Protein AF-0000000070121802 (afdb_homodimer)

Structure (mmCIF, N/CA/C/O backbone):
data_AF-0000000070121802-model_v1
#
loop_
_entity.id
_entity.type
_entity.pdbx_description
1 polymer 'Methyltransferase domain-containing protein'
#
loop_
_atom_site.group_PDB
_atom_site.id
_atom_site.type_symbol
_atom_site.label_atom_id
_atom_site.label_alt_id
_atom_site.label_comp_id
_atom_site.label_asym_id
_atom_site.label_entity_id
_atom_site.label_seq_id
_atom_site.pdbx_PDB_ins_code
_atom_site.Cartn_x
_atom_site.Cartn_y
_atom_site.Cartn_z
_atom_site.occupancy
_atom_site.B_iso_or_equiv
_atom_site.auth_seq_id
_atom_site.auth_comp_id
_atom_site.auth_asym_id
_atom_site.auth_atom_id
_atom_site.pdbx_PDB_model_num
ATOM 1 N N . MET A 1 1 ? 72.562 -5.711 -8.461 1 21.16 1 MET A N 1
ATOM 2 C CA . MET A 1 1 ? 71.688 -6.332 -9.469 1 21.16 1 MET A CA 1
ATOM 3 C C . MET A 1 1 ? 70.875 -7.445 -8.859 1 21.16 1 MET A C 1
ATOM 5 O O . MET A 1 1 ? 71.188 -8.625 -8.961 1 21.16 1 MET A O 1
ATOM 9 N N . ALA A 1 2 ? 70.5 -7.227 -7.695 1 19.95 2 ALA A N 1
ATOM 10 C CA . ALA A 1 2 ? 70.438 -7.879 -6.391 1 19.95 2 ALA A CA 1
ATOM 11 C C . ALA A 1 2 ? 69.125 -8.711 -6.266 1 19.95 2 ALA A C 1
ATOM 13 O O . ALA A 1 2 ? 68.062 -8.164 -6.219 1 19.95 2 ALA A O 1
ATOM 14 N N . ASP A 1 3 ? 69.125 -9.875 -7.027 1 20.44 3 ASP A N 1
ATOM 15 C CA . ASP A 1 3 ? 68 -10.68 -7.551 1 20.44 3 ASP A CA 1
ATOM 16 C C . ASP A 1 3 ? 67.188 -11.305 -6.418 1 20.44 3 ASP A C 1
ATOM 18 O O . ASP A 1 3 ? 67.062 -12.531 -6.348 1 20.44 3 ASP A O 1
ATOM 22 N N . GLU A 1 4 ? 67.375 -10.703 -5.238 1 19.12 4 GLU A N 1
ATOM 23 C CA . GLU A 1 4 ? 67.125 -11.508 -4.047 1 19.12 4 GLU A CA 1
ATOM 24 C C . GLU A 1 4 ? 65.688 -12.008 -4.016 1 19.12 4 GLU A C 1
ATOM 26 O O . GLU A 1 4 ? 64.75 -11.219 -4.082 1 19.12 4 GLU A O 1
ATOM 31 N N . LYS A 1 5 ? 65.5 -13.203 -4.523 1 20.84 5 LYS A N 1
ATOM 32 C CA . LYS A 1 5 ? 64.312 -13.992 -4.875 1 20.84 5 LYS A CA 1
ATOM 33 C C . LYS A 1 5 ? 63.344 -14.148 -3.684 1 20.84 5 LYS A C 1
ATOM 35 O O . LYS A 1 5 ? 63.594 -14.961 -2.789 1 20.84 5 LYS A O 1
ATOM 40 N N . LYS A 1 6 ? 62.938 -13 -3.016 1 22.23 6 LYS A N 1
ATOM 41 C CA . LYS A 1 6 ? 62.312 -13.078 -1.7 1 22.23 6 LYS A CA 1
ATOM 42 C C . LYS A 1 6 ? 61.125 -14.047 -1.713 1 22.23 6 LYS A C 1
ATOM 44 O O . LYS A 1 6 ? 60.188 -13.898 -2.514 1 22.23 6 LYS A O 1
ATOM 49 N N . SER A 1 7 ? 61.312 -15.281 -1.395 1 18.5 7 SER A N 1
ATOM 50 C CA . SER A 1 7 ? 60.5 -16.5 -1.414 1 18.5 7 SER A CA 1
ATOM 51 C C . SER A 1 7 ? 59.219 -16.328 -0.635 1 18.5 7 SER A C 1
ATOM 53 O O . SER A 1 7 ? 59.25 -16.188 0.589 1 18.5 7 SER A O 1
ATOM 55 N N . ARG A 1 8 ? 58.375 -15.297 -0.948 1 21.09 8 ARG A N 1
ATOM 56 C CA . ARG A 1 8 ? 57.281 -14.82 -0.107 1 21.09 8 ARG A CA 1
ATOM 57 C C . ARG A 1 8 ? 56.281 -15.938 0.184 1 21.09 8 ARG A C 1
ATOM 59 O O . ARG A 1 8 ? 55.75 -16.547 -0.739 1 21.09 8 ARG A O 1
ATOM 66 N N . HIS A 1 9 ? 56.469 -16.672 1.28 1 19.78 9 HIS A N 1
ATOM 67 C CA . HIS A 1 9 ? 55.812 -17.891 1.768 1 19.78 9 HIS A CA 1
ATOM 68 C C . HIS A 1 9 ? 54.312 -17.734 1.836 1 19.78 9 HIS A C 1
ATOM 70 O O . HIS A 1 9 ? 53.812 -16.703 2.293 1 19.78 9 HIS A O 1
ATOM 76 N N . SER A 1 10 ? 53.5 -18.391 1.005 1 20.98 10 SER A N 1
ATOM 77 C CA . SER A 1 10 ? 52.094 -18.469 0.56 1 20.98 10 SER A CA 1
ATOM 78 C C . SER A 1 10 ? 51.219 -19 1.664 1 20.98 10 SER A C 1
ATOM 80 O O . SER A 1 10 ? 51.281 -20.188 2.01 1 20.98 10 SER A O 1
ATOM 82 N N . TRP A 1 11 ? 51.094 -18.312 2.922 1 19.88 11 TRP A N 1
ATOM 83 C CA . TRP A 1 11 ? 50.531 -18.875 4.152 1 19.88 11 TRP A CA 1
ATOM 84 C C . TRP A 1 11 ? 49.094 -19.281 3.949 1 19.88 11 TRP A C 1
ATOM 86 O O . TRP A 1 11 ? 48.25 -18.469 3.578 1 19.88 11 TRP A O 1
ATOM 96 N N . ASN A 1 12 ? 48.781 -20.547 3.586 1 20.91 12 ASN A N 1
ATOM 97 C CA . ASN A 1 12 ? 47.562 -21.219 3.146 1 20.91 12 ASN A CA 1
ATOM 98 C C . ASN A 1 12 ? 46.594 -21.391 4.293 1 20.91 12 ASN A C 1
ATOM 100 O O . ASN A 1 12 ? 45.594 -22.141 4.172 1 20.91 12 ASN A O 1
ATOM 104 N N . PRO A 1 13 ? 46.438 -20.609 5.387 1 20.17 13 PRO A N 1
ATOM 105 C CA . PRO A 1 13 ? 46.062 -21.172 6.688 1 20.17 13 PRO A CA 1
ATOM 106 C C . PRO A 1 13 ? 44.625 -21.609 6.758 1 20.17 13 PRO A C 1
ATOM 108 O O . PRO A 1 13 ? 43.719 -20.797 7.051 1 20.17 13 PRO A O 1
ATOM 111 N N . PHE A 1 14 ? 43.969 -22.25 5.895 1 20.91 14 PHE A N 1
ATOM 112 C CA . PHE A 1 14 ? 42.531 -22.406 5.785 1 20.91 14 PHE A CA 1
ATOM 113 C C . PHE A 1 14 ? 42 -23.359 6.852 1 20.91 14 PHE A C 1
ATOM 115 O O . PHE A 1 14 ? 40.906 -23.891 6.719 1 20.91 14 PHE A O 1
ATOM 122 N N . SER A 1 15 ? 42.562 -23.641 7.984 1 18.97 15 SER A N 1
ATOM 123 C CA . SER A 1 15 ? 42.188 -24.859 8.695 1 18.97 15 SER A CA 1
ATOM 124 C C . SER A 1 15 ? 40.75 -24.75 9.242 1 18.97 15 SER A C 1
ATOM 126 O O . SER A 1 15 ? 40.344 -23.688 9.719 1 18.97 15 SER A O 1
ATOM 128 N N . SER A 1 16 ? 39.844 -25.766 9.102 1 19.73 16 SER A N 1
ATOM 129 C CA . SER A 1 16 ? 38.469 -26.188 9.094 1 19.73 16 SER A CA 1
ATOM 130 C C . SER A 1 16 ? 37.906 -26.344 10.508 1 19.73 16 SER A C 1
ATOM 132 O O . SER A 1 16 ? 36.781 -26.812 10.711 1 19.73 16 SER A O 1
ATOM 134 N N . HIS A 1 17 ? 38.375 -25.688 11.586 1 19.72 17 HIS A N 1
ATOM 135 C CA . HIS A 1 17 ? 38.062 -26.312 12.867 1 19.72 17 HIS A CA 1
ATOM 136 C C . HIS A 1 17 ? 36.562 -26.328 13.133 1 19.72 17 HIS A C 1
ATOM 138 O O . HIS A 1 17 ? 35.844 -25.391 12.727 1 19.72 17 HIS A O 1
ATOM 144 N N . GLY A 1 18 ? 35.875 -27.516 13.641 1 20.8 18 GLY A N 1
ATOM 145 C CA . GLY A 1 18 ? 34.625 -28.203 13.938 1 20.8 18 GLY A CA 1
ATOM 146 C C . GLY A 1 18 ? 33.812 -27.562 15.047 1 20.8 18 GLY A C 1
ATOM 147 O O . GLY A 1 18 ? 34.281 -27.484 16.188 1 20.8 18 GLY A O 1
ATOM 148 N N . ARG A 1 19 ? 33.062 -26.5 14.867 1 18.5 19 ARG A N 1
ATOM 149 C CA . ARG A 1 19 ? 32.438 -25.672 15.914 1 18.5 19 ARG A CA 1
ATOM 150 C C . ARG A 1 19 ? 31.328 -26.422 16.609 1 18.5 19 ARG A C 1
ATOM 152 O O . ARG A 1 19 ? 30.297 -26.734 16 1 18.5 19 ARG A O 1
ATOM 159 N N . THR A 1 20 ? 31.609 -27.281 17.609 1 21.62 20 THR A N 1
ATOM 160 C CA . THR A 1 20 ? 30.672 -28.094 18.375 1 21.62 20 THR A CA 1
ATOM 161 C C . THR A 1 20 ? 29.688 -27.203 19.125 1 21.62 20 THR A C 1
ATOM 163 O O . THR A 1 20 ? 30.078 -26.25 19.797 1 21.62 20 THR A O 1
ATOM 166 N N . SER A 1 21 ? 28.531 -27 18.688 1 19.84 21 SER A N 1
ATOM 167 C CA . SER A 1 21 ? 27.547 -26.047 19.188 1 19.84 21 SER A CA 1
ATOM 168 C C . SER A 1 21 ? 27.125 -26.391 20.625 1 19.84 21 SER A C 1
ATOM 170 O O . SER A 1 21 ? 26.844 -27.547 20.922 1 19.84 21 SER A O 1
ATOM 172 N N . PRO A 1 22 ? 27.266 -25.438 21.578 1 18.28 22 PRO A N 1
ATOM 173 C CA . PRO A 1 22 ? 27.156 -25.656 23.031 1 18.28 22 PRO A CA 1
ATOM 174 C C . PRO A 1 22 ? 25.734 -25.984 23.469 1 18.28 22 PRO A C 1
ATOM 176 O O . PRO A 1 22 ? 24.781 -25.531 22.844 1 18.28 22 PRO A O 1
ATOM 179 N N . GLN A 1 23 ? 25.344 -27.172 24.203 1 21.47 23 GLN A N 1
ATOM 180 C CA . GLN A 1 23 ? 24.219 -27.953 24.719 1 21.47 23 GLN A CA 1
ATOM 181 C C . GLN A 1 23 ? 23.547 -27.219 25.875 1 21.47 23 GLN A C 1
ATOM 183 O O . GLN A 1 23 ? 24.188 -26.922 26.891 1 21.47 23 GLN A O 1
ATOM 188 N N . PRO A 1 24 ? 22.781 -26.109 25.781 1 19.03 24 PRO A N 1
ATOM 189 C CA . PRO A 1 24 ? 22.672 -25.422 27.062 1 19.03 24 PRO A CA 1
ATOM 190 C C . PRO A 1 24 ? 22.172 -26.328 28.188 1 19.03 24 PRO A C 1
ATOM 192 O O . PRO A 1 24 ? 21.578 -27.375 27.922 1 19.03 24 PRO A O 1
ATOM 195 N N . PRO A 1 25 ? 22.094 -25.703 29.5 1 18.31 25 PRO A N 1
ATOM 196 C CA . PRO A 1 25 ? 22.25 -26.344 30.812 1 18.31 25 PRO A CA 1
ATOM 197 C C . PRO A 1 25 ? 20.984 -27.078 31.266 1 18.31 25 PRO A C 1
ATOM 199 O O . PRO A 1 25 ? 19.891 -26.703 30.859 1 18.31 25 PRO A O 1
ATOM 202 N N . ARG A 1 26 ? 21.031 -28.234 31.766 1 20.69 26 ARG A N 1
AT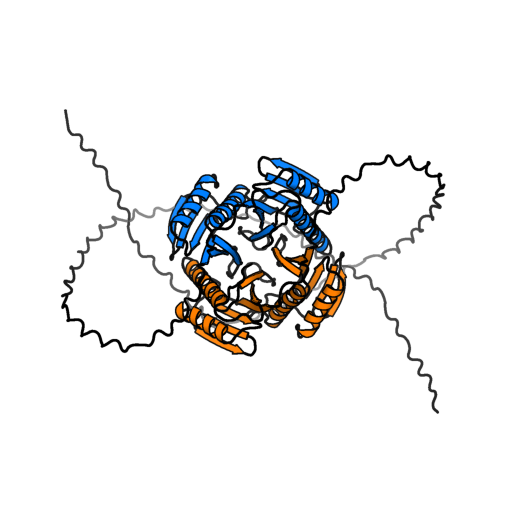OM 203 C CA . ARG A 1 26 ? 20.141 -29.266 32.281 1 20.69 26 ARG A CA 1
ATOM 204 C C . ARG A 1 26 ? 19.484 -28.812 33.594 1 20.69 26 ARG A C 1
ATOM 206 O O . ARG A 1 26 ? 18.703 -29.547 34.188 1 20.69 26 ARG A O 1
ATOM 213 N N . PRO A 1 27 ? 18.797 -27.562 33.656 1 16.75 27 PRO A N 1
ATOM 214 C CA . PRO A 1 27 ? 18.828 -27.203 35.062 1 16.75 27 PRO A CA 1
ATOM 215 C C . PRO A 1 27 ? 18.328 -28.328 35.969 1 16.75 27 PRO A C 1
ATOM 217 O O . PRO A 1 27 ? 17.672 -29.266 35.5 1 16.75 27 PRO A O 1
ATOM 220 N N . LEU A 1 28 ? 18.203 -27.906 37.375 1 17.78 28 LEU A N 1
ATOM 221 C CA . LEU A 1 28 ? 18.469 -28.469 38.688 1 17.78 28 LEU A CA 1
ATOM 222 C C . LEU A 1 28 ? 17.25 -29.219 39.219 1 17.78 28 LEU A C 1
ATOM 224 O O . LEU A 1 28 ? 16.109 -28.812 38.969 1 17.78 28 LEU A O 1
ATOM 228 N N . SER A 1 29 ? 17.391 -30.344 39.75 1 18.08 29 SER A N 1
ATOM 229 C CA . SER A 1 29 ? 16.625 -31.469 40.25 1 18.08 29 SER A CA 1
ATOM 230 C C . SER A 1 29 ? 15.867 -31.109 41.531 1 18.08 29 SER A C 1
ATOM 232 O O . SER A 1 29 ? 14.953 -31.828 41.938 1 18.08 29 SER A O 1
ATOM 234 N N . GLN A 1 30 ? 16.266 -30.016 42.344 1 16.42 30 GLN A N 1
ATOM 235 C CA . GLN A 1 30 ? 16.375 -30.562 43.688 1 16.42 30 GLN A CA 1
ATOM 236 C C . GLN A 1 30 ? 15.008 -30.875 44.25 1 16.42 30 GLN A C 1
ATOM 238 O O . GLN A 1 30 ? 13.984 -30.453 43.719 1 16.42 30 GLN A O 1
ATOM 243 N N . GLY A 1 31 ? 14.844 -30.578 45.688 1 17 31 GLY A N 1
ATOM 244 C CA . GLY A 1 31 ? 14.672 -31.312 46.906 1 17 31 GLY A CA 1
ATOM 245 C C . GLY A 1 31 ? 13.242 -31.312 47.406 1 17 31 GLY A C 1
ATOM 246 O O . GLY A 1 31 ? 12.406 -30.562 46.906 1 17 31 GLY A O 1
ATOM 247 N N . GLU A 1 32 ? 13.039 -31.5 48.719 1 18.33 32 GLU A N 1
ATOM 248 C CA . GLU A 1 32 ? 12.266 -32.375 49.594 1 18.33 32 GLU A CA 1
ATOM 249 C C . GLU A 1 32 ? 11.031 -31.688 50.156 1 18.33 32 GLU A C 1
ATOM 251 O O . GLU A 1 32 ? 9.922 -32.219 50.094 1 18.33 32 GLU A O 1
ATOM 256 N N . PRO A 1 33 ? 11.133 -30.531 51.031 1 17.19 33 PRO A N 1
ATOM 257 C CA . PRO A 1 33 ? 10.688 -30.953 52.375 1 17.19 33 PRO A CA 1
ATOM 258 C C . PRO A 1 33 ? 9.18 -30.812 52.562 1 17.19 33 PRO A C 1
ATOM 260 O O . PRO A 1 33 ? 8.5 -30.234 51.719 1 17.19 33 PRO A O 1
ATOM 263 N N . SER A 1 34 ? 8.773 -30.031 53.75 1 17 34 SER A N 1
ATOM 264 C CA . SER A 1 34 ? 8.18 -30.438 55.031 1 17 34 SER A CA 1
ATOM 265 C C . SER A 1 34 ? 6.734 -29.953 55.125 1 17 34 SER A C 1
ATOM 267 O O . SER A 1 34 ? 5.828 -30.75 55.375 1 17 34 SER A O 1
ATOM 269 N N . SER A 1 35 ? 6.402 -28.844 56.062 1 16.98 35 SER A N 1
ATOM 270 C CA . SER A 1 35 ? 5.625 -28.984 57.281 1 16.98 35 SER A CA 1
ATOM 271 C C . SER A 1 35 ? 4.188 -28.5 57.094 1 16.98 35 SER A C 1
ATOM 273 O O . SER A 1 35 ? 3.879 -27.859 56.094 1 16.98 35 SER A O 1
ATOM 275 N N . GLN A 1 36 ? 3.473 -27.938 58.219 1 17.39 36 GLN A N 1
ATOM 276 C CA . GLN A 1 36 ? 2.352 -28.297 59.062 1 17.39 36 GLN A CA 1
ATOM 277 C C . GLN A 1 36 ? 1.178 -27.344 58.875 1 17.39 36 GLN A C 1
ATOM 279 O O . GLN A 1 36 ? 0.024 -27.766 58.812 1 17.39 36 GLN A O 1
ATOM 284 N N . GLY A 1 37 ? 1.386 -25.875 58.875 1 17.45 37 GLY A N 1
ATOM 285 C CA . GLY A 1 37 ? 0.616 -25.281 59.938 1 17.45 37 GLY A CA 1
ATOM 286 C C . GLY A 1 37 ? -0.835 -25.031 59.562 1 17.45 37 GLY A C 1
ATOM 287 O O . GLY A 1 37 ? -1.194 -25.062 58.375 1 17.45 37 GLY A O 1
ATOM 288 N N . SER A 1 38 ? -1.71 -24.562 60.562 1 18.91 38 SER A N 1
ATOM 289 C CA . SER A 1 38 ? -3.051 -24.656 61.125 1 18.91 38 SER A CA 1
ATOM 290 C C . SER A 1 38 ? -3.961 -23.562 60.594 1 18.91 38 SER A C 1
ATOM 292 O O . SER A 1 38 ? -3.627 -22.375 60.688 1 18.91 38 SER A O 1
ATOM 294 N N . ALA A 1 39 ? -4.656 -23.75 59.562 1 18.69 39 ALA A N 1
ATOM 295 C CA . ALA A 1 39 ? -5.488 -22.781 58.875 1 18.69 39 ALA A CA 1
ATOM 296 C C . ALA A 1 39 ? -6.602 -22.25 59.75 1 18.69 39 ALA A C 1
ATOM 298 O O . ALA A 1 39 ? -7.52 -22.984 60.125 1 18.69 39 ALA A O 1
ATOM 299 N N . ALA A 1 40 ? -6.109 -21.141 60.531 1 17.95 40 ALA A N 1
ATOM 300 C CA . ALA A 1 40 ? -7.027 -20.625 61.562 1 17.95 40 ALA A CA 1
ATOM 301 C C . ALA A 1 40 ? -8.32 -20.109 60.906 1 17.95 40 ALA A C 1
ATOM 303 O O . ALA A 1 40 ? -8.352 -19.797 59.719 1 17.95 40 ALA A O 1
ATOM 304 N N . PRO A 1 41 ? -9.242 -19.578 61.75 1 18.89 41 PRO A N 1
ATOM 305 C CA . PRO A 1 41 ? -10.68 -19.562 62 1 18.89 41 PRO A CA 1
ATOM 306 C C . PRO A 1 41 ? -11.352 -18.281 61.531 1 18.89 41 PRO A C 1
ATOM 308 O O . PRO A 1 41 ? -12.578 -18.156 61.594 1 18.89 41 PRO A O 1
ATOM 311 N N . ALA A 1 42 ? -10.641 -17.328 60.656 1 18.88 42 ALA A N 1
ATOM 312 C CA . ALA A 1 42 ? -10.992 -15.953 61 1 18.88 42 ALA A CA 1
ATOM 313 C C . ALA A 1 42 ? -12.477 -15.695 60.781 1 18.88 42 ALA A C 1
ATOM 315 O O . ALA A 1 42 ? -13.062 -16.188 59.812 1 18.88 42 ALA A O 1
ATOM 316 N N . SER A 1 43 ? -13.094 -15.031 61.781 1 19.23 43 SER A N 1
ATOM 317 C CA . SER A 1 43 ? -14.414 -14.656 62.281 1 19.23 43 SER A CA 1
ATOM 318 C C . SER A 1 43 ? -14.961 -13.445 61.5 1 19.23 43 SER A C 1
ATOM 320 O O . SER A 1 43 ? -14.336 -12.383 61.5 1 19.23 43 SER A O 1
ATOM 322 N N . SER A 1 44 ? -15.617 -13.562 60.344 1 20.38 44 SER A N 1
ATOM 323 C CA . SER A 1 44 ? -16.109 -12.578 59.375 1 20.38 44 SER A CA 1
ATOM 324 C C . SER A 1 44 ? -17.062 -11.586 60.062 1 20.38 44 SER A C 1
ATOM 326 O O . SER A 1 44 ? -18.156 -11.961 60.469 1 20.38 44 SER A O 1
ATOM 328 N N . SER A 1 45 ? -16.375 -10.594 60.781 1 17.5 45 SER A N 1
ATOM 329 C CA . SER A 1 45 ? -17.109 -9.641 61.625 1 17.5 45 SER A CA 1
ATOM 330 C C . SER A 1 45 ? -18.125 -8.867 60.781 1 17.5 45 SER A C 1
ATOM 332 O O . SER A 1 45 ? -18.031 -8.812 59.562 1 17.5 45 SER A O 1
ATOM 334 N N . SER A 1 46 ? -18.922 -7.926 61.469 1 18.81 46 SER A N 1
ATOM 335 C CA . SER A 1 46 ? -20.25 -7.379 61.688 1 18.81 46 SER A CA 1
ATOM 336 C C . SER A 1 46 ? -20.453 -6.066 60.938 1 18.81 46 SER A C 1
ATOM 338 O O . SER A 1 46 ? -21.516 -5.457 61 1 18.81 46 SER A O 1
ATOM 340 N N . ASP A 1 47 ? -19.453 -5.484 60.062 1 20.67 47 ASP A N 1
ATOM 341 C CA . ASP A 1 47 ? -19.484 -4.035 60.25 1 20.67 47 ASP A CA 1
ATOM 342 C C . ASP A 1 47 ? -20.812 -3.455 59.75 1 20.67 47 ASP A C 1
ATOM 344 O O . ASP A 1 47 ? -21.359 -3.895 58.75 1 20.67 47 ASP A O 1
ATOM 348 N N . PRO A 1 48 ? -21.375 -2.426 60.5 1 20.41 48 PRO A N 1
ATOM 349 C CA . PRO A 1 48 ? -22.703 -1.818 60.656 1 20.41 48 PRO A CA 1
ATOM 350 C C . PRO A 1 48 ? -23.094 -0.975 59.438 1 20.41 48 PRO A C 1
ATOM 352 O O . PRO A 1 48 ? -22.234 -0.561 58.656 1 20.41 48 PRO A O 1
ATOM 355 N N . THR A 1 49 ? -24.422 -0.85 59.188 1 21.83 49 THR A N 1
ATOM 356 C CA . THR A 1 49 ? -25.438 -0.48 58.219 1 21.83 49 THR A CA 1
ATOM 357 C C . THR A 1 49 ? -25.406 1.022 57.938 1 21.83 49 THR A C 1
ATOM 359 O O . THR A 1 49 ? -25.703 1.821 58.844 1 21.83 49 THR A O 1
ATOM 362 N N . LYS A 1 50 ? -24.328 1.527 57.156 1 23.41 50 LYS A N 1
ATOM 363 C CA . LYS A 1 50 ? -24.062 2.92 56.812 1 23.41 50 LYS A CA 1
ATOM 364 C C . LYS A 1 50 ? -25.344 3.633 56.375 1 23.41 50 LYS A C 1
ATOM 366 O O . LYS A 1 50 ? -26.141 3.07 55.625 1 23.41 50 LYS A O 1
ATOM 371 N N . GLY A 1 51 ? -25.625 4.781 57.062 1 19.91 51 GLY A N 1
ATOM 372 C CA . GLY A 1 51 ? -26.766 5.664 57.219 1 19.91 51 GLY A CA 1
ATOM 373 C C . GLY A 1 51 ? -27.203 6.309 55.906 1 19.91 51 GLY A C 1
ATOM 374 O O . GLY A 1 51 ? -26.484 6.23 54.906 1 19.91 51 GLY A O 1
ATOM 375 N N . PRO A 1 52 ? -28.359 7.133 55.938 1 19.83 52 PRO A N 1
ATOM 376 C CA . PRO A 1 52 ? -29.344 7.57 54.969 1 19.83 52 PRO A CA 1
ATOM 377 C C . PRO A 1 52 ? -28.828 8.695 54.062 1 19.83 52 PRO A C 1
ATOM 379 O O . PRO A 1 52 ? -28.188 9.633 54.531 1 19.83 52 PRO A O 1
ATOM 382 N N . TRP A 1 53 ? -28.328 8.461 52.844 1 22.2 53 TRP A N 1
ATOM 383 C CA . TRP A 1 53 ? -27.734 9.383 51.875 1 22.2 53 TRP A CA 1
ATOM 384 C C . TRP A 1 53 ? -28.641 10.578 51.656 1 22.2 53 TRP A C 1
ATOM 386 O O . TRP A 1 53 ? -29.797 10.414 51.25 1 22.2 53 TRP A O 1
ATOM 396 N N . GLN A 1 54 ? -28.484 11.641 52.469 1 20.11 54 GLN A N 1
ATOM 397 C CA . GLN A 1 54 ? -29.375 12.805 52.438 1 20.11 54 GLN A CA 1
ATOM 398 C C . GLN A 1 54 ? -29.422 13.43 51.062 1 20.11 54 GLN A C 1
ATOM 400 O O . GLN A 1 54 ? -28.422 13.43 50.344 1 20.11 54 GLN A O 1
ATOM 405 N N . PRO A 1 55 ? -30.641 13.938 50.656 1 21 55 PRO A N 1
ATOM 406 C CA . PRO A 1 55 ? -31.172 14.359 49.344 1 21 55 PRO A CA 1
ATOM 407 C C . PRO A 1 55 ? -30.531 15.648 48.844 1 21 55 PRO A C 1
ATOM 409 O O . PRO A 1 55 ? -30.547 16.672 49.531 1 21 55 PRO A O 1
ATOM 412 N N . GLU A 1 56 ? -29.312 15.578 48.281 1 21.64 56 GLU A N 1
ATOM 413 C CA . GLU A 1 56 ? -28.594 16.812 47.969 1 21.64 56 GLU A CA 1
ATOM 414 C C . GLU A 1 56 ? -29.531 17.844 47.312 1 21.64 56 GLU A C 1
ATOM 416 O O . GLU A 1 56 ? -30.391 17.484 46.531 1 21.64 56 GLU A O 1
ATOM 421 N N . GLN A 1 57 ? -29.656 18.969 47.969 1 19.61 57 GLN A N 1
ATOM 422 C CA . GLN A 1 57 ? -30.406 20.203 47.75 1 19.61 57 GLN A CA 1
ATOM 423 C C . GLN A 1 57 ? -30.234 20.703 46.344 1 19.61 57 GLN A C 1
ATOM 425 O O . GLN A 1 57 ? -29.172 20.547 45.719 1 19.61 57 GLN A O 1
ATOM 430 N N . HIS A 1 58 ? -31.359 21.047 45.719 1 21.12 58 HIS A N 1
ATOM 431 C CA . HIS A 1 58 ? -31.828 21.531 44.406 1 21.12 58 HIS A CA 1
ATOM 432 C C . HIS A 1 58 ? -31.141 22.844 44.031 1 21.12 58 HIS A C 1
ATOM 434 O O . HIS A 1 58 ? -31.453 23.891 44.562 1 21.12 58 HIS A O 1
ATOM 440 N N . LEU A 1 59 ? -29.75 22.828 44.062 1 22.8 59 LEU A N 1
ATOM 441 C CA . LEU A 1 59 ? -29.156 24.141 43.844 1 22.8 59 LEU A CA 1
ATOM 442 C C . LEU A 1 59 ? -29.828 24.859 42.688 1 22.8 59 LEU A C 1
ATOM 444 O O . LEU A 1 59 ? -30.094 24.25 41.656 1 22.8 59 LEU A O 1
ATOM 448 N N . GLN A 1 60 ? -30.438 25.953 43 1 21.03 60 GLN A N 1
ATOM 449 C CA . GLN A 1 60 ? -31.203 26.906 42.219 1 21.03 60 GLN A CA 1
ATOM 450 C C . GLN A 1 60 ? -30.438 27.328 40.969 1 21.03 60 GLN A C 1
ATOM 452 O O . GLN A 1 60 ? -29.219 27.469 41 1 21.03 60 GLN A O 1
ATOM 457 N N . PRO A 1 61 ? -31.062 27.172 39.812 1 23.59 61 PRO A N 1
ATOM 458 C CA . PRO A 1 61 ? -30.562 27.406 38.438 1 23.59 61 PRO A CA 1
ATOM 459 C C . PRO A 1 61 ? -30.016 28.828 38.25 1 23.59 61 PRO A C 1
ATOM 461 O O . PRO A 1 61 ? -30.578 29.781 38.781 1 23.59 61 PRO A O 1
ATOM 464 N N . PRO A 1 62 ? -28.688 29.016 38.344 1 22.98 62 PRO A N 1
ATOM 465 C CA . PRO A 1 62 ? -28.203 30.406 38.344 1 22.98 62 PRO A CA 1
ATOM 466 C C . PRO A 1 62 ? -28.906 31.281 37.312 1 22.98 62 PRO A C 1
ATOM 468 O O . PRO A 1 62 ? -29.453 30.781 36.344 1 22.98 62 PRO A O 1
ATOM 471 N N . PRO A 1 63 ? -29.203 32.469 37.719 1 20.3 63 PRO A N 1
ATOM 472 C CA . PRO A 1 63 ? -30.016 33.469 37 1 20.3 63 PRO A CA 1
ATOM 473 C C . PRO A 1 63 ? -29.5 33.75 35.594 1 20.3 63 PRO A C 1
ATOM 475 O O . PRO A 1 63 ? -28.328 33.5 35.312 1 20.3 63 PRO A O 1
ATOM 478 N N . SER A 1 64 ? -30.406 33.906 34.625 1 21.17 64 SER A N 1
ATOM 479 C CA . SER A 1 64 ? -30.453 34.156 33.188 1 21.17 64 SER A CA 1
ATOM 480 C C . SER A 1 64 ? -29.75 35.438 32.812 1 21.17 64 SER A C 1
ATOM 482 O O . SER A 1 64 ? -30.141 36.531 33.281 1 21.17 64 SER A O 1
ATOM 484 N N . PHE A 1 65 ? -28.359 35.5 32.875 1 20.33 65 PHE A N 1
ATOM 485 C CA . PHE A 1 65 ? -27.656 36.75 32.625 1 20.33 65 PHE A CA 1
ATOM 486 C C . PHE A 1 65 ? -28.219 37.438 31.391 1 20.33 65 PHE A C 1
ATOM 488 O O . PHE A 1 65 ? -28.406 36.812 30.359 1 20.33 65 PHE A O 1
ATOM 495 N N . GLN A 1 66 ? -28.969 38.438 31.531 1 20.58 66 GLN A N 1
ATOM 496 C CA . GLN A 1 66 ? -29.594 39.375 30.609 1 20.58 66 GLN A CA 1
ATOM 497 C C . GLN A 1 66 ? -28.562 40.062 29.719 1 20.58 66 GLN A C 1
ATOM 499 O O . GLN A 1 66 ? -27.875 41 30.172 1 20.58 66 GLN A O 1
ATOM 504 N N . GLU A 1 67 ? -27.609 39.344 29.125 1 20.38 67 GLU A N 1
ATOM 505 C CA . GLU A 1 67 ? -26.578 40.156 28.469 1 20.38 67 GLU A CA 1
ATOM 506 C C . GLU A 1 67 ? -27.203 41.125 27.469 1 20.38 67 GLU A C 1
ATOM 508 O O . GLU A 1 67 ? -28.031 40.75 26.641 1 20.38 67 GLU A O 1
ATOM 513 N N . SER A 1 68 ? -27.25 42.406 27.781 1 21.11 68 SER A N 1
ATOM 514 C CA . SER A 1 68 ? -27.656 43.594 27.031 1 21.11 68 SER A CA 1
ATOM 515 C C . SER A 1 68 ? -26.969 43.656 25.688 1 21.11 68 SER A C 1
ATOM 517 O O . SER A 1 68 ? -25.734 43.531 25.594 1 21.11 68 SER A O 1
ATOM 519 N N . GLN A 1 69 ? -27.672 43.531 24.609 1 20.72 69 GLN A N 1
ATOM 520 C CA . GLN A 1 69 ? -27.438 43.469 23.172 1 20.72 69 GLN A CA 1
ATOM 521 C C . GLN A 1 69 ? -26.938 44.812 22.625 1 20.72 69 GLN A C 1
ATOM 523 O O . GLN A 1 69 ? -27.719 45.562 22.062 1 20.72 69 GLN A O 1
ATOM 528 N N . ALA A 1 70 ? -26.203 45.625 23.344 1 22.66 70 ALA A N 1
ATOM 529 C CA . ALA A 1 70 ? -26.047 46.875 22.641 1 22.66 70 ALA A CA 1
ATOM 530 C C . ALA A 1 70 ? -25.5 46.656 21.234 1 22.66 70 ALA A C 1
ATOM 532 O O . ALA A 1 70 ? -24.5 45.969 21.047 1 22.66 70 ALA A O 1
ATOM 533 N N . TYR A 1 71 ? -26.234 46.906 20.172 1 21.17 71 TYR A N 1
ATOM 534 C CA . TYR A 1 71 ? -26.156 46.844 18.719 1 21.17 71 TYR A CA 1
ATOM 535 C C . TYR A 1 71 ? -25.109 47.812 18.188 1 21.17 71 TYR A C 1
ATOM 537 O O . TYR A 1 71 ? -25.375 49 18.031 1 21.17 71 TYR A O 1
ATOM 545 N N . ALA A 1 72 ? -23.953 47.969 18.766 1 24.86 72 ALA A N 1
ATOM 546 C CA . ALA A 1 72 ? -23.156 49 18.141 1 24.86 72 ALA A CA 1
ATOM 547 C C . ALA A 1 72 ? -23.078 48.812 16.625 1 24.86 72 ALA A C 1
ATOM 549 O O . ALA A 1 72 ? -23 47.656 16.156 1 24.86 72 ALA A O 1
ATOM 550 N N . ALA A 1 73 ? -23.359 49.812 15.828 1 25.11 73 ALA A N 1
ATOM 551 C CA . ALA A 1 73 ? -23.5 50.031 14.391 1 25.11 73 ALA A CA 1
ATOM 552 C C . ALA A 1 73 ? -22.203 49.656 13.664 1 25.11 73 ALA A C 1
ATOM 554 O O . ALA A 1 73 ? -21.109 50.031 14.117 1 25.11 73 ALA A O 1
ATOM 555 N N . PRO A 1 74 ? -22.188 48.531 12.898 1 26.94 74 PRO A N 1
ATOM 556 C CA . PRO A 1 74 ? -20.953 48.125 12.242 1 26.94 74 PRO A CA 1
ATOM 557 C C . PRO A 1 74 ? -20.297 49.219 11.422 1 26.94 74 PRO A C 1
ATOM 559 O O . PRO A 1 74 ? -20.984 50.094 10.867 1 26.94 74 PRO A O 1
ATOM 562 N N . PRO A 1 75 ? -19.219 49.75 11.953 1 31.59 75 PRO A N 1
ATOM 563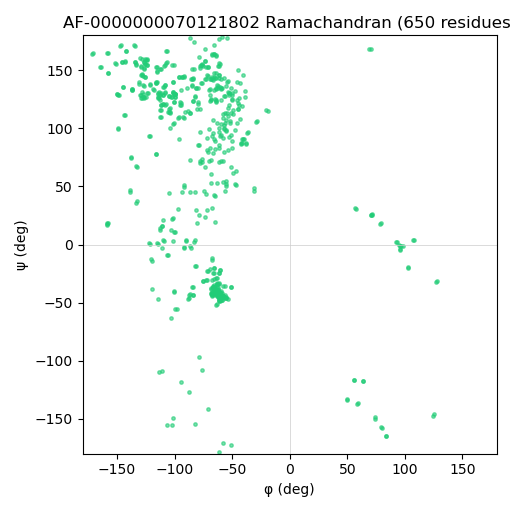 C CA . PRO A 1 75 ? -18.609 50.812 11.164 1 31.59 75 PRO A CA 1
ATOM 564 C C . PRO A 1 75 ? -18.594 50.531 9.672 1 31.59 75 PRO A C 1
ATOM 566 O O . PRO A 1 75 ? -18.719 49.375 9.258 1 31.59 75 PRO A O 1
ATOM 569 N N . PRO A 1 76 ? -18.734 51.562 8.852 1 29.2 76 PRO A N 1
ATOM 570 C CA . PRO A 1 76 ? -18.906 51.531 7.395 1 29.2 76 PRO A CA 1
ATOM 571 C C . PRO A 1 76 ? -17.828 50.719 6.688 1 29.2 76 PRO A C 1
ATOM 573 O O . PRO A 1 76 ? -16.719 50.562 7.207 1 29.2 76 PRO A O 1
ATOM 576 N N . PRO A 1 77 ? -18.281 49.812 5.805 1 26.16 77 PRO A N 1
ATOM 577 C CA . PRO A 1 77 ? -17.375 48.875 5.148 1 26.16 77 PRO A CA 1
ATOM 578 C C . PRO A 1 77 ? -16.188 49.562 4.484 1 26.16 77 PRO A C 1
ATOM 580 O O . PRO A 1 77 ? -16.312 50.688 4.02 1 26.16 77 PRO A O 1
ATOM 583 N N . PRO A 1 78 ? -15.047 49.469 5.098 1 27.2 78 PRO A N 1
ATOM 584 C CA . PRO A 1 78 ? -13.945 50.094 4.371 1 27.2 78 PRO A CA 1
ATOM 585 C C . PRO A 1 78 ? -14.031 49.875 2.861 1 27.2 78 PRO A C 1
ATOM 587 O O . PRO A 1 78 ? -14.648 48.906 2.408 1 27.2 78 PRO A O 1
ATOM 590 N N . THR A 1 79 ? -13.984 50.938 2.043 1 25.12 79 THR A N 1
ATOM 591 C CA . THR A 1 79 ? -13.938 51 0.586 1 25.12 79 THR A CA 1
ATOM 592 C C . THR A 1 79 ? -12.961 49.969 0.042 1 25.12 79 THR A C 1
ATOM 594 O O . THR A 1 79 ? -11.812 49.875 0.49 1 25.12 79 THR A O 1
ATOM 597 N N . ALA A 1 80 ? -13.492 48.875 -0.598 1 25.61 80 ALA A N 1
ATOM 598 C CA . ALA A 1 80 ? -12.758 47.781 -1.234 1 25.61 80 ALA A CA 1
ATOM 599 C C . ALA A 1 80 ? -11.695 48.312 -2.189 1 25.61 80 ALA A C 1
ATOM 601 O O . ALA A 1 80 ? -12.016 49 -3.176 1 25.61 80 ALA A O 1
ATOM 602 N N . ALA A 1 81 ? -10.586 48.656 -1.725 1 28.52 81 ALA A N 1
ATOM 603 C CA . ALA A 1 81 ? -9.555 48.781 -2.752 1 28.52 81 ALA A CA 1
ATOM 604 C C . ALA A 1 81 ? -9.594 47.594 -3.717 1 28.52 81 ALA A C 1
ATOM 606 O O . ALA A 1 81 ? -9.844 46.469 -3.307 1 28.52 81 ALA A O 1
ATOM 607 N N . ALA A 1 82 ? -9.773 47.781 -5.047 1 27.08 82 ALA A N 1
ATOM 608 C CA . ALA A 1 82 ? -9.773 46.938 -6.238 1 27.08 82 ALA A CA 1
ATOM 609 C C . ALA A 1 82 ? -8.57 46 -6.25 1 27.08 82 ALA A C 1
ATOM 611 O O . ALA A 1 82 ? -7.445 46.438 -6.539 1 27.08 82 ALA A O 1
ATOM 612 N N . ALA A 1 83 ? -8.484 45.156 -5.344 1 30.62 83 ALA A N 1
ATOM 613 C CA . ALA A 1 83 ? -7.387 44.219 -5.551 1 30.62 83 ALA A CA 1
ATOM 614 C C . ALA A 1 83 ? -7.512 43.5 -6.902 1 30.62 83 ALA A C 1
ATOM 616 O O . ALA A 1 83 ? -8.578 43 -7.242 1 30.62 83 ALA A O 1
ATOM 617 N N . GLY A 1 84 ? -6.844 43.844 -7.91 1 29.98 84 GLY A N 1
ATOM 618 C CA . GLY A 1 84 ? -6.676 43.219 -9.203 1 29.98 84 GLY A CA 1
ATOM 619 C C . GLY A 1 84 ? -6.633 41.688 -9.102 1 29.98 84 GLY A C 1
ATOM 620 O O . GLY A 1 84 ? -5.824 41.125 -8.359 1 29.98 84 GLY A O 1
ATOM 621 N N . SER A 1 85 ? -7.797 41 -9.344 1 31.52 85 SER A N 1
ATOM 622 C CA . SER A 1 85 ? -8.055 39.562 -9.445 1 31.52 85 SER A CA 1
ATOM 623 C C . SER A 1 85 ? -7.035 38.875 -10.352 1 31.52 85 SER A C 1
ATOM 625 O O . SER A 1 85 ? -7.105 39 -11.578 1 31.52 85 SER A O 1
ATOM 627 N N . SER A 1 86 ? -5.766 39 -10.203 1 34.53 86 SER A N 1
ATOM 628 C CA . SER A 1 86 ? -5.035 38.031 -11.023 1 34.53 86 SER A CA 1
ATOM 629 C C . SER A 1 86 ? -5.746 36.688 -11.055 1 34.53 86 SER A C 1
ATOM 631 O O . SER A 1 86 ? -6.055 36.125 -10.008 1 34.53 86 SER A O 1
ATOM 633 N N . SER A 1 87 ? -6.684 36.469 -11.953 1 35.97 87 SER A N 1
ATOM 634 C CA . SER A 1 87 ? -7.406 35.25 -12.305 1 35.97 87 SER A CA 1
ATOM 635 C C . SER A 1 87 ? -6.539 34.031 -12.094 1 35.97 87 SER A C 1
ATOM 637 O O . SER A 1 87 ? -5.73 33.656 -12.961 1 35.97 87 SER A O 1
ATOM 639 N N . ALA A 1 88 ? -5.902 33.906 -11.094 1 39 88 ALA A N 1
ATOM 640 C CA . ALA A 1 88 ? -5.227 32.625 -10.914 1 39 88 ALA A CA 1
ATOM 641 C C . ALA A 1 88 ? -6.129 31.453 -11.328 1 39 88 ALA A C 1
ATOM 643 O O . ALA A 1 88 ? -7.293 31.391 -10.914 1 39 88 ALA A O 1
ATOM 644 N N . ALA A 1 89 ? -6.195 30.984 -12.602 1 41.94 89 ALA A N 1
ATOM 645 C CA . ALA A 1 89 ? -6.871 29.781 -13.109 1 41.94 89 ALA A CA 1
ATOM 646 C C . ALA A 1 89 ? -7.156 28.797 -11.984 1 41.94 89 ALA A C 1
ATOM 648 O O . ALA A 1 89 ? -6.332 28.609 -11.086 1 41.94 89 ALA A O 1
ATOM 649 N N . PRO A 1 90 ? -8.477 28.594 -11.727 1 44.56 90 PRO A N 1
ATOM 650 C CA . PRO A 1 90 ? -8.836 27.656 -10.664 1 44.56 90 PRO A CA 1
ATOM 651 C C . PRO A 1 90 ? -7.984 26.375 -10.68 1 44.56 90 PRO A C 1
ATOM 653 O O . PRO A 1 90 ? -7.855 25.734 -11.719 1 44.56 90 PRO A O 1
ATOM 656 N N . VAL A 1 91 ? -6.875 26.391 -10.055 1 51.28 91 VAL A N 1
ATOM 657 C CA . VAL A 1 91 ? -6.035 25.219 -9.922 1 51.28 91 VAL A CA 1
ATOM 658 C C . VAL A 1 91 ? -6.906 23.984 -9.641 1 51.28 91 VAL A C 1
ATOM 660 O O . VAL A 1 91 ? -7.738 24 -8.727 1 51.28 91 VAL A O 1
ATOM 663 N N . PHE A 1 92 ? -7.336 23.281 -10.664 1 56.19 92 PHE A N 1
ATOM 664 C CA . PHE A 1 92 ? -8.016 22 -10.523 1 56.19 92 PHE A CA 1
ATOM 665 C C . PHE A 1 92 ? -7.555 21.281 -9.258 1 56.19 92 PHE A C 1
ATOM 667 O O . PHE A 1 92 ? -6.352 21.109 -9.039 1 56.19 92 PHE A O 1
ATOM 674 N N . ARG A 1 93 ? -8.516 21.281 -8.18 1 73.81 93 ARG A N 1
ATOM 675 C CA . ARG A 1 93 ? -8.18 20.578 -6.945 1 73.81 93 ARG A CA 1
ATOM 676 C C . ARG A 1 93 ? -9.07 19.359 -6.746 1 73.81 93 ARG A C 1
ATOM 678 O O . ARG A 1 93 ? -10.297 19.484 -6.758 1 73.81 93 ARG A O 1
ATOM 685 N N . SER A 1 94 ? -8.453 18.172 -6.766 1 86.38 94 SER A N 1
ATOM 686 C CA . SER A 1 94 ? -9.211 16.969 -6.477 1 86.38 94 SER A CA 1
ATOM 687 C C . SER A 1 94 ? -9.633 16.906 -5.012 1 86.38 94 SER A C 1
ATOM 689 O O . SER A 1 94 ? -8.953 17.453 -4.145 1 86.38 94 SER A O 1
ATOM 691 N N . GLN A 1 95 ? -10.805 16.422 -4.82 1 94.56 95 GLN A N 1
ATOM 692 C CA . GLN A 1 95 ? -11.258 16.141 -3.465 1 94.56 95 GLN A CA 1
ATOM 693 C C . GLN A 1 95 ? -10.711 14.797 -2.98 1 94.56 95 GLN A C 1
ATOM 695 O O . GLN A 1 95 ? -10.703 13.82 -3.729 1 94.56 95 GLN A O 1
ATOM 700 N N . PHE A 1 96 ? -10.227 14.828 -1.77 1 97.94 96 PHE A N 1
ATOM 701 C CA . PHE A 1 96 ? -9.742 13.602 -1.153 1 97.94 96 PHE A CA 1
ATOM 702 C C . PHE A 1 96 ? -10.586 13.234 0.063 1 97.94 96 PHE A C 1
ATOM 704 O O . PHE A 1 96 ? -11.203 14.102 0.684 1 97.94 96 PHE A O 1
ATOM 711 N N . ALA A 1 97 ? -10.633 12.008 0.347 1 98.81 97 ALA A N 1
ATOM 712 C CA . ALA A 1 97 ? -11.305 11.453 1.522 1 98.81 97 ALA A CA 1
ATOM 713 C C . ALA A 1 97 ? -10.578 10.211 2.033 1 98.81 97 ALA A C 1
ATOM 715 O O . ALA A 1 97 ? -9.625 9.742 1.407 1 98.81 97 ALA A O 1
ATOM 716 N N . CYS A 1 98 ? -11.039 9.773 3.219 1 98.81 98 CYS A N 1
ATOM 717 C CA . CYS A 1 98 ? -10.281 8.703 3.852 1 98.81 98 CYS A CA 1
ATOM 718 C C . CYS A 1 98 ? -11.195 7.746 4.605 1 98.81 98 CYS A C 1
ATOM 720 O O . CYS A 1 98 ? -12.133 8.188 5.277 1 98.81 98 CYS A O 1
ATOM 722 N N . VAL A 1 99 ? -10.953 6.457 4.449 1 98.94 99 VAL A N 1
ATOM 723 C CA . VAL A 1 99 ? -11.562 5.422 5.273 1 98.94 99 VAL A CA 1
ATOM 724 C C . VAL A 1 99 ? -10.516 4.824 6.215 1 98.94 99 VAL A C 1
ATOM 726 O O . VAL A 1 99 ? -9.414 4.48 5.785 1 98.94 99 VAL A O 1
ATOM 729 N N . THR A 1 100 ? -10.875 4.754 7.465 1 98.31 100 THR A N 1
ATOM 730 C CA . THR A 1 100 ? -9.977 4.082 8.398 1 98.31 100 THR A CA 1
ATOM 731 C C . THR A 1 100 ? -10.719 2.98 9.156 1 98.31 100 THR A C 1
ATOM 733 O O . THR A 1 100 ? -11.93 3.076 9.383 1 98.31 100 THR A O 1
ATOM 736 N N . LEU A 1 101 ? -9.992 1.937 9.406 1 97.56 101 LEU A N 1
ATOM 737 C CA . LEU A 1 101 ? -10.438 0.854 10.281 1 97.56 101 LEU A CA 1
ATOM 738 C C . LEU A 1 101 ? -9.812 0.976 11.664 1 97.56 101 LEU A C 1
ATOM 740 O O . LEU A 1 101 ? -8.586 1.018 11.789 1 97.56 101 LEU A O 1
ATOM 744 N N . ASN A 1 102 ? -10.633 1.061 12.656 1 95.56 102 ASN A N 1
ATOM 745 C CA . ASN A 1 102 ? -10.125 1.411 13.977 1 95.56 102 ASN A CA 1
ATOM 746 C C . ASN A 1 102 ? -10.555 0.389 15.031 1 95.56 102 ASN A C 1
ATOM 748 O O . ASN A 1 102 ? -11.617 -0.217 14.914 1 95.56 102 ASN A O 1
ATOM 752 N N . MET A 1 103 ? -9.719 0.3 16.016 1 93.44 103 MET A N 1
ATOM 753 C CA . MET A 1 103 ? -9.977 -0.717 17.031 1 93.44 103 MET A CA 1
ATOM 754 C C . MET A 1 103 ? -10.242 -2.074 16.391 1 93.44 103 MET A C 1
ATOM 756 O O . MET A 1 103 ? -9.492 -2.506 15.516 1 93.44 103 MET A O 1
ATOM 760 N N . PHE A 1 104 ? -11.258 -2.742 16.828 1 94.44 104 PHE A N 1
ATOM 761 C CA . PHE A 1 104 ? -11.523 -4.066 16.281 1 94.44 104 PHE A CA 1
ATOM 762 C C . PHE A 1 104 ? -12.844 -4.078 15.523 1 94.44 104 PHE A C 1
ATOM 764 O O . PHE A 1 104 ? -13.219 -5.098 14.938 1 94.44 104 PHE A O 1
ATOM 771 N N . ASP A 1 105 ? -13.5 -2.855 15.477 1 96.75 105 ASP A N 1
ATOM 772 C CA . ASP A 1 105 ? -14.883 -2.979 15.008 1 96.75 105 ASP A CA 1
ATOM 773 C C . ASP A 1 105 ? -15.398 -1.645 14.477 1 96.75 105 ASP A C 1
ATOM 775 O O . ASP A 1 105 ? -16.609 -1.457 14.328 1 96.75 105 ASP A O 1
ATOM 779 N N . ARG A 1 106 ? -14.477 -0.669 14.172 1 97.81 106 ARG A N 1
ATOM 780 C CA . ARG A 1 106 ? -14.953 0.656 13.789 1 97.81 106 ARG A CA 1
ATOM 781 C C . ARG A 1 106 ? -14.453 1.031 12.398 1 97.81 106 ARG A C 1
ATOM 783 O O . ARG A 1 106 ? -13.281 0.805 12.062 1 97.81 106 ARG A O 1
ATOM 790 N N . ILE A 1 107 ? -15.344 1.59 11.633 1 98.75 107 ILE A N 1
ATOM 791 C CA . ILE A 1 107 ? -15.023 2.207 10.352 1 98.75 107 ILE A CA 1
ATOM 792 C C . ILE A 1 107 ? -15.281 3.711 10.422 1 98.75 107 ILE A C 1
ATOM 794 O O . ILE A 1 107 ? -16.359 4.145 10.828 1 98.75 107 ILE A O 1
ATOM 798 N N . ARG A 1 108 ? -14.32 4.453 10.078 1 98.75 108 ARG A N 1
ATOM 799 C CA . ARG A 1 108 ? -14.516 5.898 10.047 1 98.75 108 ARG A CA 1
ATOM 800 C C . ARG A 1 108 ? -14.406 6.438 8.625 1 98.75 108 ARG A C 1
ATOM 802 O O . ARG A 1 108 ? -13.461 6.117 7.902 1 98.75 108 ARG A O 1
ATOM 809 N N . LEU A 1 109 ? -15.391 7.203 8.273 1 98.94 109 LEU A N 1
ATOM 810 C CA . LEU A 1 109 ? -15.414 7.91 7 1 98.94 109 LEU A CA 1
ATOM 811 C C . LEU A 1 109 ? -15.094 9.391 7.191 1 98.94 109 LEU A C 1
ATOM 813 O O . LEU A 1 109 ? -15.875 10.125 7.809 1 98.94 109 LEU A O 1
ATOM 817 N N . ILE A 1 110 ? -13.969 9.742 6.637 1 98.81 110 ILE A N 1
ATOM 818 C CA . ILE A 1 110 ? -13.445 11.086 6.848 1 98.81 110 ILE A CA 1
ATOM 819 C C . ILE A 1 110 ? -13.547 11.891 5.551 1 98.81 110 ILE A C 1
ATOM 821 O O . ILE A 1 110 ? -12.953 11.523 4.535 1 98.81 110 ILE A O 1
ATOM 825 N N . ASN A 1 111 ? -14.266 13.031 5.566 1 98.56 111 ASN A N 1
ATOM 826 C CA . ASN A 1 111 ? -14.344 14.008 4.484 1 98.56 111 ASN A CA 1
ATOM 827 C C . ASN A 1 111 ? -15.133 13.461 3.297 1 98.56 111 ASN A C 1
ATOM 829 O O . ASN A 1 111 ? -14.844 13.805 2.148 1 98.56 111 ASN A O 1
ATOM 833 N N . PHE A 1 112 ? -16.031 12.516 3.533 1 98.69 112 PHE A N 1
ATOM 834 C CA . PHE A 1 112 ? -16.953 12.031 2.512 1 98.69 112 PHE A CA 1
ATOM 835 C C . PHE A 1 112 ? -18.281 12.789 2.566 1 98.69 112 PHE A C 1
ATOM 837 O O . PHE A 1 112 ? -18.781 13.094 3.648 1 98.69 112 PHE A O 1
ATOM 844 N N . PRO A 1 113 ? -18.859 13.008 1.41 1 97.69 113 PRO A N 1
ATOM 845 C CA . PRO A 1 113 ? -20.234 13.5 1.422 1 97.69 113 PRO A CA 1
ATOM 846 C C . PRO A 1 113 ? -21.219 12.5 2.021 1 97.69 113 PRO A C 1
ATOM 848 O O . PRO A 1 113 ? -20.922 11.305 2.09 1 97.69 113 PRO A O 1
ATOM 851 N N . PRO A 1 114 ? -22.344 12.938 2.4 1 98 114 PRO A N 1
ATOM 852 C CA . PRO A 1 114 ? -23.312 12.078 3.086 1 98 114 PRO A CA 1
ATOM 853 C C . PRO A 1 114 ? -23.766 10.898 2.232 1 98 114 PRO A C 1
ATOM 855 O O . PRO A 1 114 ? -24.031 9.812 2.762 1 98 114 PRO A O 1
ATOM 858 N N . ASP A 1 115 ? -23.859 11.078 0.946 1 98.44 115 ASP A N 1
ATOM 859 C CA . ASP A 1 115 ? -24.297 9.984 0.083 1 98.44 115 ASP A CA 1
ATOM 860 C C . ASP A 1 115 ? -23.328 8.805 0.144 1 98.44 115 ASP A C 1
ATOM 862 O O . ASP A 1 115 ? -23.75 7.648 0.132 1 98.44 115 ASP A O 1
ATOM 866 N N . GLU A 1 116 ? -22.062 9.125 0.122 1 98.69 116 GLU A N 1
ATOM 867 C CA . GLU A 1 116 ? -21.047 8.078 0.23 1 98.69 116 GLU A CA 1
ATOM 868 C C . GLU A 1 116 ? -21.125 7.383 1.585 1 98.69 116 GLU A C 1
ATOM 870 O O . GLU A 1 116 ? -20.969 6.16 1.667 1 98.69 116 GLU A O 1
ATOM 875 N N . VAL A 1 117 ? -21.344 8.156 2.623 1 98.75 117 VAL A N 1
ATOM 876 C CA . VAL A 1 117 ? -21.453 7.598 3.965 1 98.75 117 VAL A CA 1
ATOM 877 C C . VAL A 1 117 ? -22.625 6.617 4.016 1 98.75 117 VAL A C 1
ATOM 879 O O . VAL A 1 117 ? -22.5 5.512 4.547 1 98.75 117 VAL A O 1
ATOM 882 N N . ASN A 1 118 ? -23.688 7.008 3.471 1 98.75 118 ASN A N 1
ATOM 883 C CA . ASN A 1 118 ? -24.859 6.148 3.438 1 98.75 118 ASN A CA 1
ATOM 884 C C . ASN A 1 118 ? -24.609 4.875 2.635 1 98.75 118 ASN A C 1
ATOM 886 O O . ASN A 1 118 ? -25.047 3.793 3.02 1 98.75 118 ASN A O 1
ATOM 890 N N . ALA A 1 119 ? -23.953 5.02 1.545 1 98.88 119 ALA A N 1
ATOM 891 C CA . ALA A 1 119 ? -23.641 3.867 0.702 1 98.88 119 ALA A CA 1
ATOM 892 C C . ALA A 1 119 ? -22.781 2.855 1.453 1 98.88 119 ALA A C 1
ATOM 894 O O . ALA A 1 119 ? -23.016 1.647 1.369 1 98.88 119 ALA A O 1
ATOM 895 N N . VAL A 1 120 ? -21.812 3.357 2.189 1 98.88 120 VAL A N 1
ATOM 896 C CA . VAL A 1 120 ? -20.938 2.473 2.953 1 98.88 120 VAL A CA 1
ATOM 897 C C . VAL A 1 120 ? -21.719 1.811 4.078 1 98.88 120 VAL A C 1
ATOM 899 O O . VAL A 1 120 ? -21.578 0.612 4.332 1 98.88 120 VAL A O 1
ATOM 902 N N . ARG A 1 121 ? -22.531 2.58 4.734 1 98.81 121 ARG A N 1
ATOM 903 C CA . ARG A 1 121 ? -23.391 2.031 5.777 1 98.81 121 ARG A CA 1
ATOM 904 C C . ARG A 1 121 ? -24.234 0.889 5.242 1 98.81 121 ARG A C 1
ATOM 906 O O . ARG A 1 121 ? -24.375 -0.149 5.891 1 98.81 121 ARG A O 1
ATOM 913 N N . ASP A 1 122 ? -24.797 1.079 4.098 1 98.75 122 ASP A N 1
ATOM 914 C CA . ASP A 1 122 ? -25.609 0.057 3.461 1 98.75 122 ASP A CA 1
ATOM 915 C C . ASP A 1 122 ? -24.797 -1.205 3.18 1 98.75 122 ASP A C 1
ATOM 917 O O . ASP A 1 122 ? -25.297 -2.32 3.352 1 98.75 122 ASP A O 1
ATOM 921 N N . VAL A 1 123 ? -23.594 -1.034 2.713 1 98.81 123 VAL A N 1
ATOM 922 C CA . VAL A 1 123 ? -22.719 -2.172 2.453 1 98.81 123 VAL A CA 1
ATOM 923 C C . VAL A 1 123 ? -22.5 -2.959 3.742 1 98.81 123 VAL A C 1
ATOM 925 O O . VAL A 1 123 ? -22.625 -4.184 3.758 1 98.81 123 VAL A O 1
ATOM 928 N N . VAL A 1 124 ? -22.188 -2.24 4.824 1 98.81 124 VAL A N 1
ATOM 929 C CA . VAL A 1 124 ? -21.922 -2.902 6.098 1 98.81 124 VAL A CA 1
ATOM 930 C C . VAL A 1 124 ? -23.156 -3.676 6.547 1 98.81 124 VAL A C 1
ATOM 932 O O . VAL A 1 124 ? -23.062 -4.836 6.953 1 98.81 124 VAL A O 1
ATOM 935 N N . THR A 1 125 ? -24.266 -3.092 6.426 1 98.31 125 THR A N 1
ATOM 936 C CA . THR A 1 125 ? -25.531 -3.711 6.828 1 98.31 125 THR A CA 1
ATOM 937 C C . THR A 1 125 ? -25.797 -4.973 6.008 1 98.31 125 THR A C 1
ATOM 939 O O . THR A 1 125 ? -26.234 -5.984 6.547 1 98.31 125 THR A O 1
ATOM 942 N N . ARG A 1 126 ? -25.469 -4.953 4.812 1 98 126 ARG A N 1
ATOM 943 C CA . ARG A 1 126 ? -25.812 -6.031 3.893 1 98 126 ARG A CA 1
ATOM 944 C C . ARG A 1 126 ? -24.781 -7.152 3.961 1 98 126 ARG A C 1
ATOM 946 O O . ARG A 1 126 ? -25.125 -8.328 3.83 1 98 126 ARG A O 1
ATOM 953 N N . VAL A 1 127 ? -23.562 -6.863 4.121 1 98.06 127 VAL A N 1
ATOM 954 C CA . VAL A 1 127 ? -22.484 -7.816 3.895 1 98.06 127 VAL A CA 1
ATOM 955 C C . VAL A 1 127 ? -22 -8.383 5.23 1 98.06 127 VAL A C 1
ATOM 957 O O . VAL A 1 127 ? -21.672 -9.562 5.32 1 98.06 127 VAL A O 1
ATOM 960 N N . TRP A 1 128 ? -21.922 -7.488 6.266 1 98.06 128 TRP A N 1
ATOM 961 C CA . TRP A 1 128 ? -21.469 -7.953 7.578 1 98.06 128 TRP A CA 1
ATOM 962 C C . TRP A 1 128 ? -22.609 -8.641 8.32 1 98.06 128 TRP A C 1
ATOM 964 O O . TRP A 1 128 ? -23.609 -8 8.68 1 98.06 128 TRP A O 1
ATOM 974 N N . PRO A 1 129 ? -22.469 -9.938 8.617 1 97.31 129 PRO A N 1
ATOM 975 C CA . PRO A 1 129 ? -23.609 -10.719 9.102 1 97.31 129 PRO A CA 1
ATOM 976 C C . PRO A 1 129 ? -24.141 -10.211 10.445 1 97.31 129 PRO A C 1
ATOM 978 O O . PRO A 1 129 ? -25.344 -10.273 10.695 1 97.31 129 PRO A O 1
ATOM 981 N N . GLU A 1 130 ? -23.328 -9.727 11.328 1 97.12 130 GLU A N 1
ATOM 982 C CA . GLU A 1 130 ? -23.766 -9.297 12.656 1 97.12 130 GLU A CA 1
ATOM 983 C C . GLU A 1 130 ? -24.359 -7.895 12.625 1 97.12 130 GLU A C 1
ATOM 985 O O . GLU A 1 130 ? -25 -7.461 13.578 1 97.12 130 GLU A O 1
ATOM 990 N N . GLY A 1 131 ? -24.047 -7.176 11.555 1 97.62 131 GLY A N 1
ATOM 991 C CA . GLY A 1 131 ? -24.672 -5.875 11.328 1 97.62 131 GLY A CA 1
ATOM 992 C C . GLY A 1 131 ? -23.969 -4.754 12.078 1 97.62 131 GLY A C 1
ATOM 993 O O . GLY A 1 131 ? -22.828 -4.891 12.492 1 97.62 131 GLY A O 1
ATOM 994 N N . ILE A 1 132 ? -24.703 -3.615 12.148 1 98.62 132 ILE A N 1
ATOM 995 C CA . ILE A 1 132 ? -24.188 -2.379 12.719 1 98.62 132 ILE A CA 1
ATOM 996 C C . ILE A 1 132 ? -24.734 -2.201 14.141 1 98.62 132 ILE A C 1
ATOM 998 O O . ILE A 1 132 ? -25.922 -2.414 14.383 1 98.62 132 ILE A O 1
ATOM 1002 N N . LYS A 1 133 ? -23.844 -1.899 15.062 1 98.5 133 LYS A N 1
ATOM 1003 C CA . LYS A 1 133 ? -24.25 -1.579 16.422 1 98.5 133 LYS A CA 1
ATOM 1004 C C . LYS A 1 133 ? -24.656 -0.113 16.562 1 98.5 133 LYS A C 1
ATOM 1006 O O . LYS A 1 133 ? -25.656 0.207 17.203 1 98.5 133 LYS A O 1
ATOM 1011 N N . ASP A 1 134 ? -23.844 0.76 15.938 1 98.19 134 ASP A N 1
ATOM 1012 C CA . ASP A 1 134 ? -24.062 2.195 16.078 1 98.19 134 ASP A CA 1
ATOM 1013 C C . ASP A 1 134 ? -23.438 2.969 14.922 1 98.19 134 ASP A C 1
ATOM 1015 O O . ASP A 1 134 ? -22.5 2.496 14.289 1 98.19 134 ASP A O 1
ATOM 1019 N N . VAL A 1 135 ? -24.062 4.066 14.562 1 98.5 135 VAL A N 1
ATOM 1020 C CA . VAL A 1 135 ? -23.5 5.059 13.648 1 98.5 135 VAL A CA 1
ATOM 1021 C C . VAL A 1 135 ? -23.547 6.441 14.289 1 98.5 135 VAL A C 1
ATOM 1023 O O . VAL A 1 135 ? -24.609 6.902 14.711 1 98.5 135 VAL A O 1
ATOM 1026 N N . ARG A 1 136 ? -22.344 7.152 14.32 1 98.12 136 ARG A N 1
ATOM 1027 C CA . ARG A 1 136 ? -22.312 8.43 15.031 1 98.12 136 ARG A CA 1
ATOM 1028 C C . ARG A 1 136 ? -21.266 9.367 14.438 1 98.12 136 ARG A C 1
ATOM 1030 O O . ARG A 1 136 ? -20.297 8.914 13.805 1 98.12 136 ARG A O 1
ATOM 1037 N N . PRO A 1 137 ? -21.484 10.672 14.648 1 98 137 PRO A N 1
ATOM 1038 C CA . PRO A 1 137 ? -20.391 11.586 14.367 1 98 137 PRO A CA 1
ATOM 1039 C C . PRO A 1 137 ? -19.188 11.359 15.289 1 98 137 PRO A C 1
ATOM 1041 O O . PRO A 1 137 ? -19.359 11.039 16.469 1 98 137 PRO A O 1
ATOM 1044 N N . TYR A 1 138 ? -17.969 11.516 14.75 1 98.06 138 TYR A N 1
ATOM 1045 C CA . TYR A 1 138 ? -16.75 11.273 15.516 1 98.06 138 TYR A CA 1
ATOM 1046 C C . TYR A 1 138 ? -15.617 12.18 15.031 1 98.06 138 TYR A C 1
ATOM 1048 O O . TYR A 1 138 ? -14.938 11.859 14.055 1 98.06 138 TYR A O 1
ATOM 1056 N N . GLY A 1 139 ? -15.305 13.297 15.703 1 96.5 139 GLY A N 1
ATOM 1057 C CA . GLY A 1 139 ? -14.203 14.188 15.383 1 96.5 139 GLY A CA 1
ATOM 1058 C C . GLY A 1 139 ? -14.258 14.727 13.969 1 96.5 139 GLY A C 1
ATOM 1059 O O . GLY A 1 139 ? -13.227 14.859 13.305 1 96.5 139 GLY A O 1
ATOM 1060 N N . GLY A 1 140 ? -15.359 14.922 13.391 1 96.19 140 GLY A N 1
ATOM 1061 C CA . GLY A 1 140 ? -15.516 15.398 12.031 1 96.19 140 GLY A CA 1
ATOM 1062 C C . GLY A 1 140 ? -15.711 14.273 11.023 1 96.19 140 GLY A C 1
ATOM 1063 O O . GLY A 1 140 ? -15.953 14.523 9.844 1 96.19 140 GLY A O 1
ATOM 1064 N N . ALA A 1 141 ? -15.633 13.102 11.5 1 98.44 141 ALA A N 1
ATOM 1065 C CA . ALA A 1 141 ? -15.891 11.922 10.68 1 98.44 141 ALA A CA 1
ATOM 1066 C C . ALA A 1 141 ? -17.219 11.281 11.062 1 98.44 141 ALA A C 1
ATOM 1068 O O . ALA A 1 141 ? -17.875 11.695 12.023 1 98.44 141 ALA A O 1
ATOM 1069 N N . THR A 1 142 ? -17.656 10.422 10.242 1 98.81 142 THR A N 1
ATOM 1070 C CA . THR A 1 142 ? -18.719 9.492 10.625 1 98.81 142 THR A CA 1
ATOM 1071 C C . THR A 1 142 ? -18.125 8.133 11 1 98.81 142 THR A C 1
ATOM 1073 O O . THR A 1 142 ? -17.344 7.562 10.242 1 98.81 142 THR A O 1
ATOM 1076 N N . GLU A 1 143 ? -18.531 7.656 12.164 1 98.75 143 GLU A N 1
ATOM 1077 C CA . GLU A 1 143 ? -18.047 6.359 12.617 1 98.75 143 GLU A CA 1
ATOM 1078 C C . GLU A 1 143 ? -19.156 5.312 12.594 1 98.75 143 GLU A C 1
ATOM 1080 O O . GLU A 1 143 ? -20.25 5.551 13.102 1 98.75 143 GLU A O 1
ATOM 1085 N N . ILE A 1 144 ? -18.906 4.227 11.992 1 98.88 144 ILE A N 1
ATOM 1086 C CA . ILE A 1 144 ? -19.75 3.043 12.008 1 98.88 144 ILE A CA 1
ATOM 1087 C C . ILE A 1 144 ? -19.156 1.978 12.914 1 98.88 144 ILE A C 1
ATOM 1089 O O . ILE A 1 144 ? -18.062 1.471 12.648 1 98.88 144 ILE A O 1
ATOM 1093 N N . LYS A 1 145 ? -19.859 1.708 13.953 1 98.69 145 LYS A N 1
ATOM 1094 C CA . LYS A 1 145 ? -19.438 0.631 14.844 1 98.69 145 LYS A CA 1
ATOM 1095 C C . LYS A 1 145 ? -20.156 -0.675 14.5 1 98.69 145 LYS A C 1
ATOM 1097 O O . LYS A 1 145 ? -21.375 -0.757 14.578 1 98.69 145 LYS A O 1
ATOM 1102 N N . CYS A 1 146 ? -19.375 -1.688 14.164 1 98.44 146 CYS A N 1
ATOM 1103 C CA . CYS A 1 146 ? -19.922 -2.998 13.828 1 98.44 146 CYS A CA 1
ATOM 1104 C C . CYS A 1 146 ? -20.188 -3.818 15.086 1 98.44 146 CYS A C 1
ATOM 1106 O O . CYS A 1 146 ? -19.516 -3.629 16.109 1 98.44 146 CYS A O 1
ATOM 1108 N N . ARG A 1 147 ? -21.203 -4.711 14.953 1 98.12 147 ARG A N 1
ATOM 1109 C CA . ARG A 1 147 ? -21.281 -5.77 15.953 1 98.12 147 ARG A CA 1
ATOM 1110 C C . ARG A 1 147 ? -20.188 -6.812 15.734 1 98.12 147 ARG A C 1
ATOM 1112 O O . ARG A 1 147 ? -19.844 -7.125 14.594 1 98.12 147 ARG A O 1
ATOM 1119 N N . GLY A 1 148 ? -19.688 -7.273 16.875 1 96.19 148 GLY A N 1
ATOM 1120 C CA . GLY A 1 148 ? -18.578 -8.203 16.75 1 96.19 148 GLY A CA 1
ATOM 1121 C C . GLY A 1 148 ? -17.25 -7.508 16.5 1 96.19 148 GLY A C 1
ATOM 1122 O O . GLY A 1 148 ? -17.047 -6.367 16.922 1 96.19 148 GLY A O 1
ATOM 1123 N N . TRP A 1 149 ? -16.281 -8.336 15.891 1 94.81 149 TRP A N 1
ATOM 1124 C CA . TRP A 1 149 ? -14.93 -7.816 15.742 1 94.81 149 TRP A CA 1
ATOM 1125 C C . TRP A 1 149 ? -14.359 -8.164 14.375 1 94.81 149 TRP A C 1
ATOM 1127 O O . TRP A 1 149 ? -13.406 -8.93 14.266 1 94.81 149 TRP A O 1
ATOM 1137 N N . PRO A 1 150 ? -14.859 -7.441 13.383 1 95.94 150 PRO A N 1
ATOM 1138 C CA . PRO A 1 150 ? -14.469 -7.797 12.016 1 95.94 150 PRO A CA 1
ATOM 1139 C C . PRO A 1 150 ? -12.977 -7.574 11.758 1 95.94 150 PRO A C 1
ATOM 1141 O O . PRO A 1 150 ? -12.406 -8.203 10.859 1 95.94 150 PRO A O 1
ATOM 1144 N N . PHE A 1 151 ? -12.281 -6.762 12.531 1 95.12 151 PHE A N 1
ATOM 1145 C CA . PHE A 1 151 ? -10.914 -6.383 12.195 1 95.12 151 PHE A CA 1
ATOM 1146 C C . PHE A 1 151 ? -9.922 -7.004 13.172 1 95.12 151 PHE A C 1
ATOM 1148 O O . PHE A 1 151 ? -8.773 -6.57 13.25 1 95.12 151 PHE A O 1
ATOM 1155 N N . SER A 1 152 ? -10.383 -7.988 13.906 1 89.88 152 SER A N 1
ATOM 1156 C CA . SER A 1 152 ? -9.492 -8.727 14.805 1 89.88 152 SER A CA 1
ATOM 1157 C C . SER A 1 152 ? -8.766 -9.844 14.055 1 89.88 152 SER A C 1
ATOM 1159 O O . SER A 1 152 ? -9.352 -10.523 13.211 1 89.88 152 SER A O 1
ATOM 1161 N N . SER A 1 153 ? -7.465 -9.992 14.336 1 72.94 153 SER A N 1
ATOM 1162 C CA . SER A 1 153 ? -6.656 -11.039 13.727 1 72.94 153 SER A CA 1
ATOM 1163 C C . SER A 1 153 ? -6.82 -12.359 14.469 1 72.94 153 SER A C 1
ATOM 1165 O O . SER A 1 153 ? -6.129 -13.336 14.172 1 72.94 153 SER A O 1
ATOM 1167 N N . GLY A 1 154 ? -7.574 -12.406 15.375 1 64.38 154 GLY A N 1
ATOM 1168 C CA . GLY A 1 154 ? -7.668 -13.555 16.25 1 64.38 154 GLY A CA 1
ATOM 1169 C C . GLY A 1 154 ? -8.227 -14.789 15.562 1 64.38 154 GLY A C 1
ATOM 1170 O O . GLY A 1 154 ? -8.086 -15.906 16.062 1 64.38 154 GLY A O 1
ATOM 1171 N N . GLN A 1 155 ? -8.703 -14.555 14.547 1 62.62 155 GLN A N 1
ATOM 1172 C CA . GLN A 1 155 ? -9.219 -15.742 13.875 1 62.62 155 GLN A CA 1
ATOM 1173 C C . GLN A 1 155 ? -8.148 -16.406 13.016 1 62.62 155 GLN A C 1
ATOM 1175 O O . GLN A 1 155 ? -7.637 -15.789 12.07 1 62.62 155 GLN A O 1
ATOM 1180 N N . PHE A 1 156 ? -7.812 -17.516 13.367 1 65.94 156 PHE A N 1
ATOM 1181 C CA . PHE A 1 156 ? -6.73 -18.281 12.758 1 65.94 156 PHE A CA 1
ATOM 1182 C C . PHE A 1 156 ? -6.895 -18.344 11.25 1 65.94 156 PHE A C 1
ATOM 1184 O O . PHE A 1 156 ? -5.914 -18.203 10.508 1 65.94 156 PHE A O 1
ATOM 1191 N N . ASN A 1 157 ? -8.109 -18.438 10.875 1 77.56 157 ASN A N 1
ATOM 1192 C CA . ASN A 1 157 ? -8.367 -18.594 9.453 1 77.56 157 ASN A CA 1
ATOM 1193 C C . ASN A 1 157 ? -8.789 -17.281 8.797 1 77.56 157 ASN A C 1
ATOM 1195 O O . ASN A 1 157 ? -9.141 -17.25 7.617 1 77.56 157 ASN A O 1
ATOM 1199 N N . GLY A 1 158 ? -8.656 -16.25 9.461 1 84.81 158 GLY A N 1
ATOM 1200 C CA . GLY A 1 158 ? -9.156 -15 8.93 1 84.81 158 GLY A CA 1
ATOM 1201 C C . GLY A 1 158 ? -10.672 -14.938 8.867 1 84.81 158 GLY A C 1
ATOM 1202 O O . GLY A 1 158 ? -11.344 -15.945 9.086 1 84.81 158 GLY A O 1
ATOM 1203 N N . ASP A 1 159 ? -11.18 -13.797 8.641 1 92.56 159 ASP A N 1
ATOM 1204 C CA . ASP A 1 159 ? -12.625 -13.602 8.555 1 92.56 159 ASP A CA 1
ATOM 1205 C C . ASP A 1 159 ? -13.047 -13.242 7.133 1 92.56 159 ASP A C 1
ATOM 1207 O O . ASP A 1 159 ? -12.836 -12.117 6.684 1 92.56 159 ASP A O 1
ATOM 1211 N N . ASP A 1 160 ? -13.727 -14.188 6.496 1 94.75 160 ASP A N 1
ATOM 1212 C CA . ASP A 1 160 ? -14.125 -14.023 5.105 1 94.75 160 ASP A CA 1
ATOM 1213 C C . ASP A 1 160 ? -15.156 -12.906 4.957 1 94.75 160 ASP A C 1
ATOM 1215 O O . ASP A 1 160 ? -15.164 -12.188 3.957 1 94.75 160 ASP A O 1
ATOM 1219 N N . ASN A 1 161 ? -16 -12.836 5.902 1 95.88 161 ASN A N 1
ATOM 1220 C CA . ASN A 1 161 ? -17.031 -11.805 5.828 1 95.88 161 ASN A CA 1
ATOM 1221 C C . ASN A 1 161 ? -16.438 -10.406 5.988 1 95.88 161 ASN A C 1
ATOM 1223 O O . ASN A 1 161 ? -16.891 -9.453 5.352 1 95.88 161 ASN A O 1
ATOM 1227 N N . SER A 1 162 ? -15.461 -10.312 6.844 1 96.75 162 SER A N 1
ATOM 1228 C CA . SER A 1 162 ? -14.742 -9.047 6.98 1 96.75 162 SER A CA 1
ATOM 1229 C C . SER A 1 162 ? -14.094 -8.633 5.664 1 96.75 162 SER A C 1
ATOM 1231 O O . SER A 1 162 ? -14.203 -7.473 5.25 1 96.75 162 SER A O 1
ATOM 1233 N N . ARG A 1 163 ? -13.477 -9.555 5.023 1 97.25 163 ARG A N 1
ATOM 1234 C CA . ARG A 1 163 ? -12.82 -9.305 3.746 1 97.25 163 ARG A CA 1
ATOM 1235 C C . ARG A 1 163 ? -13.836 -8.93 2.672 1 97.25 163 ARG A C 1
ATOM 1237 O O . ARG A 1 163 ? -13.609 -7.996 1.896 1 97.25 163 ARG A O 1
ATOM 1244 N N . ARG A 1 164 ? -14.953 -9.586 2.66 1 97.69 164 ARG A N 1
ATOM 1245 C CA . ARG A 1 164 ? -16.031 -9.242 1.732 1 97.69 164 ARG A CA 1
ATOM 1246 C C . ARG A 1 164 ? -16.516 -7.82 1.969 1 97.69 164 ARG A C 1
ATOM 1248 O O . ARG A 1 164 ? -16.781 -7.078 1.016 1 97.69 164 ARG A O 1
ATOM 1255 N N . MET A 1 165 ? -16.656 -7.535 3.168 1 98.31 165 MET A N 1
ATOM 1256 C CA . MET A 1 165 ? -17.156 -6.215 3.533 1 98.31 165 MET A CA 1
ATOM 1257 C C . MET A 1 165 ? -16.219 -5.121 3.021 1 98.31 165 MET A C 1
ATOM 1259 O O . MET A 1 165 ? -16.672 -4.164 2.387 1 98.31 165 MET A O 1
ATOM 1263 N N . ILE A 1 166 ? -14.93 -5.277 3.26 1 98.62 166 ILE A N 1
ATOM 1264 C CA . ILE A 1 166 ? -13.961 -4.273 2.826 1 98.62 166 ILE A CA 1
ATOM 1265 C C . ILE A 1 166 ? -13.93 -4.215 1.301 1 98.62 166 ILE A C 1
ATOM 1267 O O . ILE A 1 166 ? -13.875 -3.131 0.715 1 98.62 166 ILE A O 1
ATOM 1271 N N . LEU A 1 167 ? -13.984 -5.348 0.703 1 98.81 167 LEU A N 1
ATOM 1272 C CA . LEU A 1 167 ? -14.016 -5.426 -0.754 1 98.81 167 LEU A CA 1
ATOM 1273 C C . LEU A 1 167 ? -15.195 -4.633 -1.314 1 98.81 167 LEU A C 1
ATOM 1275 O O . LEU A 1 167 ? -15.039 -3.859 -2.26 1 98.81 167 LEU A O 1
ATOM 1279 N N . ARG A 1 168 ? -16.328 -4.781 -0.749 1 98.81 168 ARG A N 1
ATOM 1280 C CA . ARG A 1 168 ? -17.531 -4.129 -1.254 1 98.81 168 ARG A CA 1
ATOM 1281 C C . ARG A 1 168 ? -17.531 -2.643 -0.918 1 98.81 168 ARG A C 1
ATOM 1283 O O . ARG A 1 168 ? -18.062 -1.829 -1.676 1 98.81 168 ARG A O 1
ATOM 1290 N N . ILE A 1 169 ? -16.953 -2.27 0.177 1 98.94 169 ILE A N 1
ATOM 1291 C CA . ILE A 1 169 ? -16.781 -0.852 0.486 1 98.94 169 ILE A CA 1
ATOM 1292 C C . ILE A 1 169 ? -15.922 -0.186 -0.58 1 98.94 169 ILE A C 1
ATOM 1294 O O . ILE A 1 169 ? -16.266 0.876 -1.1 1 98.94 169 ILE A O 1
ATOM 1298 N N . VAL A 1 170 ? -14.812 -0.828 -0.9 1 98.88 170 VAL A N 1
ATOM 1299 C CA . VAL A 1 170 ? -13.938 -0.313 -1.946 1 98.88 170 VAL A CA 1
ATOM 1300 C C . VAL A 1 170 ? -14.703 -0.239 -3.27 1 98.88 170 VAL A C 1
ATOM 1302 O O . VAL A 1 170 ? -14.625 0.767 -3.979 1 98.88 170 VAL A O 1
ATOM 1305 N N . ASN A 1 171 ? -15.469 -1.207 -3.496 1 98.81 171 ASN A N 1
ATOM 1306 C CA . ASN A 1 171 ? -16.25 -1.297 -4.73 1 98.81 171 ASN A CA 1
ATOM 1307 C C . ASN A 1 171 ? -17.266 -0.167 -4.836 1 98.81 171 ASN A C 1
ATOM 1309 O O . ASN A 1 171 ? -17.344 0.516 -5.859 1 98.81 171 ASN A O 1
ATOM 1313 N N . VAL A 1 172 ? -18.031 0.016 -3.857 1 98.88 172 VAL A N 1
ATOM 1314 C CA . VAL A 1 172 ? -19.109 0.997 -3.926 1 98.88 172 VAL A CA 1
ATOM 1315 C C . VAL A 1 172 ? -18.516 2.4 -4.059 1 98.88 172 VAL A C 1
ATOM 1317 O O . VAL A 1 172 ? -19.047 3.234 -4.793 1 98.88 172 VAL A O 1
ATOM 1320 N N . LEU A 1 173 ? -17.469 2.666 -3.309 1 98.88 173 LEU A N 1
ATOM 1321 C CA . LEU A 1 173 ? -16.828 3.973 -3.418 1 98.88 173 LEU A CA 1
ATOM 1322 C C . LEU A 1 173 ? -16.25 4.18 -4.816 1 98.88 173 LEU A C 1
ATOM 1324 O O . LEU A 1 173 ? -16.359 5.27 -5.383 1 98.88 173 LEU A O 1
ATOM 1328 N N . PHE A 1 174 ? -15.68 3.156 -5.355 1 98.62 174 PHE A N 1
ATOM 1329 C CA . PHE A 1 174 ? -15.164 3.203 -6.719 1 98.62 174 PHE A CA 1
ATOM 1330 C C . PHE A 1 174 ? -16.266 3.549 -7.703 1 98.62 174 PHE A C 1
ATOM 1332 O O . PHE A 1 174 ? -16.109 4.43 -8.547 1 98.62 174 PHE A O 1
ATOM 1339 N N . ASP A 1 175 ? -17.375 2.936 -7.543 1 98.38 175 ASP A N 1
ATOM 1340 C CA . ASP A 1 175 ? -18.516 3.148 -8.43 1 98.38 175 ASP A CA 1
ATOM 1341 C C . ASP A 1 175 ? -19.062 4.57 -8.305 1 98.38 175 ASP A C 1
ATOM 1343 O O . ASP A 1 175 ? -19.672 5.094 -9.234 1 98.38 175 ASP A O 1
ATOM 1347 N N . MET A 1 176 ? -18.797 5.121 -7.195 1 98.5 176 MET A N 1
ATOM 1348 C CA . MET A 1 176 ? -19.281 6.477 -6.949 1 98.5 176 MET A CA 1
ATOM 1349 C C . MET A 1 176 ? -18.25 7.516 -7.352 1 98.5 176 MET A C 1
ATOM 1351 O O . MET A 1 176 ? -18.438 8.711 -7.125 1 98.5 176 MET A O 1
ATOM 1355 N N . GLY A 1 177 ? -17.109 7.074 -7.797 1 97.81 177 GLY A N 1
ATOM 1356 C CA . GLY A 1 177 ? -16.109 7.984 -8.352 1 97.81 177 GLY A CA 1
ATOM 1357 C C . GLY A 1 177 ? -14.922 8.195 -7.434 1 97.81 177 GLY A C 1
ATOM 1358 O O . GLY A 1 177 ? -14.039 9.008 -7.727 1 97.81 177 GLY A O 1
ATOM 1359 N N . TRP A 1 178 ? -14.891 7.523 -6.348 1 98.44 178 TRP A N 1
ATOM 1360 C CA . TRP A 1 178 ? -13.758 7.629 -5.434 1 98.44 178 TRP A CA 1
ATOM 1361 C C . TRP A 1 178 ? -12.711 6.555 -5.734 1 98.44 178 TRP A C 1
ATOM 1363 O O . TRP A 1 178 ? -12.922 5.379 -5.422 1 98.44 178 TRP A O 1
ATOM 1373 N N . VAL A 1 179 ? -11.578 6.969 -6.262 1 97.44 179 VAL A N 1
ATOM 1374 C CA . VAL A 1 179 ? -10.508 6.055 -6.641 1 97.44 179 VAL A CA 1
ATOM 1375 C C . VAL A 1 179 ? -9.414 6.066 -5.57 1 97.44 179 VAL A C 1
ATOM 1377 O O . VAL A 1 179 ? -8.961 7.129 -5.148 1 97.44 179 VAL A O 1
ATOM 1380 N N . LEU A 1 180 ? -9.031 4.891 -5.141 1 97.75 180 LEU A N 1
ATOM 1381 C CA . LEU A 1 180 ? -8.008 4.777 -4.102 1 97.75 180 LEU A CA 1
ATOM 1382 C C . LEU A 1 180 ? -6.676 5.328 -4.586 1 97.75 180 LEU A C 1
ATOM 1384 O O . LEU A 1 180 ? -6.16 4.902 -5.621 1 97.75 180 LEU A O 1
ATOM 1388 N N . GLN A 1 181 ? -6.207 6.258 -3.859 1 96.19 181 GLN A N 1
ATOM 1389 C CA . GLN A 1 181 ? -4.898 6.824 -4.168 1 96.19 181 GLN A CA 1
ATOM 1390 C C . GLN A 1 181 ? -3.781 6.027 -3.5 1 96.19 181 GLN A C 1
ATOM 1392 O O . GLN A 1 181 ? -2.762 5.73 -4.125 1 96.19 181 GLN A O 1
ATOM 1397 N N . THR A 1 182 ? -3.986 5.73 -2.246 1 96.94 182 THR A N 1
ATOM 1398 C CA . THR A 1 182 ? -2.971 4.965 -1.532 1 96.94 182 THR A CA 1
ATOM 1399 C C . THR A 1 182 ? -3.537 4.398 -0.231 1 96.94 182 THR A C 1
ATOM 1401 O O . THR A 1 182 ? -4.543 4.895 0.28 1 96.94 182 THR A O 1
ATOM 1404 N N . THR A 1 183 ? -2.973 3.305 0.206 1 98.06 183 THR A N 1
ATOM 1405 C CA . THR A 1 183 ? -3.062 2.883 1.6 1 98.06 183 THR A CA 1
ATOM 1406 C C . THR A 1 183 ? -1.826 3.322 2.379 1 98.06 183 THR A C 1
ATOM 1408 O O . THR A 1 183 ? -0.723 3.363 1.83 1 98.06 183 THR A O 1
ATOM 1411 N N . LEU A 1 184 ? -2.033 3.693 3.635 1 97.56 184 LEU A N 1
ATOM 1412 C CA . LEU A 1 184 ? -0.915 4.281 4.363 1 97.56 184 LEU A CA 1
ATOM 1413 C C . LEU A 1 184 ? -1.001 3.947 5.852 1 97.56 184 LEU A C 1
ATOM 1415 O O . LEU A 1 184 ? -2.051 4.129 6.469 1 97.56 184 LEU A O 1
ATOM 1419 N N . ASP A 1 185 ? 0.083 3.441 6.363 1 94.62 185 ASP A N 1
ATOM 1420 C CA . ASP A 1 185 ? 0.233 3.346 7.809 1 94.62 185 ASP A CA 1
ATOM 1421 C C . ASP A 1 185 ? 1.123 4.465 8.344 1 94.62 185 ASP A C 1
ATOM 1423 O O . ASP A 1 185 ? 2.348 4.406 8.219 1 94.62 185 ASP A O 1
ATOM 1427 N N . MET A 1 186 ? 0.528 5.445 8.93 1 92.31 186 MET A N 1
ATOM 1428 C CA . MET A 1 186 ? 1.293 6.562 9.477 1 92.31 186 MET A CA 1
ATOM 1429 C C . MET A 1 186 ? 1.271 6.539 11 1 92.31 186 MET A C 1
ATOM 1431 O O . MET A 1 186 ? 1.804 7.441 11.648 1 92.31 186 MET A O 1
ATOM 1435 N N . SER A 1 187 ? 0.659 5.539 11.531 1 89.06 187 SER A N 1
ATOM 1436 C CA . SER A 1 187 ? 0.472 5.477 12.977 1 89.06 187 SER A CA 1
ATOM 1437 C C . SER A 1 187 ? 1.589 4.676 13.641 1 89.06 187 SER A C 1
ATOM 1439 O O . SER A 1 187 ? 1.77 3.492 13.352 1 89.06 187 SER A O 1
ATOM 1441 N N . ASN A 1 188 ? 2.191 5.348 14.492 1 87.38 188 ASN A N 1
ATOM 1442 C CA . ASN A 1 188 ? 3.234 4.703 15.281 1 87.38 188 ASN A CA 1
ATOM 1443 C C . ASN A 1 188 ? 2.678 4.129 16.578 1 87.38 188 ASN A C 1
ATOM 1445 O O . ASN A 1 188 ? 3.143 4.477 17.672 1 87.38 188 ASN A O 1
ATOM 1449 N N . LYS A 1 189 ? 1.663 3.385 16.453 1 85.31 189 LYS A N 1
ATOM 1450 C CA . LYS A 1 189 ? 1.002 2.713 17.562 1 85.31 189 LYS A CA 1
ATOM 1451 C C . LYS A 1 189 ? 0.789 1.231 17.266 1 85.31 189 LYS A C 1
ATOM 1453 O O . LYS A 1 189 ? 0.782 0.823 16.109 1 85.31 189 LYS A O 1
ATOM 1458 N N . GLU A 1 190 ? 0.582 0.558 18.406 1 81.12 190 GLU A N 1
ATOM 1459 C CA . GLU A 1 190 ? 0.177 -0.836 18.266 1 81.12 190 GLU A CA 1
ATOM 1460 C C . GLU A 1 190 ? -1.254 -0.942 17.734 1 81.12 190 GLU A C 1
ATOM 1462 O O . GLU A 1 190 ? -2.023 0.016 17.828 1 81.12 190 GLU A O 1
ATOM 1467 N N . TYR A 1 191 ? -1.572 -2.002 17.062 1 81.25 191 TYR A N 1
ATOM 1468 C CA . TYR A 1 191 ? -2.898 -2.338 16.562 1 81.25 191 TYR A CA 1
ATOM 1469 C C . TYR A 1 191 ? -3.285 -1.429 15.406 1 81.25 191 TYR A C 1
ATOM 1471 O O . TYR A 1 191 ? -4.465 -1.141 15.195 1 81.25 191 TYR A O 1
ATOM 1479 N N . ASP A 1 192 ? -2.268 -0.959 14.773 1 87.06 192 ASP A N 1
ATOM 1480 C CA . ASP A 1 192 ? -2.494 -0.066 13.641 1 87.06 192 ASP A CA 1
ATOM 1481 C C . ASP A 1 192 ? -2.939 -0.845 12.406 1 87.06 192 ASP A C 1
ATOM 1483 O O . ASP A 1 192 ? -2.758 -2.062 12.328 1 87.06 192 ASP A O 1
ATOM 1487 N N . LYS A 1 193 ? -3.658 -0.154 11.531 1 93.25 193 LYS A N 1
ATOM 1488 C CA . LYS A 1 193 ? -4.062 -0.604 10.203 1 93.25 193 LYS A CA 1
ATOM 1489 C C . LYS A 1 193 ? -3.836 0.488 9.156 1 93.25 193 LYS A C 1
ATOM 1491 O O . LYS A 1 193 ? -3.475 1.616 9.5 1 93.25 193 LYS A O 1
ATOM 1496 N N . ASP A 1 194 ? -4.008 0.046 7.957 1 96.38 194 ASP A N 1
ATOM 1497 C CA . ASP A 1 194 ? -3.828 1.039 6.902 1 96.38 194 ASP A CA 1
ATOM 1498 C C . ASP A 1 194 ? -5.039 1.967 6.812 1 96.38 194 ASP A C 1
ATOM 1500 O O . ASP A 1 194 ? -6.18 1.523 6.953 1 96.38 194 ASP A O 1
ATOM 1504 N N . ALA A 1 195 ? -4.734 3.217 6.617 1 98.19 195 ALA A N 1
ATOM 1505 C CA . ALA A 1 195 ? -5.758 4.156 6.156 1 98.19 195 ALA A CA 1
ATOM 1506 C C . ALA A 1 195 ? -5.883 4.121 4.633 1 98.19 195 ALA A C 1
ATOM 1508 O O . ALA A 1 195 ? -4.883 3.99 3.924 1 98.19 195 ALA A O 1
ATOM 1509 N N . LEU A 1 196 ? -7.098 4.25 4.16 1 98.75 196 LEU A N 1
ATOM 1510 C CA . LEU A 1 196 ? -7.355 4.281 2.723 1 98.75 196 LEU A CA 1
ATOM 1511 C C . LEU A 1 196 ? -7.672 5.699 2.258 1 98.75 196 LEU A C 1
ATOM 1513 O O . LEU A 1 196 ? -8.695 6.27 2.645 1 98.75 196 LEU A O 1
ATOM 1517 N N . PHE A 1 197 ? -6.844 6.25 1.409 1 98.62 197 PHE A N 1
ATOM 1518 C CA . PHE A 1 197 ? -7.059 7.594 0.893 1 98.62 197 PHE A CA 1
ATOM 1519 C C . PHE A 1 197 ? -7.57 7.551 -0.542 1 98.62 197 PHE A C 1
ATOM 1521 O O . PHE A 1 197 ? -6.941 6.941 -1.411 1 98.62 197 PHE A O 1
ATOM 1528 N N . PHE A 1 198 ? -8.664 8.25 -0.73 1 98.44 198 PHE A N 1
ATOM 1529 C CA . PHE A 1 198 ? -9.344 8.25 -2.021 1 98.44 198 PHE A CA 1
ATOM 1530 C C . PHE A 1 198 ? -9.312 9.633 -2.652 1 98.44 198 PHE A C 1
ATOM 1532 O O . PHE A 1 198 ? -9.32 10.648 -1.945 1 98.44 198 PHE A O 1
ATOM 1539 N N . ARG A 1 199 ? -9.281 9.562 -3.902 1 97.06 199 ARG A N 1
ATOM 1540 C CA . ARG A 1 199 ? -9.43 10.766 -4.715 1 97.06 199 ARG A CA 1
ATOM 1541 C C . ARG A 1 199 ? -10.703 10.703 -5.555 1 97.06 199 ARG A C 1
ATOM 1543 O O . ARG A 1 199 ? -11 9.68 -6.168 1 97.06 199 ARG A O 1
ATOM 1550 N N . ARG A 1 200 ? -11.352 11.812 -5.621 1 96.25 200 ARG A N 1
ATOM 1551 C CA . ARG A 1 200 ? -12.586 11.867 -6.402 1 96.25 200 ARG A CA 1
ATOM 1552 C C . ARG A 1 200 ? -12.289 12.07 -7.883 1 96.25 200 ARG A C 1
ATOM 1554 O O . ARG A 1 200 ? -11.523 12.961 -8.25 1 96.25 200 ARG A O 1
ATOM 1561 N N . GLN A 1 201 ? -12.883 11.18 -8.641 1 93.56 201 GLN A N 1
ATOM 1562 C CA . GLN A 1 201 ? -12.812 11.281 -10.094 1 93.56 201 GLN A CA 1
ATOM 1563 C C . GLN A 1 201 ? -14.203 11.445 -10.703 1 93.56 201 GLN A C 1
ATOM 1565 O O . GLN A 1 201 ? -15.133 10.719 -10.336 1 93.56 201 GLN A O 1
ATOM 1570 N N . SER A 1 202 ? -14.305 12.422 -11.648 1 91.19 202 SER A N 1
ATOM 1571 C CA . SER A 1 202 ? -15.539 12.648 -12.391 1 91.19 202 SER A CA 1
ATOM 1572 C C . SER A 1 202 ? -15.273 12.719 -13.891 1 91.19 202 SER A C 1
ATOM 1574 O O . SER A 1 202 ? -14.445 13.508 -14.344 1 91.19 202 SER A O 1
ATOM 1576 N N . PRO A 1 203 ? -16 11.969 -14.664 1 94.5 203 PRO A N 1
ATOM 1577 C CA . PRO A 1 203 ? -16.969 10.938 -14.281 1 94.5 203 PRO A CA 1
ATOM 1578 C C . PRO A 1 203 ? -16.312 9.742 -13.586 1 94.5 203 PRO A C 1
ATOM 1580 O O . PRO A 1 203 ? -15.094 9.578 -13.641 1 94.5 203 PRO A O 1
ATOM 1583 N N . PRO A 1 204 ? -17.172 8.93 -12.922 1 95.81 204 PRO A N 1
ATOM 1584 C CA . PRO A 1 204 ? -16.609 7.727 -12.289 1 95.81 204 PRO A CA 1
ATOM 1585 C C . PRO A 1 204 ? -15.992 6.766 -13.305 1 95.81 204 PRO A C 1
ATOM 1587 O O . PRO A 1 204 ? -16.359 6.781 -14.484 1 95.81 204 PRO A O 1
ATOM 1590 N N . PRO A 1 205 ? -15.039 6 -12.805 1 95.12 205 PRO A N 1
ATOM 1591 C CA . PRO A 1 205 ? -14.477 4.988 -13.703 1 95.12 205 PRO A CA 1
ATOM 1592 C C . PRO A 1 205 ? -15.477 3.885 -14.047 1 95.12 205 PRO A C 1
ATOM 1594 O O . PRO A 1 205 ? -16.516 3.758 -13.391 1 95.12 205 PRO A O 1
ATOM 1597 N N . PRO A 1 206 ? -15.125 3.143 -15.125 1 95.56 206 PRO A N 1
ATOM 1598 C CA . PRO A 1 206 ? -16 2.023 -15.461 1 95.56 206 PRO A CA 1
ATOM 1599 C C . PRO A 1 206 ? -16.094 0.978 -14.352 1 95.56 206 PRO A C 1
ATOM 1601 O O . PRO A 1 206 ? -15.102 0.74 -13.648 1 95.56 206 PRO A O 1
ATOM 1604 N N . PRO A 1 207 ? -17.25 0.378 -14.227 1 97.19 207 PRO A N 1
ATOM 1605 C CA . PRO A 1 207 ? -17.422 -0.632 -13.18 1 97.19 207 PRO A CA 1
ATOM 1606 C C . PRO A 1 207 ? -16.469 -1.813 -13.352 1 97.19 207 PRO A C 1
ATOM 1608 O O . PRO A 1 207 ? -16.047 -2.123 -14.469 1 97.19 207 PRO A O 1
ATOM 1611 N N . CYS A 1 208 ? -16.188 -2.49 -12.234 1 98.12 208 CYS A N 1
ATOM 1612 C CA . CYS A 1 208 ? -15.219 -3.584 -12.242 1 98.12 208 CYS A CA 1
ATOM 1613 C C . CYS A 1 208 ? -15.758 -4.789 -11.484 1 98.12 208 CYS A C 1
ATOM 1615 O O . CYS A 1 208 ? -16.688 -4.66 -10.68 1 98.12 208 CYS A O 1
ATOM 1617 N N . ASP A 1 209 ? -15.188 -5.988 -11.844 1 97.94 209 ASP A N 1
ATOM 1618 C CA . ASP A 1 209 ? -15.234 -7.156 -10.961 1 97.94 209 ASP A CA 1
ATOM 1619 C C . ASP A 1 209 ? -14.109 -7.109 -9.93 1 97.94 209 ASP A C 1
ATOM 1621 O O . ASP A 1 209 ? -12.992 -6.684 -10.242 1 97.94 209 ASP A O 1
ATOM 1625 N N . TRP A 1 210 ? -14.453 -7.57 -8.727 1 98.62 210 TRP A N 1
ATOM 1626 C CA . TRP A 1 210 ? -13.508 -7.387 -7.633 1 98.62 210 TRP A CA 1
ATOM 1627 C C . TRP A 1 210 ? -13.227 -8.711 -6.93 1 98.62 210 TRP A C 1
ATOM 1629 O O . TRP A 1 210 ? -14.133 -9.508 -6.695 1 98.62 210 TRP A O 1
ATOM 1639 N N . ILE A 1 211 ? -11.961 -8.93 -6.633 1 98.75 211 ILE A N 1
ATOM 1640 C CA . ILE A 1 211 ? -11.594 -10.062 -5.797 1 98.75 211 ILE A CA 1
ATOM 1641 C C . ILE A 1 211 ? -10.609 -9.617 -4.723 1 98.75 211 ILE A C 1
ATOM 1643 O O . ILE A 1 211 ? -9.945 -8.586 -4.871 1 98.75 211 ILE A O 1
ATOM 1647 N N . ILE A 1 212 ? -10.555 -10.336 -3.609 1 98.69 212 ILE A N 1
ATOM 1648 C CA . ILE A 1 212 ? -9.609 -10.086 -2.523 1 98.69 212 ILE A CA 1
ATOM 1649 C C . ILE A 1 212 ? -8.891 -11.383 -2.166 1 98.69 212 ILE A C 1
ATOM 1651 O O . ILE A 1 212 ? -9.523 -12.43 -1.997 1 98.69 212 ILE A O 1
ATOM 1655 N N . MET A 1 213 ? -7.57 -11.344 -2.178 1 98.06 213 MET A N 1
ATOM 1656 C CA . MET A 1 213 ? -6.727 -12.5 -1.871 1 98.06 213 MET A CA 1
ATOM 1657 C C . MET A 1 213 ? -6.012 -12.312 -0.537 1 98.06 213 MET A C 1
ATOM 1659 O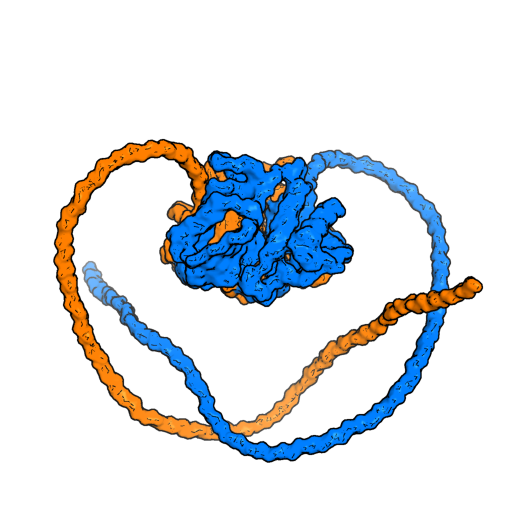 O . MET A 1 213 ? -5.504 -11.227 -0.248 1 98.06 213 MET A O 1
ATOM 1663 N N . SER A 1 214 ? -6.012 -13.359 0.246 1 96.44 214 SER A N 1
ATOM 1664 C CA . SER A 1 214 ? -5.371 -13.281 1.557 1 96.44 214 SER A CA 1
ATOM 1665 C C . SER A 1 214 ? -4.305 -14.359 1.719 1 96.44 214 SER A C 1
ATOM 1667 O O . SER A 1 214 ? -4.285 -15.336 0.967 1 96.44 214 SER A O 1
ATOM 1669 N N . PHE A 1 215 ? -3.424 -14.125 2.621 1 94.25 215 PHE A N 1
ATOM 1670 C CA . PHE A 1 215 ? -2.324 -15 3.002 1 94.25 215 PHE A CA 1
ATOM 1671 C C . PHE A 1 215 ? -2.402 -15.352 4.48 1 94.25 215 PHE A C 1
ATOM 1673 O O . PHE A 1 215 ? -1.83 -14.656 5.324 1 94.25 215 PHE A O 1
ATOM 1680 N N . ASP A 1 216 ? -3.025 -16.438 4.723 1 90.56 216 ASP A N 1
ATOM 1681 C CA . ASP A 1 216 ? -3.463 -16.734 6.086 1 90.56 216 ASP A CA 1
ATOM 1682 C C . ASP A 1 216 ? -2.537 -17.734 6.762 1 90.56 216 ASP A C 1
ATOM 1684 O O . ASP A 1 216 ? -2.113 -18.719 6.137 1 90.56 216 ASP A O 1
ATOM 1688 N N . THR A 1 217 ? -2.297 -17.438 8.039 1 86.75 217 THR A N 1
ATOM 1689 C CA . THR A 1 217 ? -1.511 -18.328 8.883 1 86.75 217 THR A CA 1
ATOM 1690 C C . THR A 1 217 ? -0.141 -18.594 8.266 1 86.75 217 THR A C 1
ATOM 1692 O O . THR A 1 217 ? 0.661 -17.672 8.109 1 86.75 217 THR A O 1
ATOM 1695 N N . TYR A 1 218 ? 0.055 -19.938 7.926 1 88.62 218 TYR A N 1
ATOM 1696 C CA . TYR A 1 218 ? 1.389 -20.266 7.426 1 88.62 218 TYR A CA 1
ATOM 1697 C C . TYR A 1 218 ? 1.321 -20.828 6.012 1 88.62 218 TYR A C 1
ATOM 1699 O O . TYR A 1 218 ? 2.322 -20.844 5.293 1 88.62 218 TYR A O 1
ATOM 1707 N N . SER A 1 219 ? 0.058 -21.188 5.645 1 92.88 219 SER A N 1
ATOM 1708 C CA . SER A 1 219 ? 0.062 -21.922 4.383 1 92.88 219 SER A CA 1
ATOM 1709 C C . SER A 1 219 ? -1.303 -21.859 3.705 1 92.88 219 SER A C 1
ATOM 1711 O O . SER A 1 219 ? -1.606 -22.688 2.838 1 92.88 219 SER A O 1
ATOM 1713 N N . LYS A 1 220 ? -2.123 -20.938 4.078 1 94.12 220 LYS A N 1
ATOM 1714 C CA . LYS A 1 220 ? -3.461 -20.875 3.496 1 94.12 220 LYS A CA 1
ATOM 1715 C C . LYS A 1 220 ? -3.648 -19.578 2.711 1 94.12 220 LYS A C 1
ATOM 1717 O O . LYS A 1 220 ? -3.184 -18.516 3.133 1 94.12 220 LYS A O 1
ATOM 1722 N N . THR A 1 221 ? -4.293 -19.75 1.608 1 95.62 221 THR A N 1
ATOM 1723 C CA . THR A 1 221 ? -4.668 -18.594 0.786 1 95.62 221 THR A CA 1
ATOM 1724 C C . THR A 1 221 ? -6.141 -18.672 0.394 1 95.62 221 THR A C 1
ATOM 1726 O O . THR A 1 221 ? -6.645 -19.75 0.06 1 95.62 221 THR A O 1
ATOM 1729 N N . LYS A 1 222 ? -6.742 -17.578 0.439 1 96.81 222 LYS A N 1
ATOM 1730 C CA . LYS A 1 222 ? -8.133 -17.516 0.007 1 96.81 222 LYS A CA 1
ATOM 1731 C C . LYS A 1 222 ? -8.336 -16.406 -1.021 1 96.81 222 LYS A C 1
ATOM 1733 O O . LYS A 1 222 ? -7.676 -15.367 -0.956 1 96.81 222 LYS A O 1
ATOM 1738 N N . VAL A 1 223 ? -9.211 -16.641 -1.913 1 98.38 223 VAL A N 1
ATOM 1739 C CA . VAL A 1 223 ? -9.672 -15.641 -2.867 1 98.38 223 VAL A CA 1
ATOM 1740 C C . VAL A 1 223 ? -11.195 -15.547 -2.816 1 98.38 223 VAL A C 1
ATOM 1742 O O . VAL A 1 223 ? -11.898 -16.547 -2.973 1 98.38 223 VAL A O 1
ATOM 1745 N N . ILE A 1 224 ? -11.625 -14.336 -2.623 1 98 224 ILE A N 1
ATOM 1746 C CA . ILE A 1 224 ? -13.055 -14.109 -2.432 1 98 224 ILE A CA 1
ATOM 1747 C C . ILE A 1 224 ? -13.539 -13.023 -3.387 1 98 224 ILE A C 1
ATOM 1749 O O . ILE A 1 224 ? -12.828 -12.047 -3.639 1 98 224 ILE A O 1
ATOM 1753 N N . GLY A 1 225 ? -14.766 -13.125 -3.877 1 98.12 225 GLY A N 1
ATOM 1754 C CA . GLY A 1 225 ? -15.391 -12.078 -4.664 1 98.12 225 GLY A CA 1
ATOM 1755 C C . GLY A 1 225 ? -15.875 -12.555 -6.02 1 98.12 225 GLY A C 1
ATOM 1756 O O . GLY A 1 225 ? -16.375 -13.68 -6.145 1 98.12 225 GLY A O 1
ATOM 1757 N N . ASP A 1 226 ? -15.805 -11.625 -6.992 1 97.69 226 ASP A N 1
ATOM 1758 C CA . ASP A 1 226 ? -16.203 -11.938 -8.359 1 97.69 226 ASP A CA 1
ATOM 1759 C C . ASP A 1 226 ? -15.133 -12.766 -9.07 1 97.69 226 ASP A C 1
ATOM 1761 O O . ASP A 1 226 ? -14.516 -12.297 -10.031 1 97.69 226 ASP A O 1
ATOM 1765 N N . LEU A 1 227 ? -15.047 -14 -8.617 1 97 227 LEU A N 1
ATOM 1766 C CA . LEU A 1 227 ? -13.977 -14.883 -9.078 1 97 227 LEU A CA 1
ATOM 1767 C C . LEU A 1 227 ? -14.469 -15.781 -10.211 1 97 227 LEU A C 1
ATOM 1769 O O . LEU A 1 227 ? -15.227 -16.734 -9.977 1 97 227 LEU A O 1
ATOM 1773 N N . PRO A 1 228 ? -13.969 -15.477 -11.414 1 95.06 228 PRO A N 1
ATOM 1774 C CA . PRO A 1 228 ? -14.344 -16.391 -12.492 1 95.06 228 PRO A CA 1
ATOM 1775 C C . PRO A 1 228 ? -13.734 -17.781 -12.32 1 95.06 228 PRO A C 1
ATOM 1777 O O . PRO A 1 228 ? -12.586 -17.922 -11.898 1 95.06 228 PRO A O 1
ATOM 1780 N N . PRO A 1 229 ? -14.5 -18.781 -12.672 1 94.06 229 PRO A N 1
ATOM 1781 C CA . PRO A 1 229 ? -13.984 -20.156 -12.523 1 94.06 229 PRO A CA 1
ATOM 1782 C C . PRO A 1 229 ? -12.672 -20.375 -13.273 1 94.06 229 PRO A C 1
ATOM 1784 O O . PRO A 1 229 ? -11.82 -21.141 -12.82 1 94.06 229 PRO A O 1
ATOM 1787 N N . GLU A 1 230 ? -12.562 -19.734 -14.406 1 94.06 230 GLU A N 1
ATOM 1788 C CA . GLU A 1 230 ? -11.344 -19.891 -15.188 1 94.06 230 GLU A CA 1
ATOM 1789 C C . GLU A 1 230 ? -10.133 -19.344 -14.438 1 94.06 230 GLU A C 1
ATOM 1791 O O . GLU A 1 230 ? -9.039 -19.906 -14.508 1 94.06 230 GLU A O 1
ATOM 1796 N N . LEU A 1 231 ? -10.336 -18.219 -13.766 1 95.56 231 LEU A N 1
ATOM 1797 C CA . LEU A 1 231 ? -9.242 -17.688 -12.961 1 95.56 231 LEU A CA 1
ATOM 1798 C C . LEU A 1 231 ? -8.93 -18.594 -11.781 1 95.56 231 LEU A C 1
ATOM 1800 O O . LEU A 1 231 ? -7.766 -18.828 -11.453 1 95.56 231 LEU A O 1
ATOM 1804 N N . ALA A 1 232 ? -9.922 -19.109 -11.141 1 96.62 232 ALA A N 1
ATOM 1805 C CA . ALA A 1 232 ? -9.719 -20.047 -10.047 1 96.62 232 ALA A CA 1
ATOM 1806 C C . ALA A 1 232 ? -8.867 -21.234 -10.492 1 96.62 232 ALA A C 1
ATOM 1808 O O . ALA A 1 232 ? -7.914 -21.609 -9.805 1 96.62 232 ALA A O 1
ATOM 1809 N N . SER A 1 233 ? -9.211 -21.75 -11.625 1 95.19 233 SER A N 1
ATOM 1810 C CA . SER A 1 233 ? -8.461 -22.875 -12.18 1 95.19 233 SER A CA 1
ATOM 1811 C C . SER A 1 233 ? -7.023 -22.469 -12.492 1 95.19 233 SER A C 1
ATOM 1813 O O . SER A 1 233 ? -6.094 -23.25 -12.25 1 95.19 233 SER A O 1
ATOM 1815 N N . GLY A 1 234 ? -6.914 -21.266 -13.047 1 96.06 234 GLY A N 1
ATOM 1816 C CA . GLY A 1 234 ? -5.582 -20.75 -13.328 1 96.06 234 GLY A CA 1
ATOM 1817 C C . GLY A 1 234 ? -4.715 -20.641 -12.094 1 96.06 234 GLY A C 1
ATOM 1818 O O . GLY A 1 234 ? -3.539 -21.016 -12.117 1 96.06 234 GLY A O 1
ATOM 1819 N N . LEU A 1 235 ? -5.277 -20.141 -11.055 1 96.88 235 LEU A N 1
ATOM 1820 C CA . LEU A 1 235 ? -4.547 -19.984 -9.797 1 96.88 235 LEU A CA 1
ATOM 1821 C C . LEU A 1 235 ? -4.148 -21.359 -9.234 1 96.88 235 LEU A C 1
ATOM 1823 O O . LEU A 1 235 ? -3.029 -21.531 -8.75 1 96.88 235 LEU A O 1
ATOM 1827 N N . MET A 1 236 ? -5.02 -22.297 -9.344 1 95.62 236 MET A N 1
ATOM 1828 C CA . MET A 1 236 ? -4.707 -23.641 -8.898 1 95.62 236 MET A CA 1
ATOM 1829 C C . MET A 1 236 ? -3.525 -24.219 -9.68 1 95.62 236 MET A C 1
ATOM 1831 O O . MET A 1 236 ? -2.652 -24.859 -9.102 1 95.62 236 MET A O 1
ATOM 1835 N N . GLN A 1 237 ? -3.523 -23.953 -10.898 1 96.19 237 GLN A N 1
ATOM 1836 C CA . GLN A 1 237 ? -2.432 -24.438 -11.742 1 96.19 237 GLN A CA 1
ATOM 1837 C C . GLN A 1 237 ? -1.107 -23.797 -11.344 1 96.19 237 GLN A C 1
ATOM 1839 O O . GLN A 1 237 ? -0.063 -24.453 -11.352 1 96.19 237 GLN A O 1
ATOM 1844 N N . VAL A 1 238 ? -1.173 -22.531 -10.992 1 96.56 238 VAL A N 1
ATOM 1845 C CA . VAL A 1 238 ? 0.024 -21.828 -10.547 1 96.56 238 VAL A CA 1
ATOM 1846 C C . VAL A 1 238 ? 0.596 -22.5 -9.305 1 96.56 238 VAL A C 1
ATOM 1848 O O . VAL A 1 238 ? 1.789 -22.812 -9.258 1 96.56 238 VAL A O 1
ATOM 1851 N N . PHE A 1 239 ? -0.234 -22.781 -8.359 1 96.38 239 PHE A N 1
ATOM 1852 C CA . PHE A 1 239 ? 0.223 -23.359 -7.102 1 96.38 239 PHE A CA 1
ATOM 1853 C C . PHE A 1 239 ? 0.633 -24.812 -7.297 1 96.38 239 PHE A C 1
ATOM 1855 O O . PHE A 1 239 ? 1.529 -25.312 -6.609 1 96.38 239 PHE A O 1
ATOM 1862 N N . GLN A 1 240 ? 0.02 -25.453 -8.203 1 94.75 240 GLN A N 1
ATOM 1863 C CA . GLN A 1 240 ? 0.42 -26.812 -8.539 1 94.75 240 GLN A CA 1
ATOM 1864 C C . GLN A 1 240 ? 1.8 -26.844 -9.195 1 94.75 240 GLN A C 1
ATOM 1866 O O . GLN A 1 240 ? 2.645 -27.672 -8.844 1 94.75 240 GLN A O 1
ATOM 1871 N N . ALA A 1 241 ? 1.984 -25.938 -10.086 1 93.19 241 ALA A N 1
ATOM 1872 C CA . ALA A 1 241 ? 3.232 -25.875 -10.844 1 93.19 241 ALA A CA 1
ATOM 1873 C C . ALA A 1 241 ? 4.41 -25.531 -9.938 1 93.19 241 ALA A C 1
ATOM 1875 O O . ALA A 1 241 ? 5.539 -25.969 -10.188 1 93.19 241 ALA A O 1
ATOM 1876 N N . THR A 1 242 ? 4.121 -24.781 -8.891 1 88.56 242 THR A N 1
ATOM 1877 C CA . THR A 1 242 ? 5.184 -24.406 -7.973 1 88.56 242 THR A CA 1
ATOM 1878 C C . THR A 1 242 ? 5.391 -25.484 -6.91 1 88.56 242 THR A C 1
ATOM 1880 O O . THR A 1 242 ? 6.262 -25.344 -6.047 1 88.56 242 THR A O 1
ATOM 1883 N N . GLY A 1 243 ? 4.586 -26.547 -6.953 1 83.75 243 GLY A N 1
ATOM 1884 C CA . GLY A 1 243 ? 4.723 -27.672 -6.043 1 83.75 243 GLY A CA 1
ATOM 1885 C C . GLY A 1 243 ? 4.148 -27.391 -4.664 1 83.75 243 GLY A C 1
ATOM 1886 O O . GLY A 1 243 ? 4.426 -28.125 -3.715 1 83.75 243 GLY A O 1
ATOM 1887 N N . ASN A 1 244 ? 3.328 -26.406 -4.574 1 86.75 244 ASN A N 1
ATOM 1888 C CA . ASN A 1 244 ? 2.904 -25.953 -3.25 1 86.75 244 ASN A CA 1
ATOM 1889 C C . ASN A 1 244 ? 1.469 -26.375 -2.949 1 86.75 244 ASN A C 1
ATOM 1891 O O . ASN A 1 244 ? 1.031 -26.328 -1.799 1 86.75 244 ASN A O 1
ATOM 1895 N N . LEU A 1 245 ? 0.777 -26.906 -3.979 1 94.62 245 LEU A N 1
ATOM 1896 C CA . LEU A 1 245 ? -0.647 -27.141 -3.762 1 94.62 245 LEU A CA 1
ATOM 1897 C C . LEU A 1 245 ? -0.88 -28.422 -2.98 1 94.62 245 LEU A C 1
ATOM 1899 O O . LEU A 1 245 ? -0.455 -29.5 -3.406 1 94.62 245 LEU A O 1
ATOM 1903 N N . LYS A 1 246 ? -1.485 -28.328 -1.905 1 94.56 246 LYS A N 1
ATOM 1904 C CA . LYS A 1 246 ? -1.855 -29.484 -1.101 1 94.56 246 LYS A CA 1
ATOM 1905 C C . LYS A 1 246 ? -3.307 -29.891 -1.349 1 94.56 246 LYS A C 1
ATOM 1907 O O . LYS A 1 246 ? -3.588 -31.031 -1.726 1 94.56 246 LYS A O 1
ATOM 1912 N N . ARG A 1 247 ? -4.199 -28.969 -1.163 1 94.44 247 ARG A N 1
ATOM 1913 C CA . ARG A 1 247 ? -5.621 -29.172 -1.414 1 94.44 247 ARG A CA 1
ATOM 1914 C C . ARG A 1 247 ? -6.336 -27.828 -1.614 1 94.44 247 ARG A C 1
ATOM 1916 O O . ARG A 1 247 ? -5.773 -26.781 -1.329 1 94.44 247 ARG A O 1
ATOM 1923 N N . HIS A 1 248 ? -7.523 -27.938 -2.15 1 93.5 248 HIS A N 1
ATOM 1924 C CA . HIS A 1 248 ? -8.305 -26.719 -2.373 1 93.5 248 HIS A CA 1
ATOM 1925 C C . HIS A 1 248 ? -9.797 -26.984 -2.166 1 93.5 248 HIS A C 1
ATOM 1927 O O . HIS A 1 248 ? -10.234 -28.125 -2.186 1 93.5 248 HIS A O 1
ATOM 1933 N N . GLU A 1 249 ? -10.469 -25.953 -1.898 1 92.62 249 GLU A N 1
ATOM 1934 C CA . GLU A 1 249 ? -11.914 -25.953 -1.718 1 92.62 249 GLU A CA 1
ATOM 1935 C C . GLU A 1 249 ? -12.555 -24.75 -2.416 1 92.62 249 GLU A C 1
ATOM 1937 O O . GLU A 1 249 ? -12.055 -23.625 -2.32 1 92.62 249 GLU A O 1
ATOM 1942 N N . PHE A 1 250 ? -13.594 -25.109 -3.119 1 90.25 250 PHE A N 1
ATOM 1943 C CA . PHE A 1 250 ? -14.406 -24.047 -3.717 1 90.25 250 PHE A CA 1
ATOM 1944 C C . PHE A 1 250 ? -15.797 -24.016 -3.084 1 90.25 250 PHE A C 1
ATOM 1946 O O . PHE A 1 250 ? -16.484 -25.031 -3.014 1 90.25 250 PHE A O 1
ATOM 1953 N N . ALA A 1 251 ? -16.141 -22.859 -2.617 1 86 251 ALA A N 1
ATOM 1954 C CA . ALA A 1 251 ? -17.469 -22.672 -2.047 1 86 251 ALA A CA 1
ATOM 1955 C C . ALA A 1 251 ? -18.016 -21.281 -2.371 1 86 251 ALA A C 1
ATOM 1957 O O . ALA A 1 251 ? -17.531 -20.281 -1.844 1 86 251 ALA A O 1
ATOM 1958 N N . GLY A 1 252 ? -19.078 -21.25 -3.246 1 83.31 252 GLY A N 1
ATOM 1959 C CA . GLY A 1 252 ? -19.641 -19.953 -3.604 1 83.31 252 GLY A CA 1
ATOM 1960 C C . GLY A 1 252 ? -18.656 -19.062 -4.344 1 83.31 252 GLY A C 1
ATOM 1961 O O . GLY A 1 252 ? -18.141 -19.438 -5.398 1 83.31 252 GLY A O 1
ATOM 1962 N N . ASP A 1 253 ? -18.391 -17.938 -3.652 1 86.38 253 ASP A N 1
ATOM 1963 C CA . ASP A 1 253 ? -17.5 -16.953 -4.254 1 86.38 253 ASP A CA 1
ATOM 1964 C C . ASP A 1 253 ? -16.094 -17.031 -3.645 1 86.38 253 ASP A C 1
ATOM 1966 O O . ASP A 1 253 ? -15.32 -16.078 -3.736 1 86.38 253 ASP A O 1
ATOM 1970 N N . ARG A 1 254 ? -15.797 -18.234 -3.064 1 94.44 254 ARG A N 1
ATOM 1971 C CA . ARG A 1 254 ? -14.547 -18.344 -2.316 1 94.44 254 ARG A CA 1
ATOM 1972 C C . ARG A 1 254 ? -13.727 -19.531 -2.795 1 94.44 254 ARG A C 1
ATOM 1974 O O . ARG A 1 254 ? -14.234 -20.656 -2.877 1 94.44 254 ARG A O 1
ATOM 1981 N N . LEU A 1 255 ? -12.523 -19.281 -3.068 1 97.31 255 LEU A N 1
ATOM 1982 C CA . LEU A 1 255 ? -11.492 -20.297 -3.273 1 97.31 255 LEU A CA 1
ATOM 1983 C C . LEU A 1 255 ? -10.531 -20.344 -2.092 1 97.31 255 LEU A C 1
ATOM 1985 O O . LEU A 1 255 ? -9.914 -19.328 -1.753 1 97.31 255 LEU A O 1
ATOM 1989 N N . LYS A 1 256 ? -10.477 -21.484 -1.495 1 96.19 256 LYS A N 1
ATOM 1990 C CA . LYS A 1 256 ? -9.523 -21.703 -0.412 1 96.19 256 LYS A CA 1
ATOM 1991 C C . LYS A 1 256 ? -8.453 -22.719 -0.819 1 96.19 256 LYS A C 1
ATOM 1993 O O . LYS A 1 256 ? -8.766 -23.812 -1.282 1 96.19 256 LYS A O 1
ATOM 1998 N N . ILE A 1 257 ? -7.254 -22.328 -0.623 1 96.38 257 ILE A N 1
ATOM 1999 C CA . ILE A 1 257 ? -6.129 -23.156 -1.04 1 96.38 257 ILE A CA 1
ATOM 2000 C C . ILE A 1 257 ? -5.23 -23.453 0.16 1 96.38 257 ILE A C 1
ATOM 2002 O O . ILE A 1 257 ? -4.828 -22.547 0.88 1 96.38 257 ILE A O 1
ATOM 2006 N N . HIS A 1 258 ? -4.922 -24.703 0.327 1 95.62 258 HIS A N 1
ATOM 2007 C CA . HIS A 1 258 ? -3.928 -25.156 1.297 1 95.62 258 HIS A CA 1
ATOM 2008 C C . HIS A 1 258 ? -2.609 -25.5 0.615 1 95.62 258 HIS A C 1
ATOM 2010 O O . HIS A 1 258 ? -2.584 -26.297 -0.326 1 95.62 258 HIS A O 1
ATOM 2016 N N . LEU A 1 259 ? -1.626 -24.906 1.136 1 96.19 259 LEU A N 1
ATOM 2017 C CA . LEU A 1 259 ? -0.317 -25.078 0.515 1 96.19 259 LEU A CA 1
ATOM 2018 C C . LEU A 1 259 ? 0.586 -25.938 1.387 1 96.19 259 LEU A C 1
ATOM 2020 O O . LEU A 1 259 ? 0.404 -26 2.605 1 96.19 259 LEU A O 1
ATOM 2024 N N . HIS A 1 260 ? 1.522 -26.594 0.714 1 95.56 260 HIS A N 1
ATOM 2025 C CA . HIS A 1 260 ? 2.551 -27.328 1.438 1 95.56 260 HIS A CA 1
ATOM 2026 C C . HIS A 1 260 ? 3.531 -26.391 2.121 1 95.56 260 H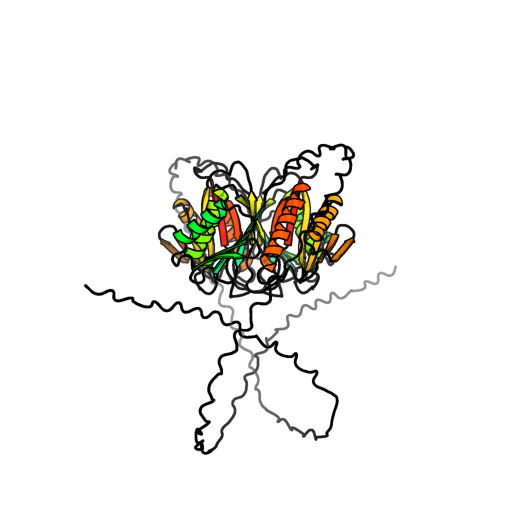IS A C 1
ATOM 2028 O O . HIS A 1 260 ? 3.801 -25.297 1.616 1 95.56 260 HIS A O 1
ATOM 2034 N N . GLY A 1 261 ? 3.963 -26.875 3.277 1 93.62 261 GLY A N 1
ATOM 2035 C CA . GLY A 1 261 ? 4.973 -26.094 3.971 1 93.62 261 GLY A CA 1
ATOM 2036 C C . GLY A 1 261 ? 4.41 -24.844 4.617 1 93.62 261 GLY A C 1
ATOM 2037 O O . GLY A 1 261 ? 3.301 -24.859 5.156 1 93.62 261 GLY A O 1
ATOM 2038 N N . TYR A 1 262 ? 5.402 -23.75 4.652 1 93.69 262 TYR A N 1
ATOM 2039 C CA . TYR A 1 262 ? 5.047 -22.484 5.297 1 93.69 262 TYR A CA 1
ATOM 2040 C C . TYR A 1 262 ? 5.438 -21.297 4.43 1 93.69 262 TYR A C 1
ATOM 2042 O O . TYR A 1 262 ? 6.227 -20.453 4.848 1 93.69 262 TYR A O 1
ATOM 2050 N N . PRO A 1 263 ? 4.73 -21.234 3.326 1 95 263 PRO A N 1
ATOM 2051 C CA . PRO A 1 263 ? 5.141 -20.172 2.402 1 95 263 PRO A CA 1
ATOM 2052 C C . PRO A 1 263 ? 4.953 -18.781 2.988 1 95 263 PRO A C 1
ATOM 2054 O O . PRO A 1 263 ? 5.691 -17.859 2.639 1 95 263 PRO A O 1
ATOM 2057 N N . TRP A 1 264 ? 3.973 -18.594 3.893 1 94.5 264 TRP A N 1
ATOM 2058 C CA . TRP A 1 264 ? 3.699 -17.266 4.434 1 94.5 264 TRP A CA 1
ATOM 2059 C C . TRP A 1 264 ? 4.523 -17.016 5.691 1 94.5 264 TRP A C 1
ATOM 2061 O O . TRP A 1 264 ? 4.371 -15.977 6.344 1 94.5 264 TRP A O 1
ATOM 2071 N N . ALA A 1 265 ? 5.371 -17.969 6.039 1 93.31 265 ALA A N 1
ATOM 2072 C CA . ALA A 1 265 ? 6.359 -17.812 7.105 1 93.31 265 ALA A CA 1
ATOM 2073 C C . ALA A 1 265 ? 7.695 -18.438 6.695 1 93.31 265 ALA A C 1
ATOM 2075 O O . ALA A 1 265 ? 8.312 -19.156 7.473 1 93.31 265 ALA A O 1
ATOM 2076 N N . ALA A 1 266 ? 8.062 -18.109 5.512 1 92.88 266 ALA A N 1
ATOM 2077 C CA . ALA A 1 266 ? 9.258 -18.719 4.934 1 92.88 266 ALA A CA 1
ATOM 2078 C C . ALA A 1 266 ? 10.531 -18.078 5.492 1 92.88 266 ALA A C 1
ATOM 2080 O O . ALA A 1 266 ? 10.516 -16.906 5.891 1 92.88 266 ALA A O 1
ATOM 2081 N N . ASP A 1 267 ? 11.602 -18.891 5.504 1 92.69 267 ASP A N 1
ATOM 2082 C CA . ASP A 1 267 ? 12.922 -18.406 5.887 1 92.69 267 ASP A CA 1
ATOM 2083 C C . ASP A 1 267 ? 13.953 -18.688 4.801 1 92.69 267 ASP A C 1
ATOM 2085 O O . ASP A 1 267 ? 13.703 -19.516 3.908 1 92.69 267 ASP A O 1
ATOM 2089 N N . GLY A 1 268 ? 14.977 -17.938 4.871 1 93 268 GLY A N 1
ATOM 2090 C CA . GLY A 1 268 ? 16.078 -18.219 3.969 1 93 268 GLY A CA 1
ATOM 2091 C C . GLY A 1 268 ? 15.695 -18.141 2.504 1 93 268 GLY A C 1
ATOM 2092 O O . GLY A 1 268 ? 14.969 -17.219 2.1 1 93 268 GLY A O 1
ATOM 2093 N N . GLN A 1 269 ? 16.125 -19.031 1.782 1 95.31 269 GLN A N 1
ATOM 2094 C CA . GLN A 1 269 ? 15.938 -19.016 0.336 1 95.31 269 GLN A CA 1
ATOM 2095 C C . GLN A 1 269 ? 14.484 -19.312 -0.03 1 95.31 269 GLN A C 1
ATOM 2097 O O . GLN A 1 269 ? 14.039 -18.969 -1.126 1 95.31 269 GLN A O 1
ATOM 2102 N N . ALA A 1 270 ? 13.836 -19.938 0.872 1 94.94 270 ALA A N 1
ATOM 2103 C CA . ALA A 1 270 ? 12.414 -20.203 0.633 1 94.94 270 ALA A CA 1
ATOM 2104 C C . ALA A 1 270 ? 11.633 -18.906 0.477 1 94.94 270 ALA A C 1
ATOM 2106 O O . ALA A 1 270 ? 10.562 -18.891 -0.132 1 94.94 270 ALA A O 1
ATOM 2107 N N . THR A 1 271 ? 12.148 -17.812 1.039 1 95.56 271 THR A N 1
ATOM 2108 C CA . THR A 1 271 ? 11.5 -16.516 0.876 1 95.56 271 THR A CA 1
ATOM 2109 C C . THR A 1 271 ? 11.492 -16.094 -0.591 1 95.56 271 THR A C 1
ATOM 2111 O O . THR A 1 271 ? 10.539 -15.469 -1.059 1 95.56 271 THR A O 1
ATOM 2114 N N . VAL A 1 272 ? 12.523 -16.453 -1.331 1 97.62 272 VAL A N 1
ATOM 2115 C CA . VAL A 1 272 ? 12.609 -16.125 -2.752 1 97.62 272 VAL A CA 1
ATOM 2116 C C . VAL A 1 272 ? 11.547 -16.906 -3.523 1 97.62 272 VAL A C 1
ATOM 2118 O O . VAL A 1 272 ? 10.859 -16.344 -4.379 1 97.62 272 VAL A O 1
ATOM 2121 N N . ALA A 1 273 ? 11.406 -18.141 -3.156 1 96.12 273 ALA A N 1
ATOM 2122 C CA . ALA A 1 273 ? 10.422 -19 -3.818 1 96.12 273 ALA A CA 1
ATOM 2123 C C . ALA A 1 273 ? 9.008 -18.469 -3.596 1 96.12 273 ALA A C 1
ATOM 2125 O O . ALA A 1 273 ? 8.164 -18.531 -4.496 1 96.12 273 ALA A O 1
ATOM 2126 N N . THR A 1 274 ? 8.766 -18.016 -2.49 1 95.75 274 THR A N 1
ATOM 2127 C CA . THR A 1 274 ? 7.449 -17.469 -2.18 1 95.75 274 THR A CA 1
ATOM 2128 C C . THR A 1 274 ? 7.156 -16.234 -3.041 1 95.75 274 THR A C 1
ATOM 2130 O O . THR A 1 274 ? 6.055 -16.094 -3.574 1 95.75 274 THR A O 1
ATOM 2133 N N . ARG A 1 275 ? 8.141 -15.406 -3.16 1 97.62 275 ARG A N 1
ATOM 2134 C CA . ARG A 1 275 ? 7.953 -14.219 -3.992 1 97.62 275 ARG A CA 1
ATOM 2135 C C . ARG A 1 275 ? 7.789 -14.602 -5.461 1 97.62 275 ARG A C 1
ATOM 2137 O O . ARG A 1 275 ? 7.012 -13.977 -6.188 1 97.62 275 ARG A O 1
ATOM 2144 N N . MET A 1 276 ? 8.484 -15.609 -5.852 1 97.31 276 MET A N 1
ATOM 2145 C CA . MET A 1 276 ? 8.312 -16.109 -7.215 1 97.31 276 MET A CA 1
ATOM 2146 C C . MET A 1 276 ? 6.891 -16.625 -7.422 1 97.31 276 MET A C 1
ATOM 2148 O O . MET A 1 276 ? 6.305 -16.422 -8.492 1 97.31 276 MET A O 1
ATOM 2152 N N . THR A 1 277 ? 6.398 -17.25 -6.445 1 96.81 277 THR A N 1
ATOM 2153 C CA . THR A 1 277 ? 5.016 -17.703 -6.516 1 96.81 277 THR A CA 1
ATOM 2154 C C . THR A 1 277 ? 4.062 -16.531 -6.695 1 96.81 277 THR A C 1
ATOM 2156 O O . THR A 1 277 ? 3.139 -16.594 -7.512 1 96.81 277 THR A O 1
ATOM 2159 N N . ILE A 1 278 ? 4.27 -15.453 -5.992 1 97.81 278 ILE A N 1
ATOM 2160 C CA . ILE A 1 278 ? 3.41 -14.281 -6.102 1 97.81 278 ILE A CA 1
ATOM 2161 C C . ILE A 1 278 ? 3.551 -13.664 -7.492 1 97.81 278 ILE A C 1
ATOM 2163 O O . ILE A 1 278 ? 2.568 -13.203 -8.078 1 97.81 278 ILE A O 1
ATOM 2167 N N . ILE A 1 279 ? 4.734 -13.688 -8.016 1 97.94 279 ILE A N 1
ATOM 2168 C CA . ILE A 1 279 ? 4.949 -13.219 -9.375 1 97.94 279 ILE A CA 1
ATOM 2169 C C . ILE A 1 279 ? 4.078 -14.023 -10.344 1 97.94 279 ILE A C 1
ATOM 2171 O O . ILE A 1 279 ? 3.398 -13.453 -11.195 1 97.94 279 ILE A O 1
ATOM 2175 N N . ARG A 1 280 ? 4.059 -15.305 -10.156 1 97.44 280 ARG A N 1
ATOM 2176 C CA . ARG A 1 280 ? 3.254 -16.172 -11.016 1 97.44 280 ARG A CA 1
ATOM 2177 C C . ARG A 1 280 ? 1.765 -15.906 -10.805 1 97.44 280 ARG A C 1
ATOM 2179 O O . ARG A 1 280 ? 0.982 -15.961 -11.758 1 97.44 280 ARG A O 1
ATOM 2186 N N . VAL A 1 281 ? 1.411 -15.641 -9.617 1 97.56 281 VAL A N 1
ATOM 2187 C CA . VAL A 1 281 ? 0.027 -15.297 -9.312 1 97.56 281 VAL A CA 1
ATOM 2188 C C . VAL A 1 281 ? -0.36 -14.016 -10.047 1 97.56 281 VAL A C 1
ATOM 2190 O O . VAL A 1 281 ? -1.431 -13.938 -10.648 1 97.56 281 VAL A O 1
ATOM 2193 N N . LEU A 1 282 ? 0.496 -13.039 -10.023 1 97.5 282 LEU A N 1
ATOM 2194 C CA . LEU A 1 282 ? 0.228 -11.766 -10.68 1 97.5 282 LEU A CA 1
ATOM 2195 C C . LEU A 1 282 ? 0.109 -11.953 -12.195 1 97.5 282 LEU A C 1
ATOM 2197 O O . LEU A 1 282 ? -0.767 -11.359 -12.828 1 97.5 282 LEU A O 1
ATOM 2201 N N . GLU A 1 283 ? 0.958 -12.742 -12.688 1 96.31 283 GLU A N 1
ATOM 2202 C CA . GLU A 1 283 ? 0.883 -13.055 -14.117 1 96.31 283 GLU A CA 1
ATOM 2203 C C . GLU A 1 283 ? -0.433 -13.742 -14.461 1 96.31 283 GLU A C 1
ATOM 2205 O O . GLU A 1 283 ? -1.057 -13.43 -15.477 1 96.31 283 GLU A O 1
ATOM 2210 N N . CYS A 1 284 ? -0.775 -14.633 -13.641 1 96.31 284 CYS A N 1
ATOM 2211 C CA . CYS A 1 284 ? -2.037 -15.344 -13.836 1 96.31 284 CYS A CA 1
ATOM 2212 C C . CYS A 1 284 ? -3.217 -14.383 -13.766 1 96.31 284 CYS A C 1
ATOM 2214 O O . CYS A 1 284 ? -4.109 -14.422 -14.617 1 96.31 284 CYS A O 1
ATOM 2216 N N . MET A 1 285 ? -3.219 -13.508 -12.789 1 96.81 285 MET A N 1
ATOM 2217 C CA . MET A 1 285 ? -4.273 -12.508 -12.648 1 96.81 285 MET A CA 1
ATOM 2218 C C . MET A 1 285 ? -4.391 -11.664 -13.914 1 96.81 285 MET A C 1
ATOM 2220 O O . MET A 1 285 ? -5.492 -11.461 -14.43 1 96.81 285 MET A O 1
ATOM 2224 N N . GLU A 1 286 ? -3.297 -11.25 -14.383 1 95.94 286 GLU A N 1
ATOM 2225 C CA . GLU A 1 286 ? -3.279 -10.414 -15.586 1 95.94 286 GLU A CA 1
ATOM 2226 C C . GLU A 1 286 ? -3.822 -11.18 -16.781 1 95.94 286 GLU A C 1
ATOM 2228 O O . GLU A 1 286 ? -4.551 -10.617 -17.609 1 95.94 286 GLU A O 1
ATOM 2233 N N . ALA A 1 287 ? -3.482 -12.414 -16.891 1 94.88 287 ALA A N 1
ATOM 2234 C CA . ALA A 1 287 ? -3.926 -13.242 -18.016 1 94.88 287 ALA A CA 1
ATOM 2235 C C . ALA A 1 287 ? -5.449 -13.336 -18.062 1 94.88 287 ALA A C 1
ATOM 2237 O O . ALA A 1 287 ? -6.031 -13.586 -19.125 1 94.88 287 ALA A O 1
ATOM 2238 N N . PHE A 1 288 ? -6.016 -13.094 -16.938 1 95.75 288 PHE A N 1
ATOM 2239 C CA . PHE A 1 288 ? -7.469 -13.195 -16.891 1 95.75 288 PHE A CA 1
ATOM 2240 C C . PHE A 1 288 ? -8.102 -11.82 -16.656 1 95.75 288 PHE A C 1
ATOM 2242 O O . PHE A 1 288 ? -9.242 -11.727 -16.203 1 95.75 288 PHE A O 1
ATOM 2249 N N . GLY A 1 289 ? -7.328 -10.789 -16.828 1 95.94 289 GLY A N 1
ATOM 2250 C CA . GLY A 1 289 ? -7.871 -9.438 -16.922 1 95.94 289 GLY A CA 1
ATOM 2251 C C . GLY A 1 289 ? -7.82 -8.688 -15.602 1 95.94 289 GLY A C 1
ATOM 2252 O O . GLY A 1 289 ? -8.219 -7.527 -15.523 1 95.94 289 GLY A O 1
ATOM 2253 N N . PHE A 1 290 ? -7.324 -9.359 -14.594 1 97.19 290 PHE A N 1
ATOM 2254 C CA . PHE A 1 290 ? -7.273 -8.711 -13.281 1 97.19 290 PHE A CA 1
ATOM 2255 C C . PHE A 1 290 ? -5.941 -8 -13.086 1 97.19 290 PHE A C 1
ATOM 2257 O O . PHE A 1 290 ? -4.91 -8.445 -13.594 1 97.19 290 PHE A O 1
ATOM 2264 N N . SER A 1 291 ? -6.008 -6.902 -12.43 1 96.12 291 SER A N 1
ATOM 2265 C CA . SER A 1 291 ? -4.828 -6.18 -11.961 1 96.12 291 SER A CA 1
ATOM 2266 C C . SER A 1 291 ? -4.941 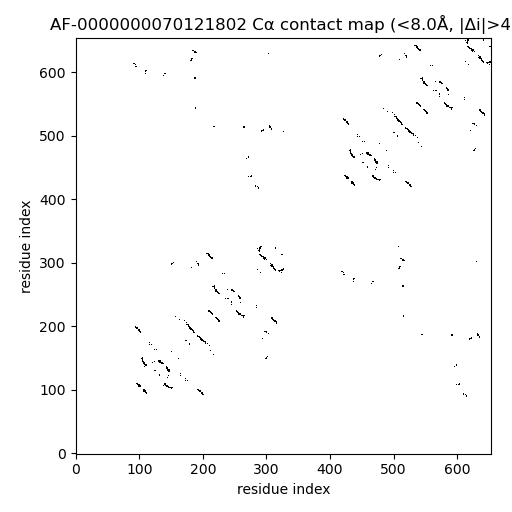-5.836 -10.484 1 96.12 291 SER A C 1
ATOM 2268 O O . SER A 1 291 ? -6.047 -5.738 -9.945 1 96.12 291 SER A O 1
ATOM 2270 N N . VAL A 1 292 ? -3.828 -5.711 -9.883 1 97.56 292 VAL A N 1
ATOM 2271 C CA . VAL A 1 292 ? -3.846 -5.328 -8.477 1 97.56 292 VAL A CA 1
ATOM 2272 C C . VAL A 1 292 ? -4.332 -3.887 -8.336 1 97.56 292 VAL A C 1
ATOM 2274 O O . VAL A 1 292 ? -3.852 -2.994 -9.039 1 97.56 292 VAL A O 1
ATOM 2277 N N . TYR A 1 293 ? -5.328 -3.77 -7.543 1 97.81 293 TYR A N 1
ATOM 2278 C CA . TYR A 1 293 ? -5.84 -2.443 -7.211 1 97.81 293 TYR A CA 1
ATOM 2279 C C . TYR A 1 293 ? -5.105 -1.856 -6.012 1 97.81 293 TYR A C 1
ATOM 2281 O O . TYR A 1 293 ? -4.73 -0.682 -6.02 1 97.81 293 TYR A O 1
ATOM 2289 N N . THR A 1 294 ? -4.887 -2.736 -4.965 1 97.31 294 THR A N 1
ATOM 2290 C CA . THR A 1 2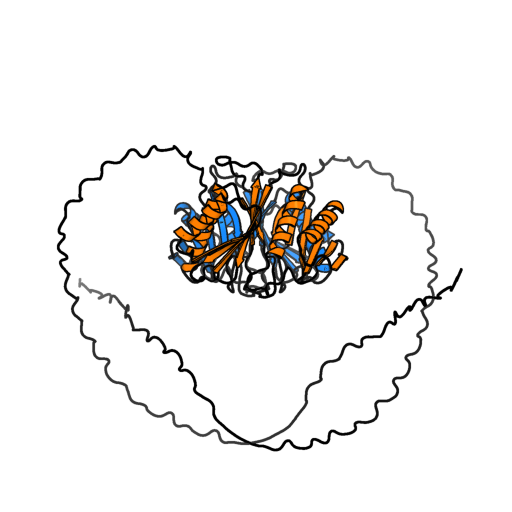94 ? -4.141 -2.301 -3.787 1 97.31 294 THR A CA 1
ATOM 2291 C C . THR A 1 294 ? -3.83 -3.482 -2.875 1 97.31 294 THR A C 1
ATOM 2293 O O . THR A 1 294 ? -4.355 -4.582 -3.072 1 97.31 294 THR A O 1
ATOM 2296 N N . SER A 1 295 ? -2.926 -3.285 -1.981 1 97.62 295 SER A N 1
ATOM 2297 C CA . SER A 1 295 ? -2.746 -4.129 -0.804 1 97.62 295 SER A CA 1
ATOM 2298 C C . SER A 1 295 ? -3.086 -3.371 0.476 1 97.62 295 SER A C 1
ATOM 2300 O O . SER A 1 295 ? -2.939 -2.148 0.538 1 97.62 295 SER A O 1
ATOM 2302 N N . LEU A 1 296 ? -3.533 -4.176 1.466 1 96.5 296 LEU A N 1
ATOM 2303 C CA . LEU A 1 296 ? -4.109 -3.498 2.623 1 96.5 296 LEU A CA 1
ATOM 2304 C C . LEU A 1 296 ? -3.9 -4.316 3.891 1 96.5 296 LEU A C 1
ATOM 2306 O O . LEU A 1 296 ? -4.145 -5.527 3.902 1 96.5 296 LEU A O 1
ATOM 2310 N N . ASP A 1 297 ? -3.396 -3.658 4.895 1 94.88 297 ASP A N 1
ATOM 2311 C CA . ASP A 1 297 ? -3.443 -4.215 6.242 1 94.88 297 ASP A CA 1
ATOM 2312 C C . ASP A 1 297 ? -4.758 -3.861 6.938 1 94.88 297 ASP A C 1
ATOM 2314 O O . ASP A 1 297 ? -4.988 -2.701 7.289 1 94.88 297 ASP A O 1
ATOM 2318 N N . MET A 1 298 ? -5.586 -4.859 7.207 1 94.94 298 MET A N 1
ATOM 2319 C CA . MET A 1 298 ? -6.922 -4.523 7.68 1 94.94 298 MET A CA 1
ATOM 2320 C C . MET A 1 298 ? -7.195 -5.16 9.039 1 94.94 298 MET A C 1
ATOM 2322 O O . MET A 1 298 ? -8.297 -5.039 9.578 1 94.94 298 MET A O 1
ATOM 2326 N N . THR A 1 299 ? -6.227 -5.859 9.555 1 91 299 THR A N 1
ATOM 2327 C CA . THR A 1 299 ? -6.457 -6.551 10.82 1 91 299 THR A CA 1
ATOM 2328 C C . THR A 1 299 ? -5.383 -6.184 11.836 1 91 299 THR A C 1
ATOM 2330 O O . THR A 1 299 ? -4.32 -5.676 11.477 1 91 299 THR A O 1
ATOM 2333 N N . CYS A 1 300 ? -5.773 -6.359 13.117 1 82.06 300 CYS A N 1
ATOM 2334 C CA . CYS A 1 300 ? -4.797 -6.129 14.18 1 82.06 300 CYS A CA 1
ATOM 2335 C C . CYS A 1 300 ? -4.969 -7.141 15.305 1 82.06 300 CYS A C 1
ATOM 2337 O O . CYS A 1 300 ? -5.965 -7.863 15.352 1 82.06 300 CYS A O 1
ATOM 2339 N N . GLY A 1 301 ? -3.963 -7.258 16.266 1 69.69 301 GLY A N 1
ATOM 2340 C CA . GLY A 1 301 ? -4.027 -8.102 17.453 1 69.69 301 GLY A CA 1
ATOM 2341 C C . GLY A 1 301 ? -2.832 -9.023 17.594 1 69.69 301 GLY A C 1
ATOM 2342 O O . GLY A 1 301 ? -2.518 -9.477 18.688 1 69.69 301 GLY A O 1
ATOM 2343 N N . GLN A 1 302 ? -2.334 -9.414 16.594 1 67.5 302 GLN A N 1
ATOM 2344 C CA . GLN A 1 302 ? -1.09 -10.172 16.672 1 67.5 302 GLN A CA 1
ATOM 2345 C C . GLN A 1 302 ? 0.051 -9.422 15.977 1 67.5 302 GLN A C 1
ATOM 2347 O O . GLN A 1 302 ? 0.428 -9.758 14.852 1 67.5 302 GLN A O 1
ATOM 2352 N N . GLU A 1 303 ? 0.501 -8.477 16.734 1 62.19 303 GLU A N 1
ATOM 2353 C CA . GLU A 1 303 ? 1.511 -7.609 16.141 1 62.19 303 GLU A CA 1
ATOM 2354 C C . GLU A 1 303 ? 2.713 -8.414 15.656 1 62.19 303 GLU A C 1
ATOM 2356 O O . GLU A 1 303 ? 3.197 -9.305 16.359 1 62.19 303 GLU A O 1
ATOM 2361 N N . GLY A 1 304 ? 3.029 -8.188 14.477 1 62.22 304 GLY A N 1
ATOM 2362 C CA . GLY A 1 304 ? 4.156 -8.859 13.859 1 62.22 304 GLY A CA 1
ATOM 2363 C C . GLY A 1 304 ? 3.756 -10.094 13.07 1 62.22 304 GLY A C 1
ATOM 2364 O O . GLY A 1 304 ? 4.594 -10.719 12.422 1 62.22 304 GLY A O 1
ATOM 2365 N N . ARG A 1 305 ? 2.467 -10.312 13.141 1 70.88 305 ARG A N 1
ATOM 2366 C CA . ARG A 1 305 ? 2.018 -11.5 12.414 1 70.88 305 ARG A CA 1
ATOM 2367 C C . ARG A 1 305 ? 0.793 -11.188 11.562 1 70.88 305 ARG A C 1
ATOM 2369 O O . ARG A 1 305 ? -0.124 -12.008 11.461 1 70.88 305 ARG A O 1
ATOM 2376 N N . GLU A 1 306 ? 0.811 -10.047 11.023 1 82.25 306 GLU A N 1
ATOM 2377 C CA . GLU A 1 306 ? -0.302 -9.633 10.18 1 82.25 306 GLU A CA 1
ATOM 2378 C C . GLU A 1 306 ? 0.139 -9.469 8.727 1 82.25 306 GLU A C 1
ATOM 2380 O O . GLU A 1 306 ? 1.193 -8.883 8.453 1 82.25 306 GLU A O 1
ATOM 2385 N N . THR A 1 307 ? -0.672 -10.078 7.887 1 91.19 307 THR A N 1
ATOM 2386 C CA . THR A 1 307 ? -0.386 -9.969 6.461 1 91.19 307 THR A CA 1
ATOM 2387 C C . THR A 1 307 ? -1.395 -9.047 5.781 1 91.19 307 THR A C 1
ATOM 2389 O O . THR A 1 307 ? -2.502 -8.852 6.285 1 91.19 307 THR A O 1
ATOM 2392 N N . ASP A 1 308 ? -0.96 -8.531 4.695 1 95.38 308 ASP A N 1
ATOM 2393 C CA . ASP A 1 308 ? -1.867 -7.762 3.848 1 95.38 308 ASP A CA 1
ATOM 2394 C C . ASP A 1 308 ? -2.844 -8.68 3.115 1 95.38 308 ASP A C 1
ATOM 2396 O O . ASP A 1 308 ? -2.598 -9.883 2.984 1 95.38 308 ASP A O 1
ATOM 2400 N N . VAL A 1 309 ? -3.893 -8.055 2.738 1 97.06 309 VAL A N 1
ATOM 2401 C CA . VAL A 1 309 ? -4.699 -8.625 1.665 1 97.06 309 VAL A CA 1
ATOM 2402 C C . VAL A 1 309 ? -4.41 -7.891 0.356 1 97.06 309 VAL A C 1
ATOM 2404 O O . VAL A 1 309 ? -3.963 -6.742 0.366 1 97.06 309 VAL A O 1
ATOM 2407 N N . MET A 1 310 ? -4.641 -8.609 -0.704 1 98.38 310 MET A N 1
ATOM 2408 C CA . MET A 1 310 ? -4.492 -8.016 -2.031 1 98.38 310 MET A CA 1
ATOM 2409 C C . MET A 1 310 ? -5.844 -7.891 -2.725 1 98.38 310 MET A C 1
ATOM 2411 O O . MET A 1 310 ? -6.547 -8.883 -2.914 1 98.38 310 MET A O 1
ATOM 2415 N N . ILE A 1 311 ? -6.223 -6.68 -3.057 1 98.69 311 ILE A N 1
ATOM 2416 C CA . ILE A 1 311 ? -7.457 -6.426 -3.787 1 98.69 311 ILE A CA 1
ATOM 2417 C C . ILE A 1 311 ? -7.148 -6.223 -5.27 1 98.69 311 ILE A C 1
ATOM 2419 O O . ILE A 1 311 ? -6.277 -5.422 -5.621 1 98.69 311 ILE A O 1
ATOM 2423 N N . CYS A 1 312 ? -7.848 -6.984 -6.07 1 98.5 312 CYS A N 1
ATOM 2424 C CA . CYS A 1 312 ? -7.676 -6.898 -7.516 1 98.5 312 CYS A CA 1
ATOM 2425 C C . CYS A 1 312 ? -9 -6.602 -8.203 1 98.5 312 CYS A C 1
ATOM 2427 O O . CYS A 1 312 ? -10.07 -6.883 -7.656 1 98.5 312 CYS A O 1
ATOM 2429 N N . CYS A 1 313 ? -8.844 -6 -9.375 1 98 313 CYS A N 1
ATOM 2430 C CA . CYS A 1 313 ? -10.062 -5.699 -10.109 1 98 313 CYS A CA 1
ATOM 2431 C C . CYS A 1 313 ? -9.859 -5.898 -11.609 1 98 313 CYS A C 1
ATOM 2433 O O . CYS A 1 313 ? -8.727 -5.949 -12.086 1 98 313 CYS A O 1
ATOM 2435 N N . ARG A 1 314 ? -10.93 -6.098 -12.242 1 97.38 314 ARG A N 1
ATOM 2436 C CA . ARG A 1 314 ? -11.047 -6.242 -13.695 1 97.38 314 ARG A CA 1
ATOM 2437 C C . ARG A 1 314 ? -12.258 -5.473 -14.227 1 97.38 314 ARG A C 1
ATOM 2439 O O . ARG A 1 314 ? -13.352 -5.562 -13.664 1 97.38 314 ARG A O 1
ATOM 2446 N N . GLN A 1 315 ? -11.992 -4.734 -15.289 1 96.69 315 GLN A N 1
ATOM 2447 C CA . GLN A 1 315 ? -13.117 -4.012 -15.867 1 96.69 315 GLN A CA 1
ATOM 2448 C C . GLN A 1 315 ? -14.227 -4.973 -16.297 1 96.69 315 GLN A C 1
ATOM 2450 O O . GLN A 1 315 ? -13.945 -6 -16.922 1 96.69 315 GLN A O 1
ATOM 2455 N N . LYS A 1 316 ? -15.398 -4.578 -15.938 1 96.38 316 LYS A N 1
ATOM 2456 C CA . LYS A 1 316 ? -16.516 -5.41 -16.359 1 96.38 316 LYS A CA 1
ATOM 2457 C C . LYS A 1 316 ? -16.594 -5.504 -17.875 1 96.38 316 LYS A C 1
ATOM 2459 O O . LYS A 1 316 ? -16.422 -4.504 -18.578 1 96.38 316 LYS A O 1
ATOM 2464 N N . GLY A 1 317 ? -16.812 -6.707 -18.359 1 94.06 317 GLY A N 1
ATOM 2465 C CA . GLY A 1 317 ? -16.922 -6.922 -19.797 1 94.06 317 GLY A CA 1
ATOM 2466 C C . GLY A 1 317 ? -15.594 -7.293 -20.438 1 94.06 317 GLY A C 1
ATOM 2467 O O . GLY A 1 317 ? -15.531 -7.531 -21.656 1 94.06 317 GLY A O 1
ATOM 2468 N N . TRP A 1 318 ? -14.617 -7.395 -19.625 1 95 318 TRP A N 1
ATOM 2469 C CA . TRP A 1 318 ? -13.328 -7.801 -20.156 1 95 318 TRP A CA 1
ATOM 2470 C C . TRP A 1 318 ? -13.398 -9.203 -20.75 1 95 318 TRP A C 1
ATOM 2472 O O . TRP A 1 318 ? -14.016 -10.102 -20.172 1 95 318 TRP A O 1
ATOM 2482 N N . VAL A 1 319 ? -12.789 -9.328 -21.875 1 92.69 319 VAL A N 1
ATOM 2483 C CA . VAL A 1 319 ? -12.695 -10.648 -22.5 1 92.69 319 VAL A CA 1
ATOM 2484 C C . VAL A 1 319 ? -11.234 -10.969 -22.797 1 92.69 319 VAL A C 1
ATOM 2486 O O . VAL A 1 319 ? -10.414 -10.062 -22.984 1 92.69 319 VAL A O 1
ATOM 2489 N N . GLN A 1 320 ? -11.047 -12.195 -22.844 1 89.19 320 GLN A N 1
ATOM 2490 C CA . GLN A 1 320 ? -9.688 -12.664 -23.078 1 89.19 320 GLN A CA 1
ATOM 2491 C C . GLN A 1 320 ? -9.102 -12.016 -24.328 1 89.19 320 GLN A C 1
ATOM 2493 O O . GLN A 1 320 ? -9.766 -11.93 -25.359 1 89.19 320 GLN A O 1
ATOM 2498 N N . GLY A 1 321 ? -7.855 -11.492 -24.172 1 86 321 GLY A N 1
ATOM 2499 C CA . GLY A 1 321 ? -7.195 -10.852 -25.297 1 86 321 GLY A CA 1
ATOM 2500 C C . GLY A 1 321 ? -7.23 -9.336 -25.219 1 86 321 GLY A C 1
ATOM 2501 O O . GLY A 1 321 ? -6.461 -8.656 -25.906 1 86 321 GLY A O 1
ATOM 2502 N N . GLN A 1 322 ? -8.125 -8.789 -24.453 1 88.25 322 GLN A N 1
ATOM 2503 C CA . GLN A 1 322 ? -8.18 -7.34 -24.281 1 88.25 322 GLN A CA 1
ATOM 2504 C C . GLN A 1 322 ? -7.07 -6.855 -23.359 1 88.25 322 GLN A C 1
ATOM 2506 O O . GLN A 1 322 ? -6.59 -7.609 -22.5 1 88.25 322 GLN A O 1
ATOM 2511 N N . PRO A 1 323 ? -6.727 -5.648 -23.531 1 86.94 323 PRO A N 1
ATOM 2512 C CA . PRO A 1 323 ? -5.707 -5.109 -22.641 1 86.94 323 PRO A CA 1
ATOM 2513 C C . PRO A 1 323 ? -6.184 -5.027 -21.188 1 86.94 323 PRO A C 1
ATOM 2515 O O . PRO A 1 323 ? -7.383 -4.898 -20.938 1 86.94 323 PRO A O 1
ATOM 2518 N N . VAL A 1 324 ? -5.211 -5.207 -20.406 1 90.19 324 VAL A N 1
ATOM 2519 C CA . VAL A 1 324 ? -5.492 -5.074 -18.969 1 90.19 324 VAL A CA 1
ATOM 2520 C C . VAL A 1 324 ? -5.043 -3.701 -18.484 1 90.19 324 VAL A C 1
ATOM 2522 O O . VAL A 1 324 ? -3.92 -3.275 -18.766 1 90.19 324 VAL A O 1
ATOM 2525 N N . TRP A 1 325 ? -5.961 -3.104 -17.828 1 81.25 325 TRP A N 1
ATOM 2526 C CA . TRP A 1 325 ? -5.621 -1.797 -17.281 1 81.25 325 TRP A CA 1
ATOM 2527 C C . TRP A 1 325 ? -4.91 -1.942 -15.938 1 81.25 325 TRP A C 1
ATOM 2529 O O . TRP A 1 325 ? -5.398 -2.633 -15.039 1 81.25 325 TRP A O 1
ATOM 2539 N N . HIS A 1 326 ? -3.746 -1.34 -15.977 1 83.06 326 HIS A N 1
ATOM 2540 C CA . HIS A 1 326 ? -2.967 -1.348 -14.742 1 83.06 326 HIS A CA 1
ATOM 2541 C C . HIS A 1 326 ? -2.938 0.035 -14.102 1 83.06 326 HIS A C 1
ATOM 2543 O O . HIS A 1 326 ? -2.873 1.048 -14.805 1 83.06 326 HIS A O 1
ATOM 2549 N N . ARG A 1 327 ? -3.115 -0 -12.758 1 76.38 327 ARG A N 1
ATOM 2550 C CA . ARG A 1 327 ? -2.969 1.252 -12.023 1 76.38 327 ARG A CA 1
ATOM 2551 C C . ARG A 1 327 ? -1.497 1.596 -11.812 1 76.38 327 ARG A C 1
ATOM 2553 O O . ARG A 1 327 ? -0.649 0.703 -11.742 1 76.38 327 ARG A O 1
ATOM 2560 N N . MET B 1 1 ? -66.812 2.645 33.688 1 22.77 1 MET B N 1
ATOM 2561 C CA . MET B 1 1 ? -65.938 2.309 32.594 1 22.77 1 MET B CA 1
ATOM 2562 C C . MET B 1 1 ? -64.562 2.945 32.75 1 22.77 1 MET B C 1
ATOM 2564 O O . MET B 1 1 ? -64.375 4.078 32.312 1 22.77 1 MET B O 1
ATOM 2568 N N . ALA B 1 2 ? -63.812 2.795 33.812 1 21.84 2 ALA B N 1
ATOM 2569 C CA . ALA B 1 2 ? -63.031 3.539 34.781 1 21.84 2 ALA B CA 1
ATOM 2570 C C . ALA B 1 2 ? -61.562 3.59 34.344 1 21.84 2 ALA B C 1
ATOM 2572 O O . ALA B 1 2 ? -61.031 2.629 33.781 1 21.84 2 ALA B O 1
ATOM 2573 N N . ASP B 1 3 ? -60.688 4.746 34.312 1 21.22 3 ASP B N 1
ATOM 2574 C CA . ASP B 1 3 ? -59.656 5.582 33.75 1 21.22 3 ASP B CA 1
ATOM 2575 C C . ASP B 1 3 ? -58.281 5.137 34.188 1 21.22 3 ASP B C 1
ATOM 2577 O O . ASP B 1 3 ? -57.844 5.484 35.312 1 21.22 3 ASP B O 1
ATOM 2581 N N . GLU B 1 4 ? -57.906 3.818 34.188 1 21.67 4 GLU B N 1
ATOM 2582 C CA . GLU B 1 4 ? -56.844 3.389 35.094 1 21.67 4 GLU B CA 1
ATOM 2583 C C . GLU B 1 4 ? -55.469 3.891 34.656 1 21.67 4 GLU B C 1
ATOM 2585 O O . GLU B 1 4 ? -55 3.512 33.594 1 21.67 4 GLU B O 1
ATOM 2590 N N . LYS B 1 5 ? -54.938 5.027 35.062 1 22.84 5 LYS B N 1
ATOM 2591 C CA . LYS B 1 5 ? -53.938 5.988 34.594 1 22.84 5 LYS B CA 1
ATOM 2592 C C . LYS B 1 5 ? -52.531 5.477 34.844 1 22.84 5 LYS B C 1
ATOM 2594 O O . LYS B 1 5 ? -52.062 5.395 36 1 22.84 5 LYS B O 1
ATOM 2599 N N . LYS B 1 6 ? -52 4.414 34.094 1 22.27 6 LYS B N 1
ATOM 2600 C CA . LYS B 1 6 ? -50.75 3.684 34.344 1 22.27 6 LYS B CA 1
ATOM 2601 C C . LYS B 1 6 ? -49.562 4.621 34.312 1 22.27 6 LYS B C 1
ATOM 2603 O O . LYS B 1 6 ? -49.344 5.309 33.312 1 22.27 6 LYS B O 1
ATOM 2608 N N . SER B 1 7 ? -48.906 5.074 35.469 1 20.91 7 SER B N 1
ATOM 2609 C CA . SER B 1 7 ? -47.969 6.125 35.844 1 20.91 7 SER B CA 1
ATOM 2610 C C . SER B 1 7 ? -46.562 5.824 35.344 1 20.91 7 SER B C 1
ATOM 2612 O O . SER B 1 7 ? -45.938 4.871 35.812 1 20.91 7 SER B O 1
ATOM 2614 N N . ARG B 1 8 ? -46.25 5.809 34.031 1 21.08 8 ARG B N 1
ATOM 2615 C CA . ARG B 1 8 ? -45.062 5.258 33.406 1 21.08 8 ARG B CA 1
ATOM 2616 C C . ARG B 1 8 ? -43.812 6.051 33.781 1 21.08 8 ARG B C 1
ATOM 2618 O O . ARG B 1 8 ? -43.75 7.254 33.531 1 21.08 8 ARG B O 1
ATOM 2625 N N . HIS B 1 9 ? -43.031 5.633 34.875 1 20.56 9 HIS B N 1
ATOM 2626 C CA . HIS B 1 9 ? -41.969 6.258 35.656 1 20.56 9 HIS B CA 1
ATOM 2627 C C . HIS B 1 9 ? -40.719 6.465 34.781 1 20.56 9 HIS B C 1
ATOM 2629 O O . HIS B 1 9 ? -40.25 5.539 34.125 1 20.56 9 HIS B O 1
ATOM 2635 N N . SER B 1 10 ? -40.344 7.695 34.344 1 20.72 10 SER B N 1
ATOM 2636 C CA . SER B 1 10 ? -39.375 8.266 33.406 1 20.72 10 SER B CA 1
ATOM 2637 C C . SER B 1 10 ? -37.969 8.227 34 1 20.72 10 SER B C 1
ATOM 2639 O O . SER B 1 10 ? -37.688 8.898 35 1 20.72 10 SER B O 1
ATOM 2641 N N . TRP B 1 11 ? -37.188 7.023 34.125 1 19.58 11 TRP B N 1
ATOM 2642 C CA . TRP B 1 11 ? -35.969 6.762 34.875 1 19.58 11 TRP B CA 1
ATOM 2643 C C . TRP B 1 11 ? -34.812 7.578 34.344 1 19.58 11 TRP B C 1
ATOM 2645 O O . TRP B 1 11 ? -34.406 7.402 33.188 1 19.58 11 TRP B O 1
ATOM 2655 N N . ASN B 1 12 ? -34.531 8.859 34.812 1 21.28 12 ASN B N 1
ATOM 2656 C CA . ASN B 1 12 ? -33.625 9.875 34.312 1 21.28 12 ASN B CA 1
ATOM 2657 C C . ASN B 1 12 ? -32.188 9.625 34.781 1 21.28 12 ASN B C 1
ATOM 2659 O O . ASN B 1 12 ? -31.766 10.148 35.812 1 21.28 12 ASN B O 1
ATOM 2663 N N . PRO B 1 13 ? -31.469 8.523 34.812 1 20.88 13 PRO B N 1
ATOM 2664 C CA . PRO B 1 13 ? -30.359 8.273 35.75 1 20.88 13 PRO B CA 1
ATOM 2665 C C . PRO B 1 13 ? -29.109 9.062 35.375 1 20.88 13 PRO B C 1
ATOM 2667 O O . PRO B 1 13 ? -28 8.688 35.812 1 20.88 13 PRO B O 1
ATOM 2670 N N . PHE B 1 14 ? -29.078 10.289 35.062 1 21.55 14 PHE B N 1
ATOM 2671 C CA . PHE B 1 14 ? -27.922 10.945 34.438 1 21.55 14 PHE B CA 1
ATOM 2672 C C . PHE B 1 14 ? -26.875 11.281 35.5 1 21.55 14 PHE B C 1
ATOM 2674 O O . PHE B 1 14 ? -25.922 12.023 35.219 1 21.55 14 PHE B O 1
ATOM 2681 N N . SER B 1 15 ? -26.734 10.781 36.75 1 19.44 15 SER B N 1
ATOM 2682 C CA . SER B 1 15 ? -25.969 11.5 37.75 1 19.44 15 SER B CA 1
ATOM 2683 C C . SER B 1 15 ? -24.484 11.484 37.438 1 19.44 15 SER B C 1
ATOM 2685 O O . SER B 1 15 ? -23.938 10.445 37.031 1 19.44 15 SER B O 1
ATOM 2687 N N . SER B 1 16 ? -23.75 12.641 37.5 1 20.53 16 SER B N 1
ATOM 2688 C CA . SER B 1 16 ? -22.516 13.32 37.094 1 20.53 16 SER B CA 1
ATOM 2689 C C . SER B 1 16 ? -21.359 12.93 38 1 20.53 16 SER B C 1
ATOM 2691 O O . SER B 1 16 ? -20.266 13.5 37.875 1 20.53 16 SER B O 1
ATOM 2693 N N . HIS B 1 17 ? -21.25 11.758 38.625 1 20.42 17 HIS B N 1
ATOM 2694 C CA . HIS B 1 17 ? -20.344 11.758 39.781 1 20.42 17 HIS B CA 1
ATOM 2695 C C . HIS B 1 17 ? -18.906 12.039 39.344 1 20.42 17 HIS B C 1
ATOM 2697 O O . HIS B 1 17 ? -18.5 11.656 38.25 1 20.42 17 HIS B O 1
ATOM 2703 N N . GLY B 1 18 ? -18.141 12.945 40.031 1 21.2 18 GLY B N 1
ATOM 2704 C CA . GLY B 1 18 ? -16.938 13.742 40.125 1 21.2 18 GLY B CA 1
ATOM 2705 C C . GLY B 1 18 ? -15.664 12.914 40.156 1 21.2 18 GLY B C 1
ATOM 2706 O O . GLY B 1 18 ? -15.477 12.102 41.094 1 21.2 18 GLY B O 1
ATOM 2707 N N . ARG B 1 19 ? -15.133 12.492 39.062 1 19.55 19 ARG B N 1
ATOM 2708 C CA . ARG B 1 19 ? -14.016 11.562 38.938 1 19.55 19 ARG B CA 1
ATOM 2709 C C . ARG B 1 19 ? -12.734 12.164 39.5 1 19.55 19 ARG B C 1
ATOM 2711 O O . ARG B 1 19 ? -12.273 13.211 39.031 1 19.55 19 ARG B O 1
ATOM 2718 N N . THR B 1 20 ? -12.484 11.914 40.812 1 21.25 20 THR B N 1
ATOM 2719 C CA . THR B 1 20 ? -11.352 12.383 41.594 1 21.25 20 THR B CA 1
ATOM 2720 C C . THR B 1 20 ? -10.039 11.969 40.938 1 21.25 20 THR B C 1
ATOM 2722 O O . THR B 1 20 ? -9.891 10.836 40.5 1 21.25 20 THR B O 1
ATOM 2725 N N . SER B 1 21 ? -9.242 12.867 40.438 1 21.23 21 SER B N 1
ATOM 2726 C CA . SER B 1 21 ? -8.016 12.891 39.625 1 21.23 21 SER B CA 1
ATOM 2727 C C . SER B 1 21 ? -6.844 12.289 40.406 1 21.23 21 SER B C 1
ATOM 2729 O O . SER B 1 21 ? -6.527 12.727 41.5 1 21.23 21 SER B O 1
ATOM 2731 N N . PRO B 1 22 ? -6.559 10.984 40.188 1 20.17 22 PRO B N 1
ATOM 2732 C CA . PRO B 1 22 ? -5.594 10.32 41.094 1 20.17 22 PRO B CA 1
ATOM 2733 C C . PRO B 1 22 ? -4.223 11 41.062 1 20.17 22 PRO B C 1
ATOM 2735 O O . PRO B 1 22 ? -3.82 11.562 40.031 1 20.17 22 PRO B O 1
ATOM 2738 N N . GLN B 1 23 ? -3.754 11.422 42.281 1 20.64 23 GLN B N 1
ATOM 2739 C CA . GLN B 1 23 ? -2.613 12.242 42.656 1 20.64 23 GLN B CA 1
ATOM 2740 C C . GLN B 1 23 ? -1.295 11.555 42.312 1 20.64 23 GLN B C 1
ATOM 2742 O O . GLN B 1 23 ? -1.183 10.328 42.406 1 20.64 23 GLN B O 1
ATOM 2747 N N . PRO B 1 24 ? -0.409 12.188 41.562 1 22.27 24 PRO B N 1
ATOM 2748 C CA . PRO B 1 24 ? 0.86 11.719 41 1 22.27 24 PRO B CA 1
ATOM 2749 C C . PRO B 1 24 ? 1.836 11.227 42.062 1 22.27 24 PRO B C 1
ATOM 2751 O O . PRO B 1 24 ? 1.86 11.766 43.156 1 22.27 24 PRO B O 1
ATOM 2754 N N . PRO B 1 25 ? 2.135 9.906 42.094 1 19.58 25 PRO B N 1
ATOM 2755 C CA . PRO B 1 25 ? 2.883 9.344 43.219 1 19.58 25 PRO B CA 1
ATOM 2756 C C . PRO B 1 25 ? 4.18 10.094 43.5 1 19.58 25 PRO B C 1
ATOM 2758 O O . PRO B 1 25 ? 4.766 10.688 42.594 1 19.58 25 PRO B O 1
ATOM 2761 N N . ARG B 1 26 ? 4.34 10.453 44.719 1 19.78 26 ARG B N 1
ATOM 2762 C CA . ARG B 1 26 ? 5.359 11.289 45.344 1 19.78 26 ARG B CA 1
ATOM 2763 C C . ARG B 1 26 ? 6.746 10.68 45.188 1 19.78 26 ARG B C 1
ATOM 2765 O O . ARG B 1 26 ? 6.891 9.453 45.125 1 19.78 26 ARG B O 1
ATOM 2772 N N . PRO B 1 27 ? 7.738 11.469 45 1 20.89 27 PRO B N 1
ATOM 2773 C CA . PRO B 1 27 ? 9.156 11.297 44.656 1 20.89 27 PRO B CA 1
ATOM 2774 C C . PRO B 1 27 ? 9.945 10.57 45.75 1 20.89 27 PRO B C 1
ATOM 2776 O O . PRO B 1 27 ? 9.969 11.008 46.875 1 20.89 27 PRO B O 1
ATOM 2779 N N . LEU B 1 28 ? 9.828 9.18 45.719 1 19.2 28 LEU B N 1
ATOM 2780 C CA . LEU B 1 28 ? 10.469 8.477 46.844 1 19.2 28 LEU B CA 1
ATOM 2781 C C . LEU B 1 28 ? 11.898 8.961 47.031 1 19.2 28 LEU B C 1
ATOM 2783 O O . LEU B 1 28 ? 12.648 9.102 46.062 1 19.2 28 LEU B O 1
ATOM 2787 N N . SER B 1 29 ? 12.07 9.367 48.219 1 18.41 29 SER B N 1
ATOM 2788 C CA . SER B 1 29 ? 13.219 10.008 48.875 1 18.41 29 SER B CA 1
ATOM 2789 C C . SER B 1 29 ? 14.453 9.117 48.781 1 18.41 29 SER B C 1
ATOM 2791 O O . SER B 1 29 ? 14.344 7.906 48.594 1 18.41 29 SER B O 1
ATOM 2793 N N . GLN B 1 30 ? 15.43 9.539 49.5 1 18.22 30 GLN B N 1
ATOM 2794 C CA . GLN B 1 30 ? 16.875 9.727 49.531 1 18.22 30 GLN B CA 1
ATOM 2795 C C . GLN B 1 30 ? 17.594 8.438 49.906 1 18.22 30 GLN B C 1
ATOM 2797 O O . GLN B 1 30 ? 16.969 7.492 50.406 1 18.22 30 GLN B O 1
ATOM 2802 N N . GLY B 1 31 ? 18.781 8.43 50.469 1 18.31 31 GLY B N 1
ATOM 2803 C CA . GLY B 1 31 ? 20.188 8.117 50.312 1 18.31 31 GLY B CA 1
ATOM 2804 C C . GLY B 1 31 ? 20.641 6.949 51.156 1 18.31 31 GLY B C 1
ATOM 2805 O O . GLY B 1 31 ? 21.812 6.559 51.125 1 18.31 31 GLY B O 1
ATOM 2806 N N . GLU B 1 32 ? 19.719 6.301 52.062 1 17.17 32 GLU B N 1
ATOM 2807 C CA . GLU B 1 32 ? 20.656 6.121 53.188 1 17.17 32 GLU B CA 1
ATOM 2808 C C . GLU B 1 32 ? 21.625 4.969 52.906 1 17.17 32 GLU B C 1
ATOM 2810 O O . GLU B 1 32 ? 22.844 5.133 53 1 17.17 32 GLU B O 1
ATOM 2815 N N . PRO B 1 33 ? 21.438 3.734 53.656 1 17.58 33 PRO B N 1
ATOM 2816 C CA . PRO B 1 33 ? 22.438 3.406 54.656 1 17.58 33 PRO B CA 1
ATOM 2817 C C . PRO B 1 33 ? 23.531 2.469 54.125 1 17.58 33 PRO B C 1
ATOM 2819 O O . PRO B 1 33 ? 23.438 1.966 53.031 1 17.58 33 PRO B O 1
ATOM 2822 N N . SER B 1 34 ? 23.672 1.154 54.75 1 17.33 34 SER B N 1
ATOM 2823 C CA . SER B 1 34 ? 24.656 0.646 55.688 1 17.33 34 SER B CA 1
ATOM 2824 C C . SER B 1 34 ? 25.516 -0.45 55.062 1 17.33 34 SER B C 1
ATOM 2826 O O . SER B 1 34 ? 26.734 -0.371 55.094 1 17.33 34 SER B O 1
ATOM 2828 N N . SER B 1 35 ? 25.391 -1.859 55.469 1 17.44 35 SER B N 1
ATOM 2829 C CA . SER B 1 35 ? 26.375 -2.621 56.219 1 17.44 35 SER B CA 1
ATOM 2830 C C . SER B 1 35 ? 27.109 -3.631 55.344 1 17.44 35 SER B C 1
ATOM 2832 O O . SER B 1 35 ? 26.672 -3.932 54.25 1 17.44 35 SER B O 1
ATOM 2834 N N . GLN B 1 36 ? 27.734 -4.828 55.875 1 17.95 36 GLN B N 1
ATOM 2835 C CA . GLN B 1 36 ? 29.047 -5.41 56.125 1 17.95 36 GLN B CA 1
ATOM 2836 C C . GLN B 1 36 ? 29.234 -6.711 55.344 1 17.95 36 GLN B C 1
ATOM 2838 O O . GLN B 1 36 ? 30.344 -7.008 54.875 1 17.95 36 GLN B O 1
ATOM 2843 N N . GLY B 1 37 ? 28.25 -7.738 55.094 1 17.8 37 GLY B N 1
ATOM 2844 C CA . GLY B 1 37 ? 28.719 -9.016 55.625 1 17.8 37 GLY B CA 1
ATOM 2845 C C . GLY B 1 37 ? 29.594 -9.773 54.625 1 17.8 37 GLY B C 1
ATOM 2846 O O . GLY B 1 37 ? 29.609 -9.469 53.438 1 17.8 37 GLY B O 1
ATOM 2847 N N . SER B 1 38 ? 30.219 -11.078 55 1 19.14 38 SER B N 1
ATOM 2848 C CA . SER B 1 38 ? 31.422 -11.914 54.969 1 19.14 38 SER B CA 1
ATOM 2849 C C . SER B 1 38 ? 31.312 -13.016 53.938 1 19.14 38 SER B C 1
ATOM 2851 O O . SER B 1 38 ? 30.375 -13.805 53.938 1 19.14 38 SER B O 1
ATOM 2853 N N . ALA B 1 39 ? 31.859 -12.914 52.812 1 19.14 39 ALA B N 1
ATOM 2854 C CA . ALA B 1 39 ? 31.781 -13.734 51.625 1 19.14 39 ALA B CA 1
ATOM 2855 C C . ALA B 1 39 ? 32.469 -15.086 51.812 1 19.14 39 ALA B C 1
ATOM 2857 O O . ALA B 1 39 ? 33.688 -15.148 52.031 1 19.14 39 ALA B O 1
ATOM 2858 N N . ALA B 1 40 ? 31.641 -16.172 52.094 1 18.84 40 ALA B N 1
ATOM 2859 C CA . ALA B 1 40 ? 32.156 -17.484 52.5 1 18.84 40 ALA B CA 1
ATOM 2860 C C . ALA B 1 40 ? 32.781 -18.203 51.312 1 18.84 40 ALA B C 1
ATOM 2862 O O . ALA B 1 40 ? 32.438 -17.953 50.156 1 18.84 40 ALA B O 1
ATOM 2863 N N . PRO B 1 41 ? 33.594 -19.406 51.406 1 19.75 41 PRO B N 1
ATOM 2864 C CA . PRO B 1 41 ? 34.781 -20.078 50.875 1 19.75 41 PRO B CA 1
ATOM 2865 C C . PRO B 1 41 ? 34.438 -21.234 49.906 1 19.75 41 PRO B C 1
ATOM 2867 O O . PRO B 1 41 ? 35.312 -21.938 49.438 1 19.75 41 PRO B O 1
ATOM 2870 N N . ALA B 1 42 ? 33.5 -21.203 48.906 1 18.55 42 ALA B N 1
ATOM 2871 C CA . ALA B 1 42 ? 32.938 -22.484 48.5 1 18.55 42 ALA B CA 1
ATOM 2872 C C . ALA B 1 42 ? 33.969 -23.344 47.781 1 18.55 42 ALA B C 1
ATOM 2874 O O . ALA B 1 42 ? 34.625 -22.875 46.844 1 18.55 42 ALA B O 1
ATOM 2875 N N . SER B 1 43 ? 34.25 -24.625 48.094 1 19.27 43 SER B N 1
ATOM 2876 C CA . SER B 1 43 ? 35.281 -25.656 47.906 1 19.27 43 SER B CA 1
ATOM 2877 C C . SER B 1 43 ? 34.969 -26.531 46.688 1 19.27 43 SER B C 1
ATOM 2879 O O . SER B 1 43 ? 35.5 -27.625 46.562 1 19.27 43 SER B O 1
ATOM 2881 N N . SER B 1 44 ? 34.562 -26.094 45.438 1 18.56 44 SER B N 1
ATOM 2882 C CA . SER B 1 44 ? 33.906 -27 44.5 1 18.56 44 SER B CA 1
ATOM 2883 C C . SER B 1 44 ? 34.875 -28.094 44.062 1 18.56 44 SER B C 1
ATOM 2885 O O . SER B 1 44 ? 36.031 -27.828 43.75 1 18.56 44 SER B O 1
ATOM 2887 N N . SER B 1 45 ? 34.406 -29.344 44.094 1 18.47 45 SER B N 1
ATOM 2888 C CA . SER B 1 45 ? 34.906 -30.719 44.062 1 18.47 45 SER B CA 1
ATOM 2889 C C . SER B 1 45 ? 35.25 -31.125 42.625 1 18.47 45 SER B C 1
ATOM 2891 O O . SER B 1 45 ? 34.781 -30.547 41.656 1 18.47 45 SER B O 1
ATOM 2893 N N . SER B 1 46 ? 36.094 -32.219 42.375 1 19.78 46 SER B N 1
ATOM 2894 C CA . SER B 1 46 ? 37.156 -32.812 41.562 1 19.78 46 SER B CA 1
ATOM 2895 C C . SER B 1 46 ? 36.594 -33.719 40.5 1 19.78 46 SER B C 1
ATOM 2897 O O . SER B 1 46 ? 37.344 -34.406 39.812 1 19.78 46 SER B O 1
ATOM 2899 N N . ASP B 1 47 ? 35.312 -33.5 39.906 1 20.97 47 ASP B N 1
ATOM 2900 C CA . ASP B 1 47 ? 34.781 -34.781 39.406 1 20.97 47 ASP B CA 1
ATOM 2901 C C . ASP B 1 47 ? 35.625 -35.312 38.281 1 20.97 47 ASP B C 1
ATOM 2903 O O . ASP B 1 47 ? 36.031 -34.562 37.375 1 20.97 47 ASP B O 1
ATOM 2907 N N . PRO B 1 48 ? 35.781 -36.625 38.219 1 19.8 48 PRO B N 1
ATOM 2908 C CA . PRO B 1 48 ? 36.844 -37.5 37.719 1 19.8 48 PRO B CA 1
ATOM 2909 C C . PRO B 1 48 ? 36.844 -37.656 36.219 1 19.8 48 PRO B C 1
ATOM 2911 O O . PRO B 1 48 ? 37.844 -37.375 35.531 1 19.8 48 PRO B O 1
ATOM 2914 N N . THR B 1 49 ? 36.25 -38.719 35.656 1 20.48 49 THR B N 1
ATOM 2915 C CA . THR B 1 49 ? 36.906 -39.844 34.969 1 20.48 49 THR B CA 1
ATOM 2916 C C . THR B 1 49 ? 36.625 -39.812 33.469 1 20.48 49 THR B C 1
ATOM 2918 O O . THR B 1 49 ? 35.688 -40.5 33 1 20.48 49 THR B O 1
ATOM 2921 N N . LYS B 1 50 ? 36.25 -38.719 32.844 1 22.62 50 LYS B N 1
ATOM 2922 C CA . LYS B 1 50 ? 35.531 -38.906 31.578 1 22.62 50 LYS B CA 1
ATOM 2923 C C . LYS B 1 50 ? 36.438 -39.594 30.547 1 22.62 50 LYS B C 1
ATOM 2925 O O . LYS B 1 50 ? 37.5 -39.062 30.203 1 22.62 50 LYS B O 1
ATOM 2930 N N . GLY B 1 51 ? 36.188 -40.906 30.312 1 20.02 51 GLY B N 1
ATOM 2931 C CA . GLY B 1 51 ? 37 -41.875 29.594 1 20.02 51 GLY B CA 1
ATOM 2932 C C . GLY B 1 51 ? 37.125 -41.562 28.125 1 20.02 51 GLY B C 1
ATOM 2933 O O . GLY B 1 51 ? 36.406 -40.719 27.594 1 20.02 51 GLY B O 1
ATOM 2934 N N . PRO B 1 52 ? 38.031 -42.344 27.406 1 20.42 52 PRO B N 1
ATOM 2935 C CA . PRO B 1 52 ? 38.781 -42.094 26.172 1 20.42 52 PRO B CA 1
ATOM 2936 C C . PRO B 1 52 ? 37.906 -42.281 24.922 1 20.42 52 PRO B C 1
ATOM 2938 O O . PRO B 1 52 ? 37.281 -43.344 24.75 1 20.42 52 PRO B O 1
ATOM 2941 N N . TRP B 1 53 ? 37.156 -41.312 24.438 1 22.39 53 TRP B N 1
ATOM 2942 C CA . TRP B 1 53 ? 36.188 -41.406 23.344 1 22.39 53 TRP B CA 1
ATOM 2943 C C . TRP B 1 53 ? 36.812 -42.062 22.125 1 22.39 53 TRP B C 1
ATOM 2945 O O . TRP B 1 53 ? 37.812 -41.594 21.594 1 22.39 53 TRP B O 1
ATOM 2955 N N . GLN B 1 54 ? 36.625 -43.375 22.031 1 20.59 54 GLN B N 1
ATOM 2956 C CA . GLN B 1 54 ? 37.281 -44.219 21.047 1 20.59 54 GLN B CA 1
ATOM 2957 C C . GLN B 1 54 ? 36.938 -43.781 19.625 1 20.59 54 GLN B C 1
ATOM 2959 O O . GLN B 1 54 ? 35.812 -43.312 19.375 1 20.59 54 GLN B O 1
ATOM 2964 N N . PRO B 1 55 ? 37.906 -43.844 18.688 1 21.84 55 PRO B N 1
ATOM 2965 C CA . PRO B 1 55 ? 38.062 -43.25 17.344 1 21.84 55 PRO B CA 1
ATOM 2966 C C . PRO B 1 55 ? 37.156 -43.875 16.312 1 21.84 55 PRO B C 1
ATOM 2968 O O . PRO B 1 55 ? 37.125 -45.125 16.156 1 21.84 55 PRO B O 1
ATOM 2971 N N . GLU B 1 56 ? 35.875 -43.469 16.25 1 22.67 56 GLU B N 1
ATOM 2972 C CA . GLU B 1 56 ? 34.875 -44.125 15.438 1 22.67 56 GLU B CA 1
ATOM 2973 C C . GLU B 1 56 ? 35.406 -44.531 14.07 1 22.67 56 GLU B C 1
ATOM 2975 O O . GLU B 1 56 ? 36.156 -43.781 13.453 1 22.67 56 GLU B O 1
ATOM 2980 N N . GLN B 1 57 ? 35.375 -45.812 13.805 1 20.2 57 GLN B N 1
ATOM 2981 C CA . GLN B 1 57 ? 35.844 -46.656 12.695 1 20.2 57 GLN B CA 1
ATOM 2982 C C . GLN B 1 57 ? 35.344 -46.094 11.359 1 20.2 57 GLN B C 1
ATOM 2984 O O . GLN B 1 57 ? 34.25 -45.531 11.273 1 20.2 57 GLN B O 1
ATOM 2989 N N . HIS B 1 58 ? 36.25 -46.031 10.383 1 21.94 58 HIS B N 1
ATOM 2990 C CA . HIS B 1 58 ? 36.406 -45.531 9.016 1 21.94 58 HIS B CA 1
ATOM 2991 C C . HIS B 1 58 ? 35.438 -46.25 8.078 1 21.94 58 HIS B C 1
ATOM 2993 O O . HIS B 1 58 ? 35.625 -47.406 7.715 1 21.94 58 HIS B O 1
ATOM 2999 N N . LEU B 1 59 ? 34.094 -46.25 8.438 1 23.95 59 LEU B N 1
ATOM 3000 C CA . LEU B 1 59 ? 33.25 -47.094 7.637 1 23.95 59 LEU B CA 1
ATOM 3001 C C . LEU B 1 59 ? 33.531 -46.938 6.148 1 23.95 59 LEU B C 1
ATOM 3003 O O . LEU B 1 59 ? 33.688 -45.812 5.672 1 23.95 59 LEU B O 1
ATOM 3007 N N . GLN B 1 60 ? 33.969 -47.938 5.535 1 21.97 60 GLN B N 1
ATOM 3008 C CA . GLN B 1 60 ? 34.406 -48.188 4.164 1 21.97 60 GLN B CA 1
ATOM 3009 C C . GLN B 1 60 ? 33.344 -47.75 3.16 1 21.97 60 GLN B C 1
ATOM 3011 O O . GLN B 1 60 ? 32.156 -47.938 3.381 1 21.97 60 GLN B O 1
ATOM 3016 N N . PRO B 1 61 ? 33.688 -46.812 2.281 1 24.44 61 PRO B N 1
ATOM 3017 C CA . PRO B 1 61 ? 32.812 -46.125 1.32 1 24.44 61 PRO B CA 1
ATOM 3018 C C . PRO B 1 61 ? 32.094 -47.125 0.391 1 24.44 61 PRO B C 1
ATOM 3020 O O . PRO B 1 61 ? 32.688 -48.156 0.021 1 24.44 61 PRO B O 1
ATOM 3023 N N . PRO B 1 62 ? 30.844 -47.406 0.61 1 24.12 62 PRO B N 1
ATOM 3024 C CA . PRO B 1 62 ? 30.188 -48.5 -0.102 1 24.12 62 PRO B CA 1
ATOM 3025 C C . PRO B 1 62 ? 30.484 -48.5 -1.599 1 24.12 62 PRO B C 1
ATOM 3027 O O . PRO B 1 62 ? 30.844 -47.469 -2.158 1 24.12 62 PRO B O 1
ATOM 3030 N N . PRO B 1 63 ? 30.688 -49.625 -2.133 1 21.25 63 PRO B N 1
ATOM 3031 C CA . PRO B 1 63 ? 31.172 -49.938 -3.48 1 21.25 63 PRO B CA 1
ATOM 3032 C C . PRO B 1 63 ? 30.344 -49.25 -4.57 1 21.25 63 PRO B C 1
ATOM 3034 O O . PRO B 1 63 ? 29.203 -48.875 -4.34 1 21.25 63 PRO B O 1
ATOM 3037 N N . SER B 1 64 ? 31 -48.75 -5.629 1 22.23 64 SER B N 1
ATOM 3038 C CA . SER B 1 64 ? 30.719 -47.969 -6.844 1 22.23 64 SER B CA 1
ATOM 3039 C C . SER B 1 64 ? 29.734 -48.719 -7.75 1 22.23 64 SER B C 1
ATOM 3041 O O . SER B 1 64 ? 30.016 -49.812 -8.211 1 22.23 64 SER B O 1
ATOM 3043 N N . PHE B 1 65 ? 28.438 -48.812 -7.312 1 21.19 65 PHE B N 1
ATOM 3044 C CA . PHE B 1 65 ? 27.5 -49.656 -8.055 1 21.19 65 PHE B CA 1
ATOM 3045 C C . PHE B 1 65 ? 27.578 -49.375 -9.547 1 21.19 65 PHE B C 1
ATOM 3047 O O . PHE B 1 65 ? 27.531 -48.188 -9.961 1 21.19 65 PHE B O 1
ATOM 3054 N N . GLN B 1 66 ? 28.25 -50.125 -10.281 1 21.84 66 GLN B N 1
ATOM 3055 C CA . GLN B 1 66 ? 28.484 -50.156 -11.727 1 21.84 66 GLN B CA 1
ATOM 3056 C C . GLN B 1 66 ? 27.156 -50.219 -12.484 1 21.84 66 GLN B C 1
ATOM 3058 O O . GLN B 1 66 ? 26.516 -51.25 -12.562 1 21.84 66 GLN B O 1
ATOM 3063 N N . GLU B 1 67 ? 26.172 -49.312 -12.172 1 20.66 67 GLU B N 1
ATOM 3064 C CA . GLU B 1 67 ? 24.875 -49.594 -12.781 1 20.66 67 GLU B CA 1
ATOM 3065 C C . GLU B 1 67 ? 24.984 -49.719 -14.297 1 20.66 67 GLU B C 1
ATOM 3067 O O . GLU B 1 67 ? 25.547 -48.844 -14.945 1 20.66 67 GLU B O 1
ATOM 3072 N N . SER B 1 68 ? 25.047 -50.875 -14.836 1 22.98 68 SER B N 1
ATOM 3073 C CA . SER B 1 68 ? 25.062 -51.312 -16.234 1 22.98 68 SER B CA 1
ATOM 3074 C C . SER B 1 68 ? 23.906 -50.688 -17.016 1 22.98 68 SER B C 1
ATOM 3076 O O . SER B 1 68 ? 22.75 -51.062 -16.812 1 22.98 68 SER B O 1
ATOM 3078 N N . GLN B 1 69 ? 23.891 -49.5 -17.203 1 21.14 69 GLN B N 1
ATOM 3079 C CA . GLN B 1 69 ? 22.75 -48.812 -17.859 1 21.14 69 GLN B CA 1
ATOM 3080 C C . GLN B 1 69 ? 22.547 -49.375 -19.266 1 21.14 69 GLN B C 1
ATOM 3082 O O . GLN B 1 69 ? 23.375 -49.156 -20.156 1 21.14 69 GLN B O 1
ATOM 3087 N N . ALA B 1 70 ? 22.062 -50.562 -19.391 1 23.58 70 ALA B N 1
ATOM 3088 C CA . ALA B 1 70 ? 21.688 -51.094 -20.703 1 23.58 70 ALA B CA 1
ATOM 3089 C C . ALA B 1 70 ? 20.812 -50.094 -21.453 1 23.58 70 ALA B C 1
ATOM 3091 O O . ALA B 1 70 ? 19.859 -49.531 -20.891 1 23.58 70 ALA B O 1
ATOM 3092 N N . TYR B 1 71 ? 21.156 -49.5 -22.562 1 22.41 71 TYR B N 1
ATOM 3093 C CA . TYR B 1 71 ? 20.75 -48.5 -23.531 1 22.41 71 TYR B CA 1
ATOM 3094 C C . TYR B 1 71 ? 19.484 -48.938 -24.266 1 22.41 71 TYR B C 1
ATOM 3096 O O . TYR B 1 71 ? 19.547 -49.719 -25.219 1 22.41 71 TYR B O 1
ATOM 3104 N N . ALA B 1 72 ? 18.5 -49.5 -23.578 1 26.59 72 ALA B N 1
ATOM 3105 C CA . ALA B 1 72 ? 17.438 -49.969 -24.453 1 26.59 72 ALA B CA 1
ATOM 3106 C C . ALA B 1 72 ? 17 -48.875 -25.438 1 26.59 72 ALA B C 1
ATOM 3108 O O . ALA B 1 72 ? 16.938 -47.719 -25.078 1 26.59 72 ALA B O 1
ATOM 3109 N N . ALA B 1 73 ? 16.922 -49.188 -26.688 1 27.7 73 ALA B N 1
ATOM 3110 C CA . ALA B 1 73 ? 16.672 -48.469 -27.938 1 27.7 73 ALA B CA 1
ATOM 3111 C C . ALA B 1 73 ? 15.297 -47.812 -27.938 1 27.7 73 ALA B C 1
ATOM 3113 O O . ALA B 1 73 ? 14.289 -48.469 -27.688 1 27.7 73 ALA B O 1
ATOM 3114 N N . PRO B 1 74 ? 15.156 -46.469 -27.594 1 28.81 74 PRO B N 1
ATOM 3115 C CA . PRO B 1 74 ? 13.82 -45.906 -27.438 1 28.81 74 PRO B CA 1
ATOM 3116 C C . PRO B 1 74 ? 12.93 -46.125 -28.656 1 28.81 74 PRO B C 1
ATOM 3118 O O . PRO B 1 74 ? 13.43 -46.281 -29.766 1 28.81 74 PRO B O 1
ATOM 3121 N N . PRO B 1 75 ? 11.875 -46.844 -28.422 1 33.47 75 PRO B N 1
ATOM 3122 C CA . PRO B 1 75 ? 10.977 -47.188 -29.531 1 33.47 75 PRO B CA 1
ATOM 3123 C C . PRO B 1 75 ? 10.688 -46 -30.438 1 33.47 75 PRO B C 1
ATOM 3125 O O . PRO B 1 75 ? 10.875 -44.844 -30.047 1 33.47 75 PRO B O 1
ATOM 3128 N N . PRO B 1 76 ? 10.43 -46.219 -31.703 1 30.61 76 PRO B N 1
ATOM 3129 C CA . PRO B 1 76 ? 10.312 -45.281 -32.812 1 30.61 76 PRO B CA 1
ATOM 3130 C C . PRO B 1 76 ? 9.289 -44.188 -32.562 1 30.61 76 PRO B C 1
ATOM 3132 O O . PRO B 1 76 ? 8.367 -44.375 -31.766 1 30.61 76 PRO B O 1
ATOM 3135 N N . PRO B 1 77 ? 9.633 -42.938 -32.906 1 27.61 77 PRO B N 1
ATOM 3136 C CA . PRO B 1 77 ? 8.859 -41.75 -32.594 1 27.61 77 PRO B CA 1
ATOM 3137 C C . PRO B 1 77 ? 7.43 -41.812 -33.125 1 27.61 77 PRO B C 1
ATOM 3139 O O . PRO B 1 77 ? 7.188 -42.344 -34.219 1 27.61 77 PRO B O 1
ATOM 3142 N N . PRO B 1 78 ? 6.48 -42.156 -32.281 1 28.78 78 PRO B N 1
ATOM 3143 C CA . PRO B 1 78 ? 5.141 -42.156 -32.844 1 28.78 78 PRO B CA 1
ATOM 3144 C C . PRO B 1 78 ? 4.891 -41 -33.812 1 28.78 78 PRO B C 1
ATOM 3146 O O . PRO B 1 78 ? 5.547 -39.969 -33.688 1 28.78 78 PRO B O 1
ATOM 3149 N N . THR B 1 79 ? 4.324 -41.219 -35.031 1 27.05 79 THR B N 1
ATOM 3150 C CA . THR B 1 79 ? 3.934 -40.312 -36.094 1 27.05 79 THR B CA 1
ATOM 3151 C C . THR B 1 79 ? 3.109 -39.156 -35.562 1 27.05 79 THR B C 1
ATOM 3153 O O . THR B 1 79 ? 2.156 -39.375 -34.812 1 27.05 79 THR B O 1
ATOM 3156 N N . ALA B 1 80 ? 3.629 -37.906 -35.594 1 26.78 80 ALA B N 1
ATOM 3157 C CA . ALA B 1 80 ? 3.068 -36.656 -35.125 1 26.78 80 ALA B CA 1
ATOM 3158 C C . ALA B 1 80 ? 1.678 -36.406 -35.719 1 26.78 80 ALA B C 1
ATOM 3160 O O . ALA B 1 80 ? 1.521 -36.281 -36.938 1 26.78 80 ALA B O 1
ATOM 3161 N N . ALA B 1 81 ? 0.682 -36.969 -35.188 1 30.22 81 ALA B N 1
ATOM 3162 C CA . ALA B 1 81 ? -0.6 -36.406 -35.625 1 30.22 81 ALA B CA 1
ATOM 3163 C C . ALA B 1 81 ? -0.579 -34.906 -35.594 1 30.22 81 ALA B C 1
ATOM 3165 O O . ALA B 1 81 ? 0.008 -34.281 -34.719 1 30.22 81 ALA B O 1
ATOM 3166 N N . ALA B 1 82 ? -0.869 -34.125 -36.688 1 28.39 82 ALA B N 1
ATOM 3167 C CA . ALA B 1 82 ? -1.019 -32.719 -37.031 1 28.39 82 ALA B CA 1
ATOM 3168 C C . ALA B 1 82 ? -1.952 -32.031 -36.031 1 28.39 82 ALA B C 1
ATOM 3170 O O . ALA B 1 82 ? -3.172 -32.219 -36.094 1 28.39 82 ALA B O 1
ATOM 3171 N N . ALA B 1 83 ? -1.624 -32 -34.812 1 31.55 83 ALA B N 1
ATOM 3172 C CA . ALA B 1 83 ? -2.535 -31.234 -34 1 31.55 83 ALA B CA 1
ATOM 3173 C C . ALA B 1 83 ? -2.682 -29.812 -34.531 1 31.55 83 ALA B C 1
ATOM 3175 O O . ALA B 1 83 ? -1.686 -29.141 -34.812 1 31.55 83 ALA B O 1
ATOM 3176 N N . GLY B 1 84 ? -3.695 -29.422 -35.156 1 30.64 84 GLY B N 1
ATOM 3177 C CA . GLY B 1 84 ? -4.133 -28.094 -35.562 1 30.64 84 GLY B CA 1
ATOM 3178 C C . GLY B 1 84 ? -3.822 -27.016 -34.531 1 30.64 84 GLY B C 1
ATOM 3179 O O . GLY B 1 84 ? -4.223 -27.125 -33.375 1 30.64 84 GLY B O 1
ATOM 3180 N N . SER B 1 85 ? -2.682 -26.281 -34.688 1 31.97 85 SER B N 1
ATOM 3181 C CA . SER B 1 85 ? -2.18 -25.125 -33.969 1 31.97 85 SER B CA 1
ATOM 3182 C C . SER B 1 85 ? -3.264 -24.078 -33.781 1 31.97 85 SER B C 1
ATOM 3184 O O . SER B 1 85 ? -3.6 -23.359 -34.719 1 31.97 85 SER B O 1
ATOM 3186 N N . SER B 1 86 ? -4.438 -24.344 -33.281 1 34.84 86 SER B N 1
ATOM 3187 C CA . SER B 1 86 ? -5.188 -23.125 -32.969 1 34.84 86 SER B CA 1
ATOM 3188 C C . SER B 1 86 ? -4.277 -22.031 -32.406 1 34.84 86 SER B C 1
ATOM 3190 O O . SER B 1 86 ? -3.559 -22.266 -31.438 1 34.84 86 SER B O 1
ATOM 3192 N N . SER B 1 87 ? -3.646 -21.219 -33.25 1 36.5 87 SER B N 1
ATOM 3193 C CA . SER B 1 87 ? -2.869 -20 -32.969 1 36.5 87 SER B CA 1
ATOM 3194 C C . SER B 1 87 ? -3.404 -19.266 -31.75 1 36.5 87 SER B C 1
ATOM 3196 O O . SER B 1 87 ? -4.387 -18.531 -31.844 1 36.5 87 SER B O 1
ATOM 3198 N N . ALA B 1 88 ? -3.635 -19.859 -30.719 1 39.69 88 ALA B N 1
ATOM 3199 C CA . ALA B 1 88 ? -3.992 -19.047 -29.562 1 39.69 88 ALA B CA 1
ATOM 3200 C C . ALA B 1 88 ? -3.131 -17.797 -29.5 1 39.69 88 ALA B C 1
ATOM 3202 O O . ALA B 1 88 ? -1.904 -17.859 -29.609 1 39.69 88 ALA B O 1
ATOM 3203 N N . ALA B 1 89 ? -3.498 -16.641 -30.094 1 42.69 89 ALA B N 1
ATOM 3204 C CA . ALA B 1 89 ? -2.875 -15.32 -30 1 42.69 89 ALA B CA 1
ATOM 3205 C C . ALA B 1 89 ? -2.018 -15.203 -28.75 1 42.69 89 ALA B C 1
ATOM 3207 O O . ALA B 1 89 ? -2.404 -15.688 -27.672 1 42.69 89 ALA B O 1
ATOM 3208 N N . PRO B 1 90 ? -0.702 -15.023 -28.953 1 44.31 90 PRO B N 1
ATOM 3209 C CA . PRO B 1 90 ? 0.196 -14.898 -27.797 1 44.31 90 PRO B CA 1
ATOM 3210 C C . PRO B 1 90 ? -0.38 -14.016 -26.703 1 44.31 90 PRO B C 1
ATOM 3212 O O . PRO B 1 90 ? -0.825 -12.891 -26.969 1 44.31 90 PRO B O 1
ATOM 3215 N N . VAL B 1 91 ? -1.136 -14.547 -25.812 1 51.12 91 VAL B N 1
ATOM 3216 C CA . VAL B 1 91 ? -1.661 -13.812 -24.656 1 51.12 91 VAL B CA 1
ATOM 3217 C C . VAL B 1 91 ? -0.587 -12.883 -24.109 1 51.12 91 VAL B C 1
ATOM 3219 O O . VAL B 1 91 ? 0.534 -13.312 -23.828 1 51.12 91 VAL B O 1
ATOM 3222 N N . PHE B 1 92 ? -0.524 -11.656 -24.578 1 55.56 92 PHE B N 1
ATOM 3223 C CA . PHE B 1 92 ? 0.335 -10.625 -24 1 55.56 92 PHE B CA 1
ATOM 3224 C C . PHE B 1 92 ? 0.543 -10.859 -22.516 1 55.56 92 PHE B C 1
ATOM 3226 O O . PHE B 1 92 ? -0.422 -11.031 -21.766 1 55.56 92 PHE B O 1
ATOM 3233 N N . ARG B 1 93 ? 1.843 -11.375 -22.156 1 73.56 93 ARG B N 1
ATOM 3234 C CA . ARG B 1 93 ? 2.141 -11.586 -20.75 1 73.56 93 ARG B CA 1
ATOM 3235 C C . ARG B 1 93 ? 3.205 -10.609 -20.266 1 73.56 93 ARG B C 1
ATOM 3237 O O . ARG B 1 93 ? 4.289 -10.516 -20.844 1 73.56 93 ARG B O 1
ATOM 3244 N N . SER B 1 94 ? 2.801 -9.742 -19.328 1 86.12 94 SER B N 1
ATOM 3245 C CA . SER B 1 94 ? 3.777 -8.836 -18.734 1 86.12 94 SER B CA 1
ATOM 3246 C C . SER B 1 94 ? 4.777 -9.602 -17.875 1 86.12 94 SER B C 1
ATOM 3248 O O . SER B 1 94 ? 4.453 -10.656 -17.312 1 86.12 94 SER B O 1
ATOM 3250 N N . GLN B 1 95 ? 5.965 -9.172 -17.938 1 94.62 95 GLN B N 1
ATOM 3251 C CA . GLN B 1 95 ? 6.984 -9.672 -17.016 1 94.62 95 GLN B CA 1
ATOM 3252 C C . GLN B 1 95 ? 6.898 -8.969 -15.672 1 94.62 95 GLN B C 1
ATOM 3254 O O . GLN B 1 95 ? 6.719 -7.75 -15.609 1 94.62 95 GLN B O 1
ATOM 3259 N N . PHE B 1 96 ? 6.969 -9.773 -14.656 1 97.94 96 PHE B N 1
ATOM 3260 C CA . PHE B 1 96 ? 6.98 -9.227 -13.297 1 97.94 96 PHE B CA 1
ATOM 3261 C C . PHE B 1 96 ? 8.297 -9.539 -12.602 1 97.94 96 PHE B C 1
ATOM 3263 O O . PHE B 1 96 ? 8.977 -10.508 -12.953 1 97.94 96 PHE B O 1
ATOM 3270 N N . ALA B 1 97 ? 8.641 -8.719 -11.711 1 98.81 97 ALA B N 1
ATOM 3271 C CA . ALA B 1 97 ? 9.812 -8.883 -10.859 1 98.81 97 ALA B CA 1
ATOM 3272 C C . ALA B 1 97 ? 9.57 -8.305 -9.461 1 98.81 97 ALA B C 1
ATOM 3274 O O . ALA B 1 97 ? 8.523 -7.699 -9.219 1 98.81 97 ALA B O 1
ATOM 3275 N N . CYS B 1 98 ? 10.555 -8.594 -8.57 1 98.81 98 CYS B N 1
ATOM 3276 C CA . CYS B 1 98 ? 10.305 -8.227 -7.18 1 98.81 98 CYS B CA 1
ATOM 3277 C C . CYS B 1 98 ? 11.586 -7.785 -6.488 1 98.81 98 CYS B C 1
ATOM 3279 O O . CYS B 1 98 ? 12.641 -8.391 -6.684 1 98.81 98 CYS B O 1
ATOM 3281 N N . VAL B 1 99 ? 11.484 -6.699 -5.746 1 98.94 99 VAL B N 1
ATOM 3282 C CA . VAL B 1 99 ? 12.539 -6.277 -4.824 1 98.94 99 VAL B CA 1
ATOM 3283 C C . VAL B 1 99 ? 12.086 -6.512 -3.385 1 98.94 99 VAL B C 1
ATOM 3285 O O . VAL B 1 99 ? 10.969 -6.145 -3.01 1 98.94 99 VAL B O 1
ATOM 3288 N N . THR B 1 100 ? 12.938 -7.137 -2.627 1 98.38 100 THR B N 1
ATOM 3289 C CA . THR B 1 100 ? 12.633 -7.289 -1.208 1 98.38 100 THR B CA 1
ATOM 3290 C C . THR B 1 100 ? 13.773 -6.754 -0.349 1 98.38 100 THR B C 1
ATOM 3292 O O . THR B 1 100 ? 14.938 -6.785 -0.762 1 98.38 100 THR B O 1
ATOM 3295 N N . LEU B 1 101 ? 13.383 -6.18 0.747 1 97.5 101 LEU B N 1
ATOM 3296 C CA . LEU B 1 101 ? 14.312 -5.777 1.799 1 97.5 101 LEU B CA 1
ATOM 3297 C C . LEU B 1 101 ? 14.312 -6.789 2.939 1 97.5 101 LEU B C 1
ATOM 3299 O O . LEU B 1 101 ? 13.266 -7.082 3.518 1 97.5 101 LEU B O 1
ATOM 3303 N N . ASN B 1 102 ? 15.453 -7.312 3.219 1 95.56 102 ASN B N 1
ATOM 3304 C CA . ASN B 1 102 ? 15.508 -8.453 4.129 1 95.56 102 ASN B CA 1
ATOM 3305 C C . ASN B 1 102 ? 16.484 -8.203 5.281 1 95.56 102 ASN B C 1
ATOM 3307 O O . ASN B 1 102 ? 17.484 -7.512 5.109 1 95.56 102 ASN B O 1
ATOM 3311 N N . MET B 1 103 ? 16.156 -8.828 6.352 1 93.5 103 MET B N 1
ATOM 3312 C CA . MET B 1 103 ? 16.953 -8.586 7.551 1 93.5 103 MET B CA 1
ATOM 3313 C C . MET B 1 103 ? 17.125 -7.09 7.793 1 93.5 103 MET B C 1
ATOM 3315 O O . MET B 1 103 ? 16.156 -6.332 7.758 1 93.5 103 MET B O 1
ATOM 3319 N N . PHE B 1 104 ? 18.328 -6.68 8.062 1 94.44 104 PHE B N 1
ATOM 3320 C CA . PHE B 1 104 ? 18.547 -5.266 8.352 1 94.44 104 PHE B CA 1
ATOM 3321 C C . PHE B 1 104 ? 19.406 -4.617 7.273 1 94.44 104 PHE B C 1
ATOM 3323 O O . PHE B 1 104 ? 19.656 -3.412 7.309 1 94.44 104 PHE B O 1
ATOM 3330 N N . ASP B 1 105 ? 19.797 -5.469 6.246 1 96.75 105 ASP B N 1
ATOM 3331 C CA . ASP B 1 105 ? 20.844 -4.895 5.414 1 96.75 105 ASP B CA 1
ATOM 3332 C C . ASP B 1 105 ? 20.891 -5.566 4.043 1 96.75 105 ASP B C 1
ATOM 3334 O O . ASP B 1 105 ? 21.875 -5.457 3.322 1 96.75 105 ASP B O 1
ATOM 3338 N N . ARG B 1 106 ? 19.781 -6.289 3.652 1 97.88 106 ARG B N 1
ATOM 3339 C CA . ARG B 1 106 ? 19.844 -7.043 2.402 1 97.88 106 ARG B CA 1
ATOM 3340 C C . ARG B 1 106 ? 18.766 -6.586 1.436 1 97.88 106 ARG B C 1
ATOM 3342 O O . ARG B 1 106 ? 17.609 -6.383 1.837 1 97.88 106 ARG B O 1
ATOM 3349 N N . ILE B 1 107 ? 19.141 -6.465 0.203 1 98.75 107 ILE B N 1
ATOM 3350 C CA . ILE B 1 107 ? 18.234 -6.238 -0.908 1 98.75 107 ILE B CA 1
ATOM 3351 C C . ILE B 1 107 ? 18.25 -7.434 -1.854 1 98.75 107 ILE B C 1
ATOM 3353 O O . ILE B 1 107 ? 19.328 -7.863 -2.293 1 98.75 107 ILE B O 1
ATOM 3357 N N . ARG B 1 108 ? 17.156 -7.949 -2.117 1 98.75 108 ARG B N 1
ATOM 3358 C CA . ARG B 1 108 ? 17.094 -9.047 -3.072 1 98.75 108 ARG B CA 1
ATOM 3359 C C . ARG B 1 108 ? 16.312 -8.648 -4.324 1 98.75 108 ARG B C 1
ATOM 3361 O O . ARG B 1 108 ? 15.219 -8.109 -4.23 1 98.75 108 ARG B O 1
ATOM 3368 N N . LEU B 1 109 ? 16.922 -8.914 -5.426 1 98.94 109 LEU B N 1
ATOM 3369 C CA . LEU B 1 109 ? 16.312 -8.711 -6.73 1 98.94 109 LEU B CA 1
ATOM 3370 C C . LEU B 1 109 ? 15.875 -10.047 -7.336 1 98.94 109 LEU B C 1
ATOM 3372 O O . LEU B 1 109 ? 16.719 -10.875 -7.676 1 98.94 109 LEU B O 1
ATOM 3376 N N . ILE B 1 110 ? 14.602 -10.164 -7.449 1 98.81 110 ILE B N 1
ATOM 3377 C CA . ILE B 1 110 ? 14.016 -11.43 -7.875 1 98.81 110 ILE B CA 1
ATOM 3378 C C . ILE B 1 110 ? 13.438 -11.281 -9.281 1 98.81 110 ILE B C 1
ATOM 3380 O O . ILE B 1 110 ? 12.539 -10.477 -9.508 1 98.81 110 ILE B O 1
ATOM 3384 N N . ASN B 1 111 ? 13.922 -12.094 -10.25 1 98.56 111 ASN B N 1
ATOM 3385 C CA . ASN B 1 111 ? 13.391 -12.203 -11.602 1 98.56 111 ASN B CA 1
ATOM 3386 C C . ASN B 1 111 ? 13.68 -10.953 -12.43 1 98.56 111 ASN B C 1
ATOM 3388 O O . ASN B 1 111 ? 12.898 -10.586 -13.305 1 98.56 111 ASN B O 1
ATOM 3392 N N . PHE B 1 112 ? 14.727 -10.227 -12.086 1 98.69 112 PHE B N 1
ATOM 3393 C CA . PHE B 1 112 ? 15.195 -9.109 -12.891 1 98.69 112 PHE B CA 1
ATOM 3394 C C . PHE B 1 112 ? 16.281 -9.547 -13.859 1 98.69 112 PHE B C 1
ATOM 3396 O O . PHE B 1 112 ? 17.141 -10.367 -13.508 1 98.69 112 PHE B O 1
ATOM 3403 N N . PRO B 1 113 ? 16.281 -8.953 -15.039 1 97.75 113 PRO B N 1
ATOM 3404 C CA . PRO B 1 113 ? 17.438 -9.164 -15.906 1 97.75 113 PRO B CA 1
ATOM 3405 C C . PRO B 1 113 ? 18.734 -8.586 -15.32 1 97.75 113 PRO B C 1
ATOM 3407 O O . PRO B 1 113 ? 18.672 -7.723 -14.438 1 97.75 113 PRO B O 1
ATOM 3410 N N . PRO B 1 114 ? 19.812 -9 -15.812 1 98 114 PRO B N 1
ATOM 3411 C CA . PRO B 1 114 ? 21.109 -8.594 -15.25 1 98 114 PRO B CA 1
ATOM 3412 C C . PRO B 1 114 ? 21.344 -7.09 -15.328 1 98 114 PRO B C 1
ATOM 3414 O O . PRO B 1 114 ? 21.969 -6.512 -14.43 1 98 114 PRO B O 1
ATOM 3417 N N . ASP B 1 115 ? 20.844 -6.449 -16.344 1 98.44 115 ASP B N 1
ATOM 3418 C CA . ASP B 1 115 ? 21.062 -5.008 -16.484 1 98.44 115 ASP B CA 1
ATOM 3419 C C . ASP B 1 115 ? 20.391 -4.25 -15.336 1 98.44 115 ASP B C 1
ATOM 3421 O O . ASP B 1 115 ? 20.938 -3.264 -14.836 1 98.44 115 ASP B O 1
ATOM 3425 N N . GLU B 1 116 ? 19.188 -4.684 -15 1 98.69 116 GLU B N 1
ATOM 3426 C CA . GLU B 1 116 ? 18.484 -4.059 -13.875 1 98.69 116 GLU B CA 1
ATOM 3427 C C . GLU B 1 116 ? 19.234 -4.293 -12.562 1 98.69 116 GLU B C 1
ATOM 3429 O O . GLU B 1 116 ? 19.312 -3.396 -11.727 1 98.69 116 GLU B O 1
ATOM 3434 N N . VAL B 1 117 ? 19.75 -5.469 -12.406 1 98.75 117 VAL B N 1
ATOM 3435 C CA . VAL B 1 117 ? 20.5 -5.805 -11.203 1 98.75 117 VAL B CA 1
ATOM 3436 C C . VAL B 1 117 ? 21.719 -4.891 -11.086 1 98.75 117 VAL B C 1
ATOM 3438 O O . VAL B 1 117 ? 22 -4.352 -10.016 1 98.75 117 VAL B O 1
ATOM 3441 N N . ASN B 1 118 ? 22.359 -4.734 -12.148 1 98.75 118 ASN B N 1
ATOM 3442 C CA . ASN B 1 118 ? 23.531 -3.865 -12.164 1 98.75 118 ASN B CA 1
ATOM 3443 C C . ASN B 1 118 ? 23.156 -2.418 -11.859 1 98.75 118 ASN B C 1
ATOM 3445 O O . ASN B 1 118 ? 23.891 -1.725 -11.141 1 98.75 118 ASN B O 1
ATOM 3449 N N . ALA B 1 119 ? 22.094 -1.975 -12.398 1 98.88 119 ALA B N 1
ATOM 3450 C CA . ALA B 1 119 ? 21.641 -0.606 -12.172 1 98.88 119 ALA B CA 1
ATOM 3451 C C . ALA B 1 119 ? 21.344 -0.371 -10.688 1 98.88 119 ALA B C 1
ATOM 3453 O O . ALA B 1 119 ? 21.703 0.669 -10.133 1 98.88 119 ALA B O 1
ATOM 3454 N N . VAL B 1 120 ? 20.703 -1.344 -10.055 1 98.88 120 VAL B N 1
ATOM 3455 C CA . VAL B 1 120 ? 20.375 -1.223 -8.641 1 98.88 120 VAL B CA 1
ATOM 3456 C C . VAL B 1 120 ? 21.656 -1.248 -7.812 1 98.88 120 VAL B C 1
ATOM 3458 O O . VAL B 1 120 ? 21.812 -0.47 -6.867 1 98.88 120 VAL B O 1
ATOM 3461 N N . ARG B 1 121 ? 22.547 -2.123 -8.164 1 98.81 121 ARG B N 1
ATOM 3462 C CA . ARG B 1 121 ? 23.828 -2.184 -7.488 1 98.81 121 ARG B CA 1
ATOM 3463 C C . ARG B 1 121 ? 24.547 -0.835 -7.547 1 98.81 121 ARG B C 1
ATOM 3465 O O . ARG B 1 121 ? 25.094 -0.377 -6.547 1 98.81 121 ARG B O 1
ATOM 3472 N N . ASP B 1 122 ? 24.516 -0.228 -8.672 1 98.75 122 ASP B N 1
ATOM 3473 C CA . ASP B 1 122 ? 25.141 1.078 -8.859 1 98.75 122 ASP B CA 1
ATOM 3474 C C . ASP B 1 122 ? 24.5 2.131 -7.957 1 98.75 122 ASP B C 1
ATOM 3476 O O . ASP B 1 122 ? 25.188 2.982 -7.395 1 98.75 122 ASP B O 1
ATOM 3480 N N . VAL B 1 123 ? 23.188 2.08 -7.887 1 98.81 123 VAL B N 1
ATOM 3481 C CA . VAL B 1 123 ? 22.469 3.016 -7.023 1 98.81 123 VAL B CA 1
ATOM 3482 C C . VAL B 1 123 ? 22.938 2.842 -5.578 1 98.81 123 VAL B C 1
ATOM 3484 O O . VAL B 1 123 ? 23.25 3.822 -4.898 1 98.81 123 VAL B O 1
ATOM 3487 N N . VAL B 1 124 ? 23 1.604 -5.117 1 98.81 124 VAL B N 1
ATOM 3488 C CA . VAL B 1 124 ? 23.391 1.334 -3.738 1 98.81 124 VAL B CA 1
ATOM 3489 C C . VAL B 1 124 ? 24.797 1.854 -3.492 1 98.81 124 VAL B C 1
ATOM 3491 O O . VAL B 1 124 ? 25.062 2.518 -2.484 1 98.81 124 VAL B O 1
ATOM 3494 N N . THR B 1 125 ? 25.625 1.611 -4.406 1 98.31 125 THR B N 1
ATOM 3495 C CA . THR B 1 125 ? 27.016 2.039 -4.297 1 98.31 125 THR B CA 1
ATOM 3496 C C . THR B 1 125 ? 27.109 3.561 -4.227 1 98.31 125 THR B C 1
ATOM 3498 O O . THR B 1 125 ? 27.906 4.102 -3.447 1 98.31 125 THR B O 1
ATOM 3501 N N . ARG B 1 126 ? 26.344 4.219 -4.918 1 98 126 ARG B N 1
ATOM 3502 C CA . ARG B 1 126 ? 26.422 5.672 -5.059 1 98 126 ARG B CA 1
ATOM 3503 C C . ARG B 1 126 ? 25.703 6.375 -3.91 1 98 126 ARG B C 1
ATOM 3505 O O . ARG B 1 126 ? 26.156 7.43 -3.451 1 98 126 ARG B O 1
ATOM 3512 N N . VAL B 1 127 ? 24.641 5.832 -3.475 1 98 127 VAL B N 1
ATOM 3513 C CA . VAL B 1 127 ? 23.734 6.578 -2.609 1 98 127 VAL B CA 1
ATOM 3514 C C . VAL B 1 127 ? 23.953 6.168 -1.154 1 98 127 VAL B C 1
ATOM 3516 O O . VAL B 1 127 ? 23.859 6.996 -0.247 1 98 127 VAL B O 1
ATOM 3519 N N . TRP B 1 128 ? 24.141 4.871 -0.911 1 98.06 128 TRP B N 1
ATOM 3520 C CA . TRP B 1 128 ? 24.359 4.398 0.45 1 98.06 128 TRP B CA 1
ATOM 3521 C C . TRP B 1 128 ? 25.797 4.668 0.887 1 98.06 128 TRP B C 1
ATOM 3523 O O . TRP B 1 128 ? 26.734 4.09 0.335 1 98.06 128 TRP B O 1
ATOM 3533 N N . PRO B 1 129 ? 25.984 5.52 1.937 1 97.25 129 PRO B N 1
ATOM 3534 C CA . PRO B 1 129 ? 27.344 6.012 2.246 1 97.25 129 PRO B CA 1
ATOM 3535 C C . PRO B 1 129 ? 28.297 4.891 2.641 1 97.25 129 PRO B C 1
ATOM 3537 O O . PRO B 1 129 ? 29.484 4.961 2.342 1 97.25 129 PRO B O 1
ATOM 3540 N N . GLU B 1 130 ? 27.875 3.869 3.301 1 97.12 130 GLU B N 1
ATOM 3541 C CA . GLU B 1 130 ? 28.766 2.807 3.779 1 97.12 130 GLU B CA 1
ATOM 3542 C C . GLU B 1 130 ? 29.062 1.799 2.672 1 97.12 130 GLU B C 1
ATOM 3544 O O . GLU B 1 130 ? 29.969 0.984 2.799 1 97.12 130 GLU B O 1
ATOM 3549 N N . GLY B 1 131 ? 28.219 1.812 1.639 1 97.62 131 GLY B N 1
ATOM 3550 C CA . GLY B 1 131 ? 28.484 1.002 0.458 1 97.62 131 GLY B CA 1
ATOM 3551 C C . GLY B 1 131 ? 28.016 -0.433 0.606 1 97.62 131 GLY B C 1
ATOM 3552 O O . GLY B 1 131 ? 27.188 -0.735 1.462 1 97.62 131 GLY B O 1
ATOM 3553 N N . ILE B 1 132 ? 28.531 -1.273 -0.336 1 98.62 132 ILE B N 1
ATOM 3554 C CA . ILE B 1 132 ? 28.125 -2.67 -0.455 1 98.62 132 ILE B CA 1
ATOM 3555 C C . ILE B 1 132 ? 29.188 -3.57 0.185 1 98.62 132 ILE B C 1
ATOM 3557 O O . ILE B 1 132 ? 30.375 -3.373 -0.02 1 98.62 132 ILE B O 1
ATOM 3561 N N . LYS B 1 133 ? 28.734 -4.484 1.018 1 98.5 133 LYS B N 1
ATOM 3562 C CA . LYS B 1 133 ? 29.609 -5.492 1.607 1 98.5 133 LYS B CA 1
ATOM 3563 C C . LYS B 1 133 ? 29.797 -6.676 0.664 1 98.5 133 LYS B C 1
ATOM 3565 O O . LYS B 1 133 ? 30.922 -7.18 0.506 1 98.5 133 LYS B O 1
ATOM 3570 N N . ASP B 1 134 ? 28.688 -7.113 0.064 1 98.25 134 ASP B N 1
ATOM 3571 C CA . ASP B 1 134 ? 28.719 -8.312 -0.771 1 98.25 134 ASP B CA 1
ATOM 3572 C C . ASP B 1 134 ? 27.562 -8.328 -1.766 1 98.25 134 ASP B C 1
ATOM 3574 O O . ASP B 1 134 ? 26.531 -7.707 -1.525 1 98.25 134 ASP B O 1
ATOM 3578 N N . VAL B 1 135 ? 27.812 -8.914 -2.93 1 98.5 135 VAL B N 1
ATOM 3579 C CA . VAL B 1 135 ? 26.766 -9.234 -3.908 1 98.5 135 VAL B CA 1
ATOM 3580 C C . VAL B 1 135 ? 26.859 -10.703 -4.297 1 98.5 135 VAL B C 1
ATOM 3582 O O . VAL B 1 135 ? 27.922 -11.172 -4.738 1 98.5 135 VAL B O 1
ATOM 3585 N N . ARG B 1 136 ? 25.719 -11.461 -4.18 1 98.12 136 ARG B N 1
ATOM 3586 C CA . ARG B 1 136 ? 25.797 -12.898 -4.426 1 98.12 136 ARG B CA 1
ATOM 3587 C C . ARG B 1 136 ? 24.469 -13.438 -4.949 1 98.12 136 ARG B C 1
ATOM 3589 O O . ARG B 1 136 ? 23.422 -12.844 -4.711 1 98.12 136 ARG B O 1
ATOM 3596 N N . PRO B 1 137 ? 24.578 -14.555 -5.664 1 98 137 PRO B N 1
ATOM 3597 C CA . PRO B 1 137 ? 23.344 -15.273 -5.926 1 98 137 PRO B CA 1
ATOM 3598 C C . PRO B 1 137 ? 22.688 -15.812 -4.652 1 98 137 PRO B C 1
ATOM 3600 O O . PRO B 1 137 ? 23.391 -16.234 -3.729 1 98 137 PRO B O 1
ATOM 3603 N N . TYR B 1 138 ? 21.359 -15.805 -4.582 1 98.06 138 TYR B N 1
ATOM 3604 C CA . TYR B 1 138 ? 20.625 -16.234 -3.404 1 98.06 138 TYR B CA 1
ATOM 3605 C C . TYR B 1 138 ? 19.281 -16.828 -3.793 1 98.06 138 TYR B C 1
ATOM 3607 O O . TYR B 1 138 ? 18.297 -16.094 -3.986 1 98.06 138 TYR B O 1
ATOM 3615 N N . GLY B 1 139 ? 19.109 -18.172 -3.861 1 96.56 139 GLY B N 1
ATOM 3616 C CA . GLY B 1 139 ? 17.844 -18.844 -4.133 1 96.56 139 GLY B CA 1
ATOM 3617 C C . GLY B 1 139 ? 17.219 -18.438 -5.449 1 96.56 139 GLY B C 1
ATOM 3618 O O . GLY B 1 139 ? 15.992 -18.297 -5.543 1 96.56 139 GLY B O 1
ATOM 3619 N N . GLY B 1 140 ? 17.922 -18.094 -6.43 1 96.31 140 GLY B N 1
ATOM 3620 C CA . GLY B 1 140 ? 17.422 -17.641 -7.715 1 96.31 140 GLY B CA 1
ATOM 3621 C C . GLY B 1 140 ? 17.344 -16.125 -7.832 1 96.31 140 GLY B C 1
ATOM 3622 O O . GLY B 1 140 ? 17.016 -15.594 -8.891 1 96.31 140 GLY B O 1
ATOM 3623 N N . ALA B 1 141 ? 17.625 -15.492 -6.789 1 98.38 141 ALA B N 1
ATOM 3624 C CA . ALA B 1 141 ? 17.703 -14.031 -6.773 1 98.38 141 ALA B CA 1
ATOM 3625 C C . ALA B 1 141 ? 19.156 -13.555 -6.695 1 98.38 141 ALA B C 1
ATOM 3627 O O . ALA B 1 141 ? 20.078 -14.359 -6.555 1 98.38 141 ALA B O 1
ATOM 3628 N N . THR B 1 142 ? 19.328 -12.305 -6.945 1 98.81 142 THR B N 1
ATOM 3629 C CA . THR B 1 142 ? 20.578 -11.648 -6.574 1 98.81 142 THR B CA 1
ATOM 3630 C C . THR B 1 142 ? 20.406 -10.875 -5.266 1 98.81 142 THR B C 1
ATOM 3632 O O . THR B 1 142 ? 19.484 -10.086 -5.121 1 98.81 142 THR B O 1
ATOM 3635 N N . GLU B 1 143 ? 21.328 -11.125 -4.355 1 98.75 143 GLU B N 1
ATOM 3636 C CA . GLU B 1 143 ? 21.281 -10.43 -3.07 1 98.75 143 GLU B CA 1
ATOM 3637 C C . GLU B 1 143 ? 22.422 -9.422 -2.943 1 98.75 143 GLU B C 1
ATOM 3639 O O . GLU B 1 143 ? 23.594 -9.758 -3.195 1 98.75 143 GLU B O 1
ATOM 3644 N N . ILE B 1 144 ? 22.094 -8.227 -2.604 1 98.88 144 ILE B N 1
ATOM 3645 C CA . ILE B 1 144 ? 23.047 -7.176 -2.262 1 98.88 144 ILE B CA 1
ATOM 3646 C C . ILE B 1 144 ? 23.047 -6.953 -0.75 1 98.88 144 ILE B C 1
ATOM 3648 O O . ILE B 1 144 ? 22.047 -6.547 -0.172 1 98.88 144 ILE B O 1
ATOM 3652 N N . LYS B 1 145 ? 24.141 -7.262 -0.176 1 98.69 145 LYS B N 1
ATOM 3653 C CA . LYS B 1 145 ? 24.312 -6.996 1.25 1 98.69 145 LYS B CA 1
ATOM 3654 C C . LYS B 1 145 ? 25 -5.66 1.484 1 98.69 145 LYS B C 1
ATOM 3656 O O . LYS B 1 145 ? 26.141 -5.465 1.059 1 98.69 145 LYS B O 1
ATOM 3661 N N . CYS B 1 146 ? 24.312 -4.77 2.186 1 98.5 146 CYS B N 1
ATOM 3662 C CA . CYS B 1 146 ? 24.875 -3.455 2.492 1 98.5 146 CYS B CA 1
ATOM 3663 C C . CYS B 1 146 ? 25.75 -3.508 3.734 1 98.5 146 CYS B C 1
ATOM 3665 O O . CYS B 1 146 ? 25.547 -4.348 4.613 1 98.5 146 CYS B O 1
ATOM 3667 N N . ARG B 1 147 ? 26.734 -2.588 3.707 1 98.19 147 ARG B N 1
ATOM 3668 C CA . ARG B 1 147 ? 27.391 -2.326 4.984 1 98.19 147 ARG B CA 1
ATOM 3669 C C . ARG B 1 147 ? 26.484 -1.529 5.914 1 98.19 147 ARG B C 1
ATOM 3671 O O . ARG B 1 147 ? 25.75 -0.653 5.465 1 98.19 147 ARG B O 1
ATOM 3678 N N . GLY B 1 148 ? 26.578 -1.897 7.199 1 96.25 148 GLY B N 1
ATOM 3679 C CA . GLY B 1 148 ? 25.672 -1.253 8.141 1 96.25 148 GLY B CA 1
ATOM 3680 C C . GLY B 1 148 ? 24.266 -1.842 8.117 1 96.25 148 GLY B C 1
ATOM 3681 O O . GLY B 1 148 ? 24.094 -3.02 7.801 1 96.25 148 GLY B O 1
ATOM 3682 N N . TRP B 1 149 ? 23.281 -0.953 8.594 1 94.88 149 TRP B N 1
ATOM 3683 C CA . TRP B 1 149 ? 21.922 -1.47 8.758 1 94.88 149 TRP B CA 1
ATOM 3684 C C . TRP B 1 149 ? 20.891 -0.463 8.258 1 94.88 149 TRP B C 1
ATOM 3686 O O . TRP B 1 149 ? 20.109 0.072 9.039 1 94.88 149 TRP B O 1
ATOM 3696 N N . PRO B 1 150 ? 20.812 -0.39 6.949 1 95.94 150 PRO B N 1
ATOM 3697 C CA . PRO B 1 150 ? 19.938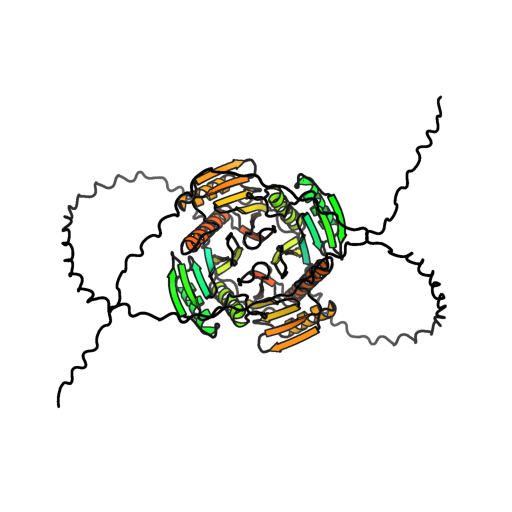 0.646 6.387 1 95.94 150 PRO B CA 1
ATOM 3698 C C . PRO B 1 150 ? 18.469 0.41 6.699 1 95.94 150 PRO B C 1
ATOM 3700 O O . PRO B 1 150 ? 17.672 1.354 6.699 1 95.94 150 PRO B O 1
ATOM 3703 N N . PHE B 1 151 ? 18.047 -0.796 7.051 1 95.12 151 PHE B N 1
ATOM 3704 C CA . PHE B 1 151 ? 16.625 -1.094 7.168 1 95.12 151 PHE B CA 1
ATOM 3705 C C . PHE B 1 151 ? 16.234 -1.328 8.625 1 95.12 151 PHE B C 1
ATOM 3707 O O . PHE B 1 151 ? 15.172 -1.893 8.906 1 95.12 151 PHE B O 1
ATOM 3714 N N . SER B 1 152 ? 17.094 -0.912 9.508 1 89.94 152 SER B N 1
ATOM 3715 C CA . SER B 1 152 ? 16.781 -0.981 10.938 1 89.94 152 SER B CA 1
ATOM 3716 C C . SER B 1 152 ? 15.992 0.239 11.391 1 89.94 152 SER B C 1
ATOM 3718 O O . SER B 1 152 ? 16.266 1.361 10.953 1 89.94 152 SER B O 1
ATOM 3720 N N . SER B 1 153 ? 14.969 -0.025 12.203 1 73.75 153 SER B N 1
ATOM 3721 C CA . SER B 1 153 ? 14.164 1.061 12.75 1 73.75 153 SER B CA 1
ATOM 3722 C C . SER B 1 153 ? 14.828 1.674 13.977 1 73.75 153 SER B C 1
ATOM 3724 O O . SER B 1 153 ? 14.234 2.521 14.648 1 73.75 153 SER B O 1
ATOM 3726 N N . GLY B 1 154 ? 15.875 1.291 14.305 1 64.94 154 GLY B N 1
ATOM 3727 C CA . GLY B 1 154 ? 16.516 1.696 15.547 1 64.94 154 GLY B CA 1
ATOM 3728 C C . GLY B 1 154 ? 16.906 3.162 15.57 1 64.94 154 GLY B C 1
ATOM 3729 O O . GLY B 1 154 ? 17.156 3.729 16.641 1 64.94 154 GLY B O 1
ATOM 3730 N N . GLN B 1 155 ? 16.828 3.672 14.531 1 63.34 155 GLN B N 1
ATOM 3731 C CA . GLN B 1 155 ? 17.172 5.086 14.539 1 63.34 155 GLN B CA 1
ATOM 3732 C C . GLN B 1 155 ? 15.945 5.957 14.789 1 63.34 155 GLN B C 1
ATOM 3734 O O . GLN B 1 155 ? 15.016 5.973 13.984 1 63.34 155 GLN B O 1
ATOM 3739 N N . PHE B 1 156 ? 15.953 6.578 15.852 1 66.56 156 PHE B N 1
ATOM 3740 C CA . PHE B 1 156 ? 14.836 7.375 16.328 1 66.56 156 PHE B CA 1
ATOM 3741 C C . PHE B 1 156 ? 14.359 8.352 15.266 1 66.56 156 PHE B C 1
ATOM 3743 O O . PHE B 1 156 ? 13.156 8.539 15.078 1 66.56 156 PHE B O 1
ATOM 3750 N N . ASN B 1 157 ? 15.32 8.836 14.578 1 77.75 157 ASN B N 1
ATOM 3751 C CA . ASN B 1 157 ? 14.984 9.859 13.602 1 77.75 157 ASN B CA 1
ATOM 3752 C C . ASN B 1 157 ? 14.898 9.281 12.188 1 77.75 157 ASN B C 1
ATOM 3754 O O . ASN B 1 157 ? 14.711 10.016 11.219 1 77.75 157 ASN B O 1
ATOM 3758 N N . GLY B 1 158 ? 14.914 8.047 12.078 1 84.88 158 GLY B N 1
ATOM 3759 C CA . GLY B 1 158 ? 14.945 7.441 10.758 1 84.88 158 GLY B CA 1
ATOM 3760 C C . GLY B 1 158 ? 16.266 7.637 10.047 1 84.88 158 GLY B C 1
ATOM 3761 O O . GLY B 1 158 ? 17.125 8.383 10.516 1 84.88 158 GLY B O 1
ATOM 3762 N N . ASP B 1 159 ? 16.453 6.945 8.984 1 92.56 159 ASP B N 1
ATOM 3763 C CA . ASP B 1 159 ? 17.688 7.035 8.195 1 92.56 159 ASP B CA 1
ATOM 3764 C C . ASP B 1 159 ? 17.406 7.652 6.828 1 92.56 159 ASP B C 1
ATOM 3766 O O . ASP B 1 159 ? 16.875 6.992 5.941 1 92.56 159 ASP B O 1
ATOM 3770 N N . ASP B 1 160 ? 17.891 8.867 6.676 1 94.81 160 ASP B N 1
ATOM 3771 C CA . ASP B 1 160 ? 17.641 9.625 5.449 1 94.81 160 ASP B CA 1
ATOM 3772 C C . ASP B 1 160 ? 18.344 8.977 4.258 1 94.81 160 ASP B C 1
ATOM 3774 O O . ASP B 1 160 ? 17.812 8.992 3.141 1 94.81 160 ASP B O 1
ATOM 3778 N N . ASN B 1 161 ? 19.484 8.477 4.508 1 95.94 161 ASN B N 1
ATOM 3779 C CA . ASN B 1 161 ? 20.219 7.852 3.418 1 95.94 161 ASN B CA 1
ATOM 3780 C C . ASN B 1 161 ? 19.547 6.562 2.953 1 95.94 161 ASN B C 1
ATOM 3782 O O . ASN B 1 161 ? 19.547 6.254 1.76 1 95.94 161 ASN B O 1
ATOM 3786 N N . SER B 1 162 ? 19.031 5.84 3.893 1 96.75 162 SER B N 1
ATOM 3787 C CA . SER B 1 162 ? 18.25 4.656 3.545 1 96.75 162 SER B CA 1
ATOM 3788 C C . SER B 1 162 ? 17.062 5.016 2.668 1 96.75 162 SER B C 1
ATOM 3790 O O . SER B 1 162 ? 16.812 4.359 1.655 1 96.75 162 SER B O 1
ATOM 3792 N N . ARG B 1 163 ? 16.391 6 3.018 1 97.25 163 ARG B N 1
ATOM 3793 C CA . ARG B 1 163 ? 15.219 6.473 2.273 1 97.25 163 ARG B CA 1
ATOM 3794 C C . ARG B 1 163 ? 15.625 6.957 0.884 1 97.25 163 ARG B C 1
ATOM 3796 O O . ARG B 1 163 ? 14.945 6.656 -0.104 1 97.25 163 ARG B O 1
ATOM 3803 N N . ARG B 1 164 ? 16.719 7.684 0.803 1 97.69 164 ARG B N 1
ATOM 3804 C CA . ARG B 1 164 ? 17.234 8.117 -0.491 1 97.69 164 ARG B CA 1
ATOM 3805 C C . ARG B 1 164 ? 17.562 6.918 -1.378 1 97.69 164 ARG B C 1
ATOM 3807 O O . ARG B 1 164 ? 17.266 6.93 -2.576 1 97.69 164 ARG B O 1
ATOM 3814 N N . MET B 1 165 ? 18.125 5.984 -0.785 1 98.31 165 MET B N 1
ATOM 3815 C CA . MET B 1 165 ? 18.531 4.789 -1.524 1 98.31 165 MET B CA 1
ATOM 3816 C C . MET B 1 165 ? 17.312 4.098 -2.127 1 98.31 165 MET B C 1
ATOM 3818 O O . MET B 1 165 ? 17.297 3.781 -3.318 1 98.31 165 MET B O 1
ATOM 3822 N N . ILE B 1 166 ? 16.266 3.889 -1.329 1 98.56 166 ILE B N 1
ATOM 3823 C CA . ILE B 1 166 ? 15.07 3.215 -1.812 1 98.56 166 ILE B CA 1
ATOM 3824 C C . ILE B 1 166 ? 14.398 4.07 -2.885 1 98.56 166 ILE B C 1
ATOM 3826 O O . ILE B 1 166 ? 13.945 3.549 -3.906 1 98.56 166 ILE B O 1
ATOM 3830 N N . LEU B 1 167 ? 14.375 5.336 -2.643 1 98.75 167 LEU B N 1
ATOM 3831 C CA . LEU B 1 167 ? 13.805 6.27 -3.609 1 98.75 167 LEU B CA 1
ATOM 3832 C C . LEU B 1 167 ? 14.508 6.148 -4.957 1 98.75 167 LEU B C 1
ATOM 3834 O O . LEU B 1 167 ? 13.852 6.074 -6 1 98.75 167 LEU B O 1
ATOM 3838 N N . ARG B 1 168 ? 15.789 6.086 -4.957 1 98.81 168 ARG B N 1
ATOM 3839 C CA . ARG B 1 168 ? 16.547 6.043 -6.199 1 98.81 168 ARG B CA 1
ATOM 3840 C C . ARG B 1 168 ? 16.469 4.668 -6.848 1 98.81 168 ARG B C 1
ATOM 3842 O O . ARG B 1 168 ? 16.5 4.551 -8.078 1 98.81 168 ARG B O 1
ATOM 3849 N N . ILE B 1 169 ? 16.359 3.633 -6.078 1 98.94 169 ILE B N 1
ATOM 3850 C CA . ILE B 1 169 ? 16.125 2.305 -6.637 1 98.94 169 ILE B CA 1
ATOM 3851 C C . ILE B 1 169 ? 14.805 2.283 -7.395 1 98.94 169 ILE B C 1
ATOM 3853 O O . ILE B 1 169 ? 14.734 1.803 -8.531 1 98.94 169 ILE B O 1
ATOM 3857 N N . VAL B 1 170 ? 13.773 2.793 -6.777 1 98.88 170 VAL B N 1
ATOM 3858 C CA . VAL B 1 170 ? 12.469 2.885 -7.426 1 98.88 170 VAL B CA 1
ATOM 3859 C C . VAL B 1 170 ? 12.586 3.717 -8.703 1 98.88 170 VAL B C 1
ATOM 3861 O O . VAL B 1 170 ? 12.062 3.328 -9.75 1 98.88 170 VAL B O 1
ATOM 3864 N N . ASN B 1 171 ? 13.32 4.762 -8.602 1 98.81 171 ASN B N 1
ATOM 3865 C CA . ASN B 1 171 ? 13.508 5.672 -9.727 1 98.81 171 ASN B CA 1
ATOM 3866 C C . ASN B 1 171 ? 14.203 4.98 -10.891 1 98.81 171 ASN B C 1
ATOM 3868 O O . ASN B 1 171 ? 13.734 5.055 -12.031 1 98.81 171 ASN B O 1
ATOM 3872 N N . VAL B 1 172 ? 15.281 4.352 -10.641 1 98.88 172 VAL B N 1
ATOM 3873 C CA . VAL B 1 172 ? 16.062 3.768 -11.727 1 98.88 172 VAL B CA 1
ATOM 3874 C C . VAL B 1 172 ? 15.273 2.645 -12.391 1 98.88 172 VAL B C 1
ATOM 3876 O O . VAL B 1 172 ? 15.312 2.492 -13.617 1 98.88 172 VAL B O 1
ATOM 3879 N N . LEU B 1 173 ? 14.609 1.846 -11.594 1 98.88 173 LEU B N 1
ATOM 3880 C CA . LEU B 1 173 ? 13.797 0.78 -12.164 1 98.88 173 LEU B CA 1
ATOM 3881 C C . LEU B 1 173 ? 12.664 1.355 -13.008 1 98.88 173 LEU B C 1
ATOM 3883 O O . LEU B 1 173 ? 12.367 0.842 -14.094 1 98.88 173 LEU B O 1
ATOM 3887 N N . PHE B 1 174 ? 12.07 2.414 -12.523 1 98.62 174 PHE B N 1
ATOM 3888 C CA . PHE B 1 174 ? 11.031 3.105 -13.273 1 98.62 174 PHE B CA 1
ATOM 3889 C C . PHE B 1 174 ? 11.555 3.574 -14.625 1 98.62 174 PHE B C 1
ATOM 3891 O O . PHE B 1 174 ? 10.914 3.354 -15.656 1 98.62 174 PHE B O 1
ATOM 3898 N N . ASP B 1 175 ? 12.703 4.121 -14.625 1 98.44 175 ASP B N 1
ATOM 3899 C CA . ASP B 1 175 ? 13.312 4.648 -15.844 1 98.44 175 ASP B CA 1
ATOM 3900 C C . ASP B 1 175 ? 13.633 3.521 -16.828 1 98.44 175 ASP B C 1
ATOM 3902 O O . ASP B 1 175 ? 13.711 3.746 -18.031 1 98.44 175 ASP B O 1
ATOM 3906 N N . MET B 1 176 ? 13.789 2.377 -16.281 1 98.44 176 MET B N 1
ATOM 3907 C CA . MET B 1 176 ? 14.133 1.229 -17.109 1 98.44 176 MET B CA 1
ATOM 3908 C C . MET B 1 176 ? 12.875 0.492 -17.562 1 98.44 176 MET B C 1
ATOM 3910 O O . MET B 1 176 ? 12.953 -0.56 -18.203 1 98.44 176 MET B O 1
ATOM 3914 N N . GLY B 1 177 ? 11.742 0.944 -17.109 1 97.81 177 GLY B N 1
ATOM 3915 C CA . GLY B 1 177 ? 10.477 0.412 -17.609 1 97.81 177 GLY B CA 1
ATOM 3916 C C . GLY B 1 177 ? 9.766 -0.468 -16.609 1 97.81 177 GLY B C 1
ATOM 3917 O O . GLY B 1 177 ? 8.727 -1.056 -16.906 1 97.81 177 GLY B O 1
ATOM 3918 N N . TRP B 1 178 ? 10.297 -0.585 -15.453 1 98.44 178 TRP B N 1
ATOM 3919 C CA . TRP B 1 178 ? 9.648 -1.373 -14.406 1 98.44 178 TRP B CA 1
ATOM 3920 C C . TRP B 1 178 ? 8.75 -0.497 -13.547 1 98.44 178 TRP B C 1
ATOM 3922 O O . TRP B 1 178 ? 9.234 0.284 -12.727 1 98.44 178 TRP B O 1
ATOM 3932 N N . VAL B 1 179 ? 7.453 -0.678 -13.688 1 97.44 179 VAL B N 1
ATOM 3933 C CA . VAL B 1 179 ? 6.465 0.115 -12.961 1 97.44 179 VAL B CA 1
ATOM 3934 C C . VAL B 1 179 ? 5.941 -0.679 -11.766 1 97.44 179 VAL B C 1
ATOM 3936 O O . VAL B 1 179 ? 5.555 -1.843 -11.906 1 97.44 179 VAL B O 1
ATOM 3939 N N . LEU B 1 180 ? 5.957 -0.061 -10.617 1 97.81 180 LEU B N 1
ATOM 3940 C CA . LEU B 1 180 ? 5.5 -0.728 -9.406 1 97.81 180 LEU B CA 1
ATOM 3941 C C . LEU B 1 180 ? 4.02 -1.072 -9.492 1 97.81 180 LEU B C 1
ATOM 3943 O O . LEU B 1 180 ? 3.188 -0.195 -9.734 1 97.81 180 LEU B O 1
ATOM 3947 N N . GLN B 1 181 ? 3.752 -2.297 -9.328 1 96.19 181 GLN B N 1
ATOM 3948 C CA . GLN B 1 181 ? 2.367 -2.75 -9.32 1 96.19 181 GLN B CA 1
ATOM 3949 C C . GLN B 1 181 ? 1.775 -2.676 -7.914 1 96.19 181 GLN B C 1
ATOM 3951 O O . GLN B 1 181 ? 0.646 -2.217 -7.73 1 96.19 181 GLN B O 1
ATOM 3956 N N . THR B 1 182 ? 2.541 -3.17 -6.969 1 96.94 182 THR B N 1
ATOM 3957 C CA . THR B 1 182 ? 2.051 -3.131 -5.594 1 96.94 182 THR B CA 1
ATOM 3958 C C . THR B 1 182 ? 3.191 -3.365 -4.605 1 96.94 182 THR B C 1
ATOM 3960 O O . THR B 1 182 ? 4.238 -3.906 -4.973 1 96.94 182 THR B O 1
ATOM 3963 N N . THR B 1 183 ? 3.035 -2.828 -3.434 1 98.12 183 THR B N 1
ATOM 3964 C CA . THR B 1 183 ? 3.766 -3.305 -2.266 1 98.12 183 THR B CA 1
ATOM 3965 C C . THR B 1 183 ? 2.92 -4.289 -1.464 1 98.12 183 THR B C 1
ATOM 3967 O O . THR B 1 183 ? 1.697 -4.156 -1.399 1 98.12 183 THR B O 1
ATOM 3970 N N . LEU B 1 184 ? 3.576 -5.301 -0.899 1 97.56 184 LEU B N 1
ATOM 3971 C CA . LEU B 1 184 ? 2.791 -6.363 -0.275 1 97.56 184 LEU B CA 1
ATOM 3972 C C . LEU B 1 184 ? 3.541 -6.969 0.904 1 97.56 184 LEU B C 1
ATOM 3974 O O . LEU B 1 184 ? 4.715 -7.324 0.783 1 97.56 184 LEU B O 1
ATOM 3978 N N . ASP B 1 185 ? 2.863 -7.027 2.004 1 94.69 185 ASP B N 1
ATOM 3979 C CA . ASP B 1 185 ? 3.348 -7.832 3.121 1 94.69 185 ASP B CA 1
ATOM 3980 C C . ASP B 1 185 ? 2.611 -9.164 3.193 1 94.69 185 ASP B C 1
ATOM 3982 O O . ASP B 1 185 ? 1.465 -9.227 3.643 1 94.69 185 ASP B O 1
ATOM 3986 N N . MET B 1 186 ? 3.264 -10.203 2.775 1 92.62 186 MET B N 1
ATOM 3987 C CA . MET B 1 186 ? 2.648 -11.523 2.809 1 92.62 186 MET B CA 1
ATOM 3988 C C . MET B 1 186 ? 3.311 -12.406 3.861 1 92.62 186 MET B C 1
ATOM 3990 O O . MET B 1 186 ? 2.982 -13.586 3.984 1 92.62 186 MET B O 1
ATOM 3994 N N . SER B 1 187 ? 4.203 -11.852 4.562 1 89.12 187 SER B N 1
ATOM 3995 C CA . SER B 1 187 ? 4.98 -12.633 5.52 1 89.12 187 SER B CA 1
ATOM 3996 C C . SER B 1 187 ? 4.383 -12.555 6.918 1 89.12 187 SER B C 1
ATOM 3998 O O . SER B 1 187 ? 4.281 -11.469 7.492 1 89.12 187 SER B O 1
ATOM 4000 N N . ASN B 1 188 ? 4.105 -13.672 7.371 1 87.44 188 ASN B N 1
ATOM 4001 C CA . ASN B 1 188 ? 3.602 -13.773 8.734 1 87.44 188 ASN B CA 1
ATOM 4002 C C . ASN B 1 188 ? 4.73 -13.992 9.734 1 87.44 188 ASN B C 1
ATOM 4004 O O . ASN B 1 188 ? 4.707 -14.953 10.508 1 87.44 188 ASN B O 1
ATOM 4008 N N . LYS B 1 189 ? 5.723 -13.172 9.625 1 85.25 189 LYS B N 1
ATOM 4009 C CA . LYS B 1 189 ? 6.883 -13.203 10.516 1 85.25 189 LYS B CA 1
ATOM 4010 C C . LYS B 1 189 ? 7.16 -11.812 11.094 1 85.25 189 LYS B C 1
ATOM 4012 O O . LYS B 1 189 ? 6.75 -10.805 10.523 1 85.25 189 LYS B O 1
ATOM 4017 N N . GLU B 1 190 ? 7.906 -11.938 12.203 1 81.06 190 GLU B N 1
ATOM 4018 C CA . GLU B 1 190 ? 8.414 -10.688 12.758 1 81.06 190 GLU B CA 1
ATOM 4019 C C . GLU B 1 190 ? 9.5 -10.094 11.867 1 81.06 190 GLU B C 1
ATOM 4021 O O . GLU B 1 190 ? 10.086 -10.797 11.047 1 81.06 190 GLU B O 1
ATOM 4026 N N . TYR B 1 191 ? 9.664 -8.812 11.898 1 81.44 191 TYR B N 1
ATOM 4027 C CA . TYR B 1 191 ? 10.695 -8.062 11.188 1 81.44 191 TYR B CA 1
ATOM 4028 C C . TYR B 1 191 ? 10.414 -8.039 9.688 1 81.44 191 TYR B C 1
ATOM 4030 O O . TYR B 1 191 ? 11.344 -7.965 8.883 1 81.44 191 TYR B O 1
ATOM 4038 N N . ASP B 1 192 ? 9.156 -8.18 9.406 1 87.25 192 ASP B N 1
ATOM 4039 C CA . ASP B 1 192 ? 8.75 -8.188 8 1 87.25 192 ASP B CA 1
ATOM 4040 C C . ASP B 1 192 ? 8.742 -6.77 7.426 1 87.25 192 ASP B C 1
ATOM 4042 O O . ASP B 1 192 ? 8.734 -5.793 8.18 1 87.25 192 ASP B O 1
ATOM 4046 N N . LYS B 1 193 ? 8.906 -6.695 6.113 1 93.31 193 LYS B N 1
ATOM 4047 C CA . LYS B 1 193 ? 8.773 -5.492 5.297 1 93.31 193 LYS B CA 1
ATOM 4048 C C . LYS B 1 193 ? 7.969 -5.773 4.031 1 93.31 193 LYS B C 1
ATOM 4050 O O . LYS B 1 193 ? 7.613 -6.922 3.758 1 93.31 193 LYS B O 1
ATOM 4055 N N . ASP B 1 194 ? 7.688 -4.699 3.387 1 96.38 194 ASP B N 1
ATOM 4056 C CA . ASP B 1 194 ? 6.938 -4.887 2.148 1 96.38 194 ASP B CA 1
ATOM 4057 C C . ASP B 1 194 ? 7.844 -5.391 1.028 1 96.38 194 ASP B C 1
ATOM 4059 O O . ASP B 1 194 ? 8.992 -4.961 0.912 1 96.38 194 ASP B O 1
ATOM 4063 N N . ALA B 1 195 ? 7.305 -6.305 0.276 1 98.19 195 ALA B N 1
ATOM 4064 C CA . ALA B 1 195 ? 7.891 -6.625 -1.022 1 98.19 195 ALA B CA 1
ATOM 4065 C C . ALA B 1 195 ? 7.371 -5.684 -2.105 1 98.19 195 ALA B C 1
ATOM 4067 O O . ALA B 1 195 ? 6.199 -5.301 -2.098 1 98.19 195 ALA B O 1
ATOM 4068 N N . LEU B 1 196 ? 8.242 -5.324 -3.01 1 98.75 196 LEU B N 1
ATOM 4069 C CA . LEU B 1 196 ? 7.863 -4.465 -4.125 1 98.75 196 LEU B CA 1
ATOM 4070 C C . LEU B 1 196 ? 7.734 -5.273 -5.414 1 98.75 196 LEU B C 1
ATOM 4072 O O . LEU B 1 196 ? 8.727 -5.809 -5.914 1 98.75 196 LEU B O 1
ATOM 4076 N N . PHE B 1 197 ? 6.555 -5.324 -5.98 1 98.69 197 PHE B N 1
ATOM 4077 C CA . PHE B 1 197 ? 6.328 -6.055 -7.219 1 98.69 197 PHE B CA 1
ATOM 4078 C C . PHE B 1 197 ? 6.191 -5.098 -8.398 1 98.69 197 PHE B C 1
ATOM 4080 O O . PHE B 1 197 ? 5.355 -4.195 -8.375 1 98.69 197 PHE B O 1
ATOM 4087 N N . PHE B 1 198 ? 6.996 -5.395 -9.398 1 98.44 198 PHE B N 1
ATOM 4088 C CA . PHE B 1 198 ? 7.055 -4.527 -10.57 1 98.44 198 PHE B CA 1
ATOM 4089 C C . PHE B 1 198 ? 6.559 -5.258 -11.812 1 98.44 198 PHE B C 1
ATOM 4091 O O . PHE B 1 198 ? 6.715 -6.477 -11.922 1 98.44 198 PHE B O 1
ATOM 4098 N N . ARG B 1 199 ? 6.027 -4.457 -12.617 1 97.06 199 ARG B N 1
ATOM 4099 C CA . ARG B 1 199 ? 5.637 -4.91 -13.945 1 97.06 199 ARG B CA 1
ATOM 4100 C C . ARG B 1 199 ? 6.43 -4.184 -15.023 1 97.06 199 ARG B C 1
ATOM 4102 O O . ARG B 1 199 ? 6.586 -2.961 -14.977 1 97.06 199 ARG B O 1
ATOM 4109 N N . ARG B 1 200 ? 6.824 -4.934 -16 1 96.31 200 ARG B N 1
ATOM 4110 C CA . ARG B 1 200 ? 7.594 -4.332 -17.094 1 96.31 200 ARG B CA 1
ATOM 4111 C C . ARG B 1 200 ? 6.676 -3.664 -18.109 1 96.31 200 ARG B C 1
ATOM 4113 O O . ARG B 1 200 ? 5.703 -4.27 -18.578 1 96.31 200 ARG B O 1
ATOM 4120 N N . GLN B 1 201 ? 7.012 -2.43 -18.344 1 93.62 201 GLN B N 1
ATOM 4121 C CA . GLN B 1 201 ? 6.32 -1.657 -19.375 1 93.62 201 GLN B CA 1
ATOM 4122 C C . GLN B 1 201 ? 7.285 -1.221 -20.484 1 93.62 201 GLN B C 1
ATOM 4124 O O . GLN B 1 201 ? 8.375 -0.725 -20.188 1 93.62 201 GLN B O 1
ATOM 4129 N N . SER B 1 202 ? 6.84 -1.426 -21.75 1 91.5 202 SER B N 1
ATOM 4130 C CA . SER B 1 202 ? 7.598 -0.98 -22.922 1 91.5 202 SER B CA 1
ATOM 4131 C C . SER B 1 202 ? 6.719 -0.185 -23.875 1 91.5 202 SER B C 1
ATOM 4133 O O . SER B 1 202 ? 5.664 -0.661 -24.297 1 91.5 202 SER B O 1
ATOM 4135 N N . PRO B 1 203 ? 7.145 0.966 -24.266 1 94.56 203 PRO B N 1
ATOM 4136 C CA . PRO B 1 203 ? 8.328 1.696 -23.812 1 94.56 203 PRO B CA 1
ATOM 4137 C C . PRO B 1 203 ? 8.219 2.139 -22.344 1 94.56 203 PRO B C 1
ATOM 4139 O O . PRO B 1 203 ? 7.125 2.125 -21.781 1 94.56 203 PRO B O 1
ATOM 4142 N N . PRO B 1 204 ? 9.375 2.508 -21.766 1 95.88 204 PRO B N 1
ATOM 4143 C CA . PRO B 1 204 ? 9.32 3.01 -20.391 1 95.88 204 PRO B CA 1
ATOM 4144 C C . PRO B 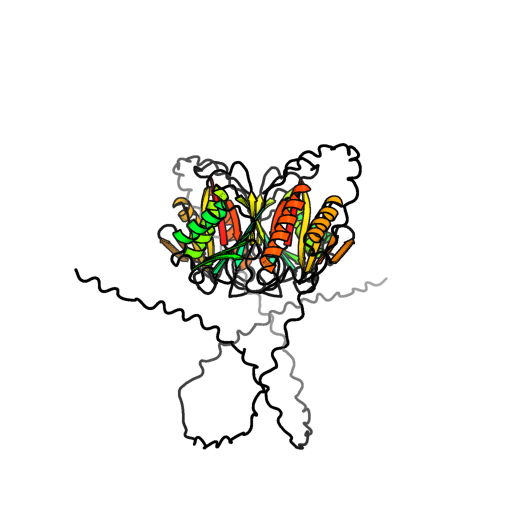1 204 ? 8.477 4.277 -20.25 1 95.88 204 PRO B C 1
ATOM 4146 O O . PRO B 1 204 ? 8.312 5.02 -21.234 1 95.88 204 PRO B O 1
ATOM 4149 N N . PRO B 1 205 ? 7.949 4.457 -19.062 1 95.06 205 PRO B N 1
ATOM 4150 C CA . PRO B 1 205 ? 7.219 5.707 -18.844 1 95.06 205 PRO B CA 1
ATOM 4151 C C . PRO B 1 205 ? 8.133 6.93 -18.859 1 95.06 205 PRO B C 1
ATOM 4153 O O . PRO B 1 205 ? 9.359 6.793 -18.766 1 95.06 205 PRO B O 1
ATOM 4156 N N . PRO B 1 206 ? 7.477 8.109 -19.016 1 95.56 206 PRO B N 1
ATOM 4157 C CA . PRO B 1 206 ? 8.289 9.328 -18.953 1 95.56 206 PRO B CA 1
ATOM 4158 C C . PRO B 1 206 ? 8.984 9.516 -17.609 1 95.56 206 PRO B C 1
ATOM 4160 O O . PRO B 1 206 ? 8.422 9.156 -16.578 1 95.56 206 PRO B O 1
ATOM 4163 N N . PRO B 1 207 ? 10.164 10.086 -17.672 1 97.19 207 PRO B N 1
ATOM 4164 C CA . PRO B 1 207 ? 10.898 10.289 -16.422 1 97.19 207 PRO B CA 1
ATOM 4165 C C . PRO B 1 207 ? 10.156 11.195 -15.438 1 97.19 207 PRO B C 1
ATOM 4167 O O . PRO B 1 207 ? 9.359 12.039 -15.859 1 97.19 207 PRO B O 1
ATOM 4170 N N . CYS B 1 208 ? 10.477 11.039 -14.156 1 98.06 208 CYS B N 1
ATOM 4171 C CA . CYS B 1 208 ? 9.773 11.773 -13.109 1 98.06 208 CYS B CA 1
ATOM 4172 C C . CYS B 1 208 ? 10.758 12.367 -12.109 1 98.06 208 CYS B C 1
ATOM 4174 O O . CYS B 1 208 ? 11.906 11.93 -12.031 1 98.06 208 CYS B O 1
ATOM 4176 N N . ASP B 1 209 ? 10.258 13.445 -11.406 1 97.88 209 ASP B N 1
ATOM 4177 C CA . ASP B 1 209 ? 10.844 13.867 -10.133 1 97.88 209 ASP B CA 1
ATOM 4178 C C . ASP B 1 209 ? 10.266 13.055 -8.977 1 97.88 209 ASP B C 1
ATOM 4180 O O . ASP B 1 209 ? 9.078 12.734 -8.969 1 97.88 209 ASP B O 1
ATOM 4184 N N . TRP B 1 210 ? 11.148 12.758 -8.023 1 98.56 210 TRP B N 1
ATOM 4185 C CA . TRP B 1 210 ? 10.742 11.82 -6.977 1 98.56 210 TRP B CA 1
ATOM 4186 C C . TRP B 1 210 ? 10.977 12.422 -5.594 1 98.56 210 TRP B C 1
ATOM 4188 O O . TRP B 1 210 ? 12.008 13.047 -5.348 1 98.56 210 TRP B O 1
ATOM 4198 N N . ILE B 1 211 ? 10.008 12.242 -4.727 1 98.75 211 ILE B N 1
ATOM 4199 C CA . ILE B 1 211 ? 10.195 12.594 -3.322 1 98.75 211 ILE B CA 1
ATOM 4200 C C . ILE B 1 211 ? 9.695 11.461 -2.432 1 98.75 211 ILE B C 1
ATOM 4202 O O . ILE B 1 211 ? 8.891 10.633 -2.861 1 98.75 211 ILE B O 1
ATOM 4206 N N . ILE B 1 212 ? 10.219 11.359 -1.221 1 98.69 212 ILE B N 1
ATOM 4207 C CA . ILE B 1 212 ? 9.797 10.383 -0.22 1 98.69 212 ILE B CA 1
ATOM 4208 C C . ILE B 1 212 ? 9.492 11.094 1.096 1 98.69 212 ILE B C 1
ATOM 4210 O O . ILE B 1 212 ? 10.273 11.922 1.56 1 98.69 212 ILE B O 1
ATOM 4214 N N . MET B 1 213 ? 8.297 10.875 1.619 1 98 213 MET B N 1
ATOM 4215 C CA . MET B 1 213 ? 7.84 11.477 2.865 1 98 213 MET B CA 1
ATOM 4216 C C . MET B 1 213 ? 7.738 10.438 3.975 1 98 213 MET B C 1
ATOM 4218 O O . MET B 1 213 ? 7.242 9.328 3.748 1 98 213 MET B O 1
ATOM 4222 N N . SER B 1 214 ? 8.219 10.797 5.125 1 96.44 214 SER B N 1
ATOM 4223 C CA . SER B 1 214 ? 8.188 9.867 6.25 1 96.44 214 SER B CA 1
ATOM 4224 C C . SER B 1 214 ? 7.469 10.477 7.449 1 96.44 214 SER B C 1
ATOM 4226 O O . SER B 1 214 ? 7.285 11.688 7.52 1 96.44 214 SER B O 1
ATOM 4228 N N . PHE B 1 215 ? 7.027 9.609 8.312 1 94.25 215 PHE B N 1
ATOM 4229 C CA . PHE B 1 215 ? 6.332 9.93 9.555 1 94.25 215 PHE B CA 1
ATOM 4230 C C . PHE B 1 215 ? 7.074 9.344 10.75 1 94.25 215 PHE B C 1
ATOM 4232 O O . PHE B 1 215 ? 6.805 8.219 11.164 1 94.25 215 PHE B O 1
ATOM 4239 N N . ASP B 1 216 ? 7.895 10.148 11.281 1 90.75 216 ASP B N 1
ATOM 4240 C CA . ASP B 1 216 ? 8.898 9.633 12.203 1 90.75 216 ASP B CA 1
ATOM 4241 C C . ASP B 1 216 ? 8.5 9.891 13.656 1 90.75 216 ASP B C 1
ATOM 4243 O O . ASP B 1 216 ? 8.008 10.969 13.984 1 90.75 216 ASP B O 1
ATOM 4247 N N . THR B 1 217 ? 8.773 8.883 14.461 1 86.88 217 THR B N 1
ATOM 4248 C CA . THR B 1 217 ? 8.555 8.969 15.898 1 86.88 217 THR B CA 1
ATOM 4249 C C . THR B 1 217 ? 7.109 9.336 16.203 1 86.88 217 THR B C 1
ATOM 4251 O O . THR B 1 217 ? 6.188 8.586 15.875 1 86.88 217 THR B O 1
ATOM 4254 N N . TYR B 1 218 ? 6.984 10.586 16.859 1 88.75 218 TYR B N 1
ATOM 4255 C CA . TYR B 1 218 ? 5.625 10.93 17.25 1 88.75 218 TYR B CA 1
ATOM 4256 C C . TYR B 1 218 ? 5.172 12.227 16.594 1 88.75 218 TYR B C 1
ATOM 4258 O O . TYR B 1 218 ? 3.973 12.508 16.531 1 88.75 218 TYR B O 1
ATOM 4266 N N . SER B 1 219 ? 6.199 12.93 16.016 1 92.94 219 SER B N 1
ATOM 4267 C CA . SER B 1 219 ? 5.77 14.25 15.57 1 92.94 219 SER B CA 1
ATOM 4268 C C . SER B 1 219 ? 6.699 14.805 14.5 1 92.94 219 SER B C 1
ATOM 4270 O O . SER B 1 219 ? 6.715 16.016 14.242 1 92.94 219 SER B O 1
ATOM 4272 N N . LYS B 1 220 ? 7.465 13.977 13.883 1 94.19 220 LYS B N 1
ATOM 4273 C CA . LYS B 1 220 ? 8.406 14.461 12.875 1 94.19 220 LYS B CA 1
ATOM 4274 C C . LYS B 1 220 ? 8.055 13.93 11.492 1 94.19 220 LYS B C 1
ATOM 4276 O O . LYS B 1 220 ? 7.656 12.773 11.344 1 94.19 220 LYS B O 1
ATOM 4281 N N . THR B 1 221 ? 8.195 14.82 10.555 1 95.62 221 THR B N 1
ATOM 4282 C CA . THR B 1 221 ? 8.016 14.461 9.156 1 95.62 221 THR B CA 1
ATOM 4283 C C . THR B 1 221 ? 9.18 14.961 8.312 1 95.62 221 THR B C 1
ATOM 4285 O O . THR B 1 221 ? 9.656 16.078 8.508 1 95.62 221 THR B O 1
ATOM 4288 N N . LYS B 1 222 ? 9.594 14.156 7.445 1 96.81 222 LYS B N 1
ATOM 4289 C CA . LYS B 1 222 ? 10.641 14.562 6.516 1 96.81 222 LYS B CA 1
ATOM 4290 C C . LYS B 1 222 ? 10.227 14.312 5.07 1 96.81 222 LYS B C 1
ATOM 4292 O O . LYS B 1 222 ? 9.516 13.352 4.777 1 96.81 222 LYS B O 1
ATOM 4297 N N . VAL B 1 223 ? 10.648 15.164 4.25 1 98.38 223 VAL B N 1
ATOM 4298 C CA . VAL B 1 223 ? 10.516 15 2.807 1 98.38 223 VAL B CA 1
ATOM 4299 C C . VAL B 1 223 ? 11.883 15.117 2.139 1 98.38 223 VAL B C 1
ATOM 4301 O O . VAL B 1 223 ? 12.586 16.109 2.324 1 98.38 223 VAL B O 1
ATOM 4304 N N . ILE B 1 224 ? 12.188 14.102 1.362 1 98.06 224 ILE B N 1
ATOM 4305 C CA . ILE B 1 224 ? 13.516 14.023 0.76 1 98.06 224 ILE B CA 1
ATOM 4306 C C . ILE B 1 224 ? 13.383 13.789 -0.744 1 98.06 224 ILE B C 1
ATOM 4308 O O . ILE B 1 224 ? 12.492 13.062 -1.193 1 98.06 224 ILE B O 1
ATOM 4312 N N . GLY B 1 225 ? 14.281 14.344 -1.536 1 98.06 225 GLY B N 1
ATOM 4313 C CA . GLY B 1 225 ? 14.359 14.07 -2.963 1 98.06 225 GLY B CA 1
ATOM 4314 C C . GLY B 1 225 ? 14.305 15.32 -3.816 1 98.06 225 GLY B C 1
ATOM 4315 O O . GLY B 1 225 ? 14.875 16.359 -3.457 1 98.06 225 GLY B O 1
ATOM 4316 N N . ASP B 1 226 ? 13.672 15.148 -4.992 1 97.69 226 ASP B N 1
ATOM 4317 C CA . ASP B 1 226 ? 13.5 16.266 -5.918 1 97.69 226 ASP B CA 1
ATOM 4318 C C . ASP B 1 226 ? 12.367 17.188 -5.469 1 97.69 226 ASP B C 1
ATOM 4320 O O . ASP B 1 226 ? 11.352 17.297 -6.156 1 97.69 226 ASP B O 1
ATOM 4324 N N . LEU B 1 227 ? 12.664 17.875 -4.391 1 97 227 LEU B N 1
ATOM 4325 C CA . LEU B 1 227 ? 11.648 18.688 -3.736 1 97 227 LEU B CA 1
ATOM 4326 C C . LEU B 1 227 ? 11.742 20.141 -4.195 1 97 227 LEU B C 1
ATOM 4328 O O . LEU B 1 227 ? 12.656 20.875 -3.799 1 97 227 LEU B O 1
ATOM 4332 N N . PRO B 1 228 ? 10.734 20.562 -4.984 1 94.94 228 PRO B N 1
ATOM 4333 C CA . PRO B 1 228 ? 10.75 21.984 -5.344 1 94.94 228 PRO B CA 1
ATOM 4334 C C . PRO B 1 228 ? 10.492 22.891 -4.148 1 94.94 228 PRO B C 1
ATOM 4336 O O . PRO B 1 228 ? 9.656 22.578 -3.295 1 94.94 228 PRO B O 1
ATOM 4339 N N . PRO B 1 229 ? 11.156 24.016 -4.133 1 93.94 229 PRO B N 1
ATOM 4340 C CA . PRO B 1 229 ? 10.961 24.938 -3.01 1 93.94 229 PRO B CA 1
ATOM 4341 C C . PRO B 1 229 ? 9.5 25.359 -2.844 1 93.94 229 PRO B C 1
ATOM 4343 O O . PRO B 1 229 ? 9.047 25.578 -1.719 1 93.94 229 PRO B O 1
ATOM 4346 N N . GLU B 1 230 ? 8.836 25.5 -3.941 1 94 230 GLU B N 1
ATOM 4347 C CA . GLU B 1 230 ? 7.434 25.906 -3.865 1 94 230 GLU B CA 1
ATOM 4348 C C . GLU B 1 230 ? 6.586 24.844 -3.166 1 94 230 GLU B C 1
ATOM 4350 O O . GLU B 1 230 ? 5.66 25.172 -2.42 1 94 230 GLU B O 1
ATOM 4355 N N . LEU B 1 231 ? 6.895 23.594 -3.449 1 95.5 231 LEU B N 1
ATOM 4356 C CA . LEU B 1 231 ? 6.18 22.516 -2.756 1 95.5 231 LEU B CA 1
ATOM 4357 C C . LEU B 1 231 ? 6.535 22.516 -1.272 1 95.5 231 LEU B C 1
ATOM 4359 O O . LEU B 1 231 ? 5.66 22.328 -0.423 1 95.5 231 LEU B O 1
ATOM 4363 N N . ALA B 1 232 ? 7.754 22.672 -0.959 1 96.56 232 ALA B N 1
ATOM 4364 C CA . ALA B 1 232 ? 8.172 22.75 0.438 1 96.56 232 ALA B CA 1
ATOM 4365 C C . ALA B 1 232 ? 7.395 23.828 1.188 1 96.56 232 ALA B C 1
ATOM 4367 O O . ALA B 1 232 ? 6.887 23.594 2.285 1 96.56 232 ALA B O 1
ATOM 4368 N N . SER B 1 233 ? 7.312 24.969 0.569 1 95.19 233 SER B N 1
ATOM 4369 C CA . SER B 1 233 ? 6.562 26.062 1.162 1 95.19 233 SER B CA 1
ATOM 4370 C C . SER B 1 233 ? 5.086 25.719 1.313 1 95.19 233 SER B C 1
ATOM 4372 O O . SER B 1 233 ? 4.465 26.047 2.324 1 95.19 233 SER B O 1
ATOM 4374 N N . GLY B 1 234 ? 4.57 25.062 0.274 1 96.06 234 GLY B N 1
ATOM 4375 C CA . GLY B 1 234 ? 3.186 24.625 0.344 1 96.06 234 GLY B CA 1
ATOM 4376 C C . GLY B 1 234 ? 2.918 23.672 1.496 1 96.06 234 GLY B C 1
ATOM 4377 O O . GLY B 1 234 ? 1.912 23.812 2.197 1 96.06 234 GLY B O 1
ATOM 4378 N N . LEU B 1 235 ? 3.787 22.75 1.671 1 96.88 235 LEU B N 1
ATOM 4379 C CA . LEU B 1 235 ? 3.645 21.797 2.758 1 96.88 235 LEU B CA 1
ATOM 4380 C C . LEU B 1 235 ? 3.719 22.484 4.113 1 96.88 235 LEU B C 1
ATOM 4382 O O . LEU B 1 235 ? 2.945 22.172 5.02 1 96.88 235 LEU B O 1
ATOM 4386 N N . MET B 1 236 ? 4.578 23.422 4.223 1 95.62 236 MET B N 1
ATOM 4387 C CA . MET B 1 236 ? 4.68 24.188 5.461 1 95.62 236 MET B CA 1
ATOM 4388 C C . MET B 1 236 ? 3.377 24.922 5.754 1 95.62 236 MET B C 1
ATOM 4390 O O . MET B 1 236 ? 2.93 24.969 6.902 1 95.62 236 MET B O 1
ATOM 4394 N N . GLN B 1 237 ? 2.822 25.438 4.762 1 96.12 237 GLN B N 1
ATOM 4395 C CA . GLN B 1 237 ? 1.558 26.156 4.922 1 96.12 237 GLN B CA 1
ATOM 4396 C C . GLN B 1 237 ? 0.448 25.203 5.371 1 96.12 237 GLN B C 1
ATOM 4398 O O . GLN B 1 237 ? -0.401 25.578 6.184 1 96.12 237 GLN B O 1
ATOM 4403 N N . VAL B 1 238 ? 0.479 24 4.852 1 96.62 238 VAL B N 1
ATOM 4404 C CA . VAL B 1 238 ? -0.508 23 5.246 1 96.62 238 VAL B CA 1
ATOM 4405 C C . VAL B 1 238 ? -0.396 22.734 6.746 1 96.62 238 VAL B C 1
ATOM 4407 O O . VAL B 1 238 ? -1.396 22.766 7.465 1 96.62 238 VAL B O 1
ATOM 4410 N N . PHE B 1 239 ? 0.794 22.516 7.207 1 96.38 239 PHE B N 1
ATOM 4411 C CA . PHE B 1 239 ? 1 22.172 8.609 1 96.38 239 PHE B CA 1
ATOM 4412 C C . PHE B 1 239 ? 0.761 23.375 9.5 1 96.38 239 PHE B C 1
ATOM 4414 O O . PHE B 1 239 ? 0.325 23.234 10.648 1 96.38 239 PHE B O 1
ATOM 4421 N N . GLN B 1 240 ? 1.02 24.516 8.992 1 94.69 240 GLN B N 1
ATOM 4422 C CA . GLN B 1 240 ? 0.714 25.734 9.734 1 94.69 240 GLN B CA 1
ATOM 4423 C C . GLN B 1 240 ? -0.792 25.938 9.883 1 94.69 240 GLN B C 1
ATOM 4425 O O . GLN B 1 240 ? -1.28 26.25 10.969 1 94.69 240 GLN B O 1
ATOM 4430 N N . ALA B 1 241 ? -1.483 25.703 8.82 1 93.12 241 ALA B N 1
ATOM 4431 C CA . ALA B 1 241 ? -2.928 25.922 8.789 1 93.12 241 ALA B CA 1
ATOM 4432 C C . ALA B 1 241 ? -3.646 24.938 9.703 1 93.12 241 ALA B C 1
ATOM 4434 O O . ALA B 1 241 ? -4.699 25.25 10.266 1 93.12 241 ALA B O 1
ATOM 4435 N N . THR B 1 242 ? -3.051 23.766 9.844 1 88.5 242 THR B N 1
ATOM 4436 C CA . THR B 1 242 ? -3.67 22.75 10.695 1 88.5 242 THR B CA 1
ATOM 4437 C C . THR B 1 242 ? -3.254 22.953 12.148 1 88.5 242 THR B C 1
ATOM 4439 O O . THR B 1 242 ? -3.691 22.203 13.031 1 88.5 242 THR B O 1
ATOM 4442 N N . GLY B 1 243 ? -2.395 23.922 12.406 1 83.38 243 GLY B N 1
ATOM 4443 C CA . GLY B 1 243 ? -1.975 24.266 13.758 1 83.38 243 GLY B CA 1
ATOM 4444 C C . GLY B 1 243 ? -0.92 23.328 14.312 1 83.38 243 GLY B C 1
ATOM 4445 O O . GLY B 1 243 ? -0.665 23.312 15.516 1 83.38 243 GLY B O 1
ATOM 4446 N N . ASN B 1 244 ? -0.276 22.609 13.453 1 86.56 244 ASN B N 1
ATOM 4447 C CA . ASN B 1 244 ? 0.6 21.531 13.922 1 86.56 244 ASN B CA 1
ATOM 4448 C C . ASN B 1 244 ? 2.072 21.906 13.773 1 86.56 244 ASN B C 1
ATOM 4450 O O . ASN B 1 244 ? 2.945 21.266 14.352 1 86.56 244 ASN B O 1
ATOM 4454 N N . LEU B 1 245 ? 2.322 23.047 13.078 1 94.44 245 LEU B N 1
ATOM 4455 C CA . LEU B 1 245 ? 3.721 23.312 12.766 1 94.44 245 LEU B CA 1
ATOM 4456 C C . LEU B 1 245 ? 4.445 23.906 13.969 1 94.44 245 LEU B C 1
ATOM 4458 O O . LEU B 1 245 ? 4.031 24.938 14.5 1 94.44 245 LEU B O 1
ATOM 4462 N N . LYS B 1 246 ? 5.445 23.312 14.398 1 94.75 246 LYS B N 1
ATOM 4463 C CA . LYS B 1 246 ? 6.285 23.812 15.477 1 94.75 246 LYS B CA 1
ATOM 4464 C C . LYS B 1 246 ? 7.539 24.484 14.93 1 94.75 246 LYS B C 1
ATOM 4466 O O . LYS B 1 246 ? 7.797 25.656 15.219 1 94.75 246 LYS B O 1
ATOM 4471 N N . ARG B 1 247 ? 8.289 23.781 14.141 1 94.62 247 ARG B N 1
ATOM 4472 C CA . ARG B 1 247 ? 9.484 24.297 13.484 1 94.62 247 ARG B CA 1
ATOM 4473 C C . ARG B 1 247 ? 9.836 23.469 12.258 1 94.62 247 ARG B C 1
ATOM 4475 O O . ARG B 1 247 ? 9.297 22.375 12.062 1 94.62 247 ARG B O 1
ATOM 4482 N N . HIS B 1 248 ? 10.688 24.031 11.438 1 93.5 248 HIS B N 1
ATOM 4483 C CA . HIS B 1 248 ? 11.117 23.312 10.242 1 93.5 248 HIS B CA 1
ATOM 4484 C C . HIS B 1 248 ? 12.57 23.625 9.906 1 93.5 248 HIS B C 1
ATOM 4486 O O . HIS B 1 248 ? 13.125 24.609 10.383 1 93.5 248 HIS B O 1
ATOM 4492 N N . GLU B 1 249 ? 13.141 22.734 9.195 1 92.69 249 GLU B N 1
ATOM 4493 C CA . GLU B 1 249 ? 14.516 22.859 8.703 1 92.69 249 GLU B CA 1
ATOM 4494 C C . GLU B 1 249 ? 14.609 22.406 7.246 1 92.69 249 GLU B C 1
ATOM 4496 O O . GLU B 1 249 ? 14.039 21.375 6.863 1 92.69 249 GLU B O 1
ATOM 4501 N N . PHE B 1 250 ? 15.289 23.25 6.52 1 90.06 250 PHE B N 1
ATOM 4502 C CA . PHE B 1 250 ? 15.609 22.891 5.145 1 90.06 250 PHE B CA 1
ATOM 4503 C C . PHE B 1 250 ? 17.109 22.688 4.969 1 90.06 250 PHE B C 1
ATOM 4505 O O . PHE B 1 250 ? 17.906 23.578 5.316 1 90.06 250 PHE B O 1
ATOM 4512 N N . ALA B 1 251 ? 17.453 21.547 4.484 1 86 251 ALA B N 1
ATOM 4513 C CA . ALA B 1 251 ? 18.859 21.281 4.211 1 86 251 ALA B CA 1
ATOM 4514 C C . ALA B 1 251 ? 19.016 20.453 2.939 1 86 251 ALA B C 1
ATOM 4516 O O . ALA B 1 251 ? 18.672 19.266 2.916 1 86 251 ALA B O 1
ATOM 4517 N N . GLY B 1 252 ? 19.578 21.078 1.87 1 83.38 252 GLY B N 1
ATOM 4518 C CA . GLY B 1 252 ? 19.734 20.344 0.626 1 83.38 252 GLY B CA 1
ATOM 4519 C C . GLY B 1 252 ? 18.422 19.922 0.008 1 83.38 252 GLY B C 1
ATOM 4520 O O . GLY B 1 252 ? 17.562 20.75 -0.288 1 83.38 252 GLY B O 1
ATOM 4521 N N . ASP B 1 253 ? 18.328 18.578 -0.063 1 86.44 253 ASP B N 1
ATOM 4522 C CA . ASP B 1 253 ? 17.141 18 -0.685 1 86.44 253 ASP B CA 1
ATOM 4523 C C . ASP B 1 253 ? 16.156 17.5 0.37 1 86.44 253 ASP B C 1
ATOM 4525 O O . ASP B 1 253 ? 15.289 16.672 0.077 1 86.44 253 ASP B O 1
ATOM 4529 N N . ARG B 1 254 ? 16.297 18.094 1.599 1 94.5 254 ARG B N 1
ATOM 4530 C CA . ARG B 1 254 ? 15.508 17.562 2.705 1 94.5 254 ARG B CA 1
ATOM 4531 C C . ARG B 1 254 ? 14.742 18.672 3.422 1 94.5 254 ARG B C 1
ATOM 4533 O O . ARG B 1 254 ? 15.32 19.672 3.811 1 94.5 254 ARG B O 1
ATOM 4540 N N . LEU B 1 255 ? 13.508 18.422 3.605 1 97.25 255 LEU B N 1
ATOM 4541 C CA . LEU B 1 255 ? 12.648 19.203 4.496 1 97.25 255 LEU B CA 1
ATOM 4542 C C . LEU B 1 255 ? 12.297 18.406 5.742 1 97.25 255 LEU B C 1
ATOM 4544 O O . LEU B 1 255 ? 11.734 17.312 5.645 1 97.25 255 LEU B O 1
ATOM 4548 N N . LYS B 1 256 ? 12.664 18.938 6.844 1 96.25 256 LYS B N 1
ATOM 4549 C CA . LYS B 1 256 ? 12.305 18.328 8.117 1 96.25 256 LYS B CA 1
ATOM 4550 C C . LYS B 1 256 ? 11.32 19.219 8.891 1 96.25 256 LYS B C 1
ATOM 4552 O O . LYS B 1 256 ? 11.57 20.406 9.078 1 96.25 256 LYS B O 1
ATOM 4557 N N . ILE B 1 257 ? 10.281 18.625 9.32 1 96.38 257 ILE B N 1
ATOM 4558 C CA . ILE B 1 257 ? 9.227 19.359 9.992 1 96.38 257 ILE B CA 1
ATOM 4559 C C . ILE B 1 257 ? 8.969 18.766 11.375 1 96.38 257 ILE B C 1
ATOM 4561 O O . ILE B 1 257 ? 8.781 17.547 11.5 1 96.38 257 ILE B O 1
ATOM 4565 N N . HIS B 1 258 ? 8.938 19.609 12.352 1 95.69 258 HIS B N 1
ATOM 4566 C CA . HIS B 1 258 ? 8.523 19.25 13.703 1 95.69 258 HIS B CA 1
ATOM 4567 C C . HIS B 1 258 ? 7.109 19.734 14 1 95.69 258 HIS B C 1
ATOM 4569 O O . HIS B 1 258 ? 6.805 20.922 13.836 1 95.69 258 HIS B O 1
ATOM 4575 N N . LEU B 1 259 ? 6.355 18.797 14.422 1 96.12 259 LEU B N 1
ATOM 4576 C CA . LEU B 1 259 ? 4.949 19.109 14.648 1 96.12 259 LEU B CA 1
ATOM 4577 C C . LEU B 1 259 ? 4.637 19.156 16.141 1 96.12 259 LEU B C 1
ATOM 4579 O O . LEU B 1 259 ? 5.32 18.5 16.938 1 96.12 259 LEU B O 1
ATOM 4583 N N . HIS B 1 260 ? 3.609 19.922 16.438 1 95.62 260 HIS B N 1
ATOM 4584 C CA . HIS B 1 260 ? 3.104 19.938 17.812 1 95.62 260 HIS B CA 1
ATOM 4585 C C . HIS B 1 260 ? 2.373 18.625 18.141 1 95.62 260 HIS B C 1
ATOM 4587 O O . HIS B 1 260 ? 1.747 18.031 17.25 1 95.62 260 HIS B O 1
ATOM 4593 N N . GLY B 1 261 ? 2.547 18.281 19.406 1 93.69 261 GLY B N 1
ATOM 4594 C CA . GLY B 1 261 ? 1.824 17.094 19.828 1 93.69 261 GLY B CA 1
ATOM 4595 C C . GLY B 1 261 ? 2.418 15.797 19.297 1 93.69 261 GLY B C 1
ATOM 4596 O O . GLY B 1 261 ? 3.639 15.664 19.203 1 93.69 261 GLY B O 1
ATOM 4597 N N . TYR B 1 262 ? 1.379 14.758 19.109 1 93.75 262 TYR B N 1
ATOM 4598 C CA . TYR B 1 262 ? 1.784 13.43 18.656 1 93.75 262 TYR B CA 1
ATOM 4599 C C . TYR B 1 262 ? 0.892 12.945 17.516 1 93.75 262 TYR B C 1
ATOM 4601 O O . TYR B 1 262 ? 0.24 11.906 17.641 1 93.75 262 TYR B O 1
ATOM 4609 N N . PRO B 1 263 ? 1.036 13.648 16.438 1 95.06 263 PRO B N 1
ATOM 4610 C CA . PRO B 1 263 ? 0.122 13.297 15.344 1 95.06 263 PRO B CA 1
ATOM 4611 C C . PRO B 1 263 ? 0.335 11.875 14.836 1 95.06 263 PRO B C 1
ATOM 4613 O O . PRO B 1 263 ? -0.605 11.242 14.344 1 95.06 263 PRO B O 1
ATOM 4616 N N . TRP B 1 264 ? 1.574 11.336 14.938 1 94.56 264 TRP B N 1
ATOM 4617 C CA . TRP B 1 264 ? 1.855 10.008 14.406 1 94.56 264 TRP B CA 1
ATOM 4618 C C . TRP B 1 264 ? 1.609 8.938 15.469 1 94.56 264 TRP B C 1
ATOM 4620 O O . TRP B 1 264 ? 1.868 7.754 15.234 1 94.56 264 TRP B O 1
ATOM 4630 N N . ALA B 1 265 ? 1.131 9.359 16.625 1 93.31 265 ALA B N 1
ATOM 4631 C CA . ALA B 1 265 ? 0.678 8.469 17.688 1 93.31 265 ALA B CA 1
ATOM 4632 C C . ALA B 1 265 ? -0.606 8.984 18.328 1 93.31 265 ALA B C 1
ATOM 4634 O O . ALA B 1 265 ? -0.727 9.016 19.547 1 93.31 265 ALA B O 1
ATOM 4635 N N . ALA B 1 266 ? -1.489 9.375 17.5 1 92.81 266 ALA B N 1
ATOM 4636 C CA . ALA B 1 266 ? -2.717 10.016 17.969 1 92.81 266 ALA B CA 1
ATOM 4637 C C . ALA B 1 266 ? -3.705 8.984 18.5 1 92.81 266 ALA B C 1
ATOM 4639 O O . ALA B 1 266 ? -3.691 7.824 18.078 1 92.81 266 ALA B O 1
ATOM 4640 N N . ASP B 1 267 ? -4.551 9.477 19.422 1 92.81 267 ASP B N 1
ATOM 4641 C CA . ASP B 1 267 ? -5.641 8.656 19.953 1 92.81 267 ASP B CA 1
ATOM 4642 C C . ASP B 1 267 ? -6.984 9.367 19.797 1 92.81 267 ASP B C 1
ATOM 4644 O O . ASP B 1 267 ? -7.027 10.578 19.578 1 92.81 267 ASP B O 1
ATOM 4648 N N . GLY B 1 268 ? -7.973 8.547 19.844 1 93.19 268 GLY B N 1
ATOM 4649 C CA . GLY B 1 268 ? -9.305 9.133 19.844 1 93.19 268 GLY B CA 1
ATOM 4650 C C . GLY B 1 268 ? -9.578 9.992 18.625 1 93.19 268 GLY B C 1
ATOM 4651 O O . GLY B 1 268 ? -9.219 9.633 17.5 1 93.19 268 GLY B O 1
ATOM 4652 N N . GLN B 1 269 ? -10.164 11.078 18.828 1 95.38 269 GLN B N 1
ATOM 4653 C CA . GLN B 1 269 ? -10.602 11.945 17.75 1 95.38 269 GLN B CA 1
ATOM 4654 C C . GLN B 1 269 ? -9.406 12.617 17.062 1 95.38 269 GLN B C 1
ATOM 4656 O O . GLN B 1 269 ? -9.516 13.062 15.922 1 95.38 269 GLN B O 1
ATOM 4661 N N . ALA B 1 270 ? -8.359 12.68 17.797 1 94.88 270 ALA B N 1
ATOM 4662 C CA . ALA B 1 270 ? -7.156 13.25 17.203 1 94.88 270 ALA B CA 1
ATOM 4663 C C . ALA B 1 270 ? -6.695 12.43 16 1 94.88 270 ALA B C 1
ATOM 4665 O O . ALA B 1 270 ? -5.996 12.938 15.117 1 94.88 270 ALA B O 1
ATOM 4666 N N . THR B 1 271 ? -7.074 11.148 15.961 1 95.62 271 THR B N 1
ATOM 4667 C CA . THR B 1 271 ? -6.742 10.312 14.805 1 95.62 271 THR B CA 1
ATOM 4668 C C . THR B 1 271 ? -7.422 10.844 13.547 1 95.62 271 THR B C 1
ATOM 4670 O O . THR B 1 271 ? -6.855 10.773 12.453 1 95.62 271 THR B O 1
ATOM 4673 N N . VAL B 1 272 ? -8.609 11.414 13.672 1 97.62 272 VAL B N 1
ATOM 4674 C CA . VAL B 1 272 ? -9.328 11.984 12.539 1 97.62 272 VAL B CA 1
ATOM 4675 C C . VAL B 1 272 ? -8.594 13.219 12.023 1 97.62 272 VAL B C 1
ATOM 4677 O O . VAL B 1 272 ? -8.414 13.383 10.812 1 97.62 272 VAL B O 1
ATOM 4680 N N . ALA B 1 273 ? -8.125 14.008 12.953 1 96.12 273 ALA B N 1
ATOM 4681 C CA . ALA B 1 273 ? -7.402 15.219 12.586 1 96.12 273 ALA B CA 1
ATOM 4682 C C . ALA B 1 273 ? -6.117 14.891 11.836 1 96.12 273 ALA B C 1
ATOM 4684 O O . ALA B 1 273 ? -5.738 15.602 10.898 1 96.12 273 ALA B O 1
ATOM 4685 N N . THR B 1 274 ? -5.492 13.922 12.227 1 95.88 274 THR B N 1
ATOM 4686 C CA . THR B 1 274 ? -4.262 13.5 11.562 1 95.88 274 THR B CA 1
ATOM 4687 C C . THR B 1 274 ? -4.543 13.078 10.117 1 95.88 274 THR B C 1
ATOM 4689 O O . THR B 1 274 ? -3.805 13.445 9.203 1 95.88 274 THR B O 1
ATOM 4692 N N . ARG B 1 275 ? -5.598 12.328 9.953 1 97.56 275 ARG B N 1
ATOM 4693 C CA . ARG B 1 275 ? -5.957 11.914 8.602 1 97.56 275 ARG B CA 1
ATOM 4694 C C . ARG B 1 275 ? -6.379 13.109 7.75 1 97.56 275 ARG B C 1
ATOM 4696 O O . ARG B 1 275 ? -6.082 13.156 6.555 1 97.56 275 ARG B O 1
ATOM 4703 N N . MET B 1 276 ? -7.016 14.039 8.359 1 97.31 276 MET B N 1
ATOM 4704 C CA . MET B 1 276 ? -7.359 15.266 7.645 1 97.31 276 MET B CA 1
ATOM 4705 C C . MET B 1 276 ? -6.102 16.016 7.207 1 97.31 276 MET B C 1
ATOM 4707 O O . MET B 1 276 ? -6.059 16.578 6.113 1 97.31 276 MET B O 1
ATOM 4711 N N . THR B 1 277 ? -5.156 16 8.047 1 96.81 277 THR B N 1
ATOM 4712 C CA . THR B 1 277 ? -3.887 16.609 7.691 1 96.81 277 THR B CA 1
ATOM 4713 C C . THR B 1 277 ? -3.275 15.93 6.469 1 96.81 277 THR B C 1
ATOM 4715 O O . THR B 1 277 ? -2.785 16.594 5.559 1 96.81 277 THR B O 1
ATOM 4718 N N . ILE B 1 278 ? -3.318 14.625 6.402 1 97.81 278 ILE B N 1
ATOM 4719 C CA . ILE B 1 278 ? -2.768 13.891 5.27 1 97.81 278 ILE B CA 1
ATOM 4720 C C . ILE B 1 278 ? -3.57 14.203 4.008 1 97.81 278 ILE B C 1
ATOM 4722 O O . ILE B 1 278 ? -3.004 14.336 2.92 1 97.81 278 ILE B O 1
ATOM 4726 N N . ILE B 1 279 ? -4.848 14.352 4.168 1 97.94 279 ILE B N 1
ATOM 4727 C CA . ILE B 1 279 ? -5.688 14.758 3.045 1 97.94 279 ILE B CA 1
ATOM 4728 C C . ILE B 1 279 ? -5.199 16.094 2.49 1 97.94 279 ILE B C 1
ATOM 4730 O O . ILE B 1 279 ? -5.031 16.25 1.277 1 97.94 279 ILE B O 1
ATOM 4734 N N . ARG B 1 280 ? -4.91 17 3.363 1 97.44 280 ARG B N 1
ATOM 4735 C CA . ARG B 1 280 ? -4.426 18.312 2.941 1 97.44 280 ARG B CA 1
ATOM 4736 C C . ARG B 1 280 ? -3.047 18.203 2.299 1 97.44 280 ARG B C 1
ATOM 4738 O O . ARG B 1 280 ? -2.738 18.922 1.348 1 97.44 280 ARG B O 1
ATOM 4745 N N . VAL B 1 281 ? -2.26 17.344 2.812 1 97.56 281 VAL B N 1
ATOM 4746 C CA . VAL B 1 281 ? -0.943 17.094 2.234 1 97.56 281 VAL B CA 1
ATOM 4747 C C . VAL B 1 281 ? -1.096 16.578 0.81 1 97.56 281 VAL B C 1
ATOM 4749 O O . VAL B 1 281 ? -0.407 17.031 -0.105 1 97.56 281 VAL B O 1
ATOM 4752 N N . LEU B 1 282 ? -1.99 15.656 0.618 1 97.44 282 LEU B N 1
ATOM 4753 C CA . LEU B 1 282 ? -2.215 15.07 -0.702 1 97.44 282 LEU B CA 1
ATOM 4754 C C . LEU B 1 282 ? -2.721 16.125 -1.681 1 97.44 282 LEU B C 1
ATOM 4756 O O . LEU B 1 282 ? -2.293 16.172 -2.836 1 97.44 282 LEU B O 1
ATOM 4760 N N . GLU B 1 283 ? -3.568 16.922 -1.202 1 96.31 283 GLU B N 1
ATOM 4761 C CA . GLU B 1 283 ? -4.059 18.016 -2.029 1 96.31 283 GLU B CA 1
ATOM 4762 C C . GLU B 1 283 ? -2.926 18.969 -2.414 1 96.31 283 GLU B C 1
ATOM 4764 O O . GLU B 1 283 ? -2.844 19.422 -3.561 1 96.31 283 GLU B O 1
ATOM 4769 N N . CYS B 1 284 ? -2.154 19.25 -1.476 1 96.31 284 CYS B N 1
ATOM 4770 C CA . CYS B 1 284 ? -1.004 20.109 -1.725 1 96.31 284 CYS B CA 1
ATOM 4771 C C . CYS B 1 284 ? -0.059 19.484 -2.74 1 96.31 284 CYS B C 1
ATOM 4773 O O . CYS B 1 284 ? 0.388 20.156 -3.676 1 96.31 284 CYS B O 1
ATOM 4775 N N . MET B 1 285 ? 0.24 18.219 -2.582 1 96.81 285 MET B N 1
ATOM 4776 C CA . MET B 1 285 ? 1.095 17.5 -3.52 1 96.81 285 MET B CA 1
ATOM 4777 C C . MET B 1 285 ? 0.547 17.594 -4.941 1 96.81 285 MET B C 1
ATOM 4779 O O . MET B 1 285 ? 1.287 17.891 -5.875 1 96.81 285 MET B O 1
ATOM 4783 N N . GLU B 1 286 ? -0.69 17.375 -5.043 1 96 286 GLU B N 1
ATOM 4784 C CA . GLU B 1 286 ? -1.33 17.422 -6.355 1 96 286 GLU B CA 1
ATOM 4785 C C . GLU B 1 286 ? -1.239 18.812 -6.965 1 96 286 GLU B C 1
ATOM 4787 O O . GLU B 1 286 ? -1.01 18.953 -8.164 1 96 286 GLU B O 1
ATOM 4792 N N . ALA B 1 287 ? -1.414 19.812 -6.16 1 94.81 287 ALA B N 1
ATOM 4793 C CA . ALA B 1 287 ? -1.372 21.188 -6.637 1 94.81 287 ALA B CA 1
ATOM 4794 C C . ALA B 1 287 ? -0.013 21.516 -7.25 1 94.81 287 ALA B C 1
ATOM 4796 O O . ALA B 1 287 ? 0.101 22.422 -8.07 1 94.81 287 ALA B O 1
ATOM 4797 N N . PHE B 1 288 ? 0.939 20.75 -6.863 1 95.69 288 PHE B N 1
ATOM 4798 C CA . PHE B 1 288 ? 2.279 21.016 -7.375 1 95.69 288 PHE B CA 1
ATOM 4799 C C . PHE B 1 288 ? 2.736 19.891 -8.297 1 95.69 288 PHE B C 1
ATOM 4801 O O . PHE B 1 288 ? 3.936 19.703 -8.516 1 95.69 288 PHE B O 1
ATOM 4808 N N . GLY B 1 289 ? 1.831 19.047 -8.688 1 95.94 289 GLY B N 1
ATOM 4809 C CA . GLY B 1 289 ? 2.08 18.125 -9.773 1 95.94 289 GLY B CA 1
ATOM 4810 C C . GLY B 1 289 ? 2.477 16.734 -9.297 1 95.94 289 GLY B C 1
ATOM 4811 O O . GLY B 1 289 ? 2.689 15.828 -10.102 1 95.94 289 GLY B O 1
ATOM 4812 N N . PHE B 1 290 ? 2.559 16.594 -8 1 97.19 290 PHE B N 1
ATOM 4813 C CA . PHE B 1 290 ? 2.969 15.297 -7.465 1 97.19 290 PHE B CA 1
ATOM 4814 C C . PHE B 1 290 ? 1.755 14.414 -7.188 1 97.19 290 PHE B C 1
ATOM 4816 O O . PHE B 1 290 ? 0.681 14.914 -6.848 1 97.19 290 PHE B O 1
ATOM 4823 N N . SER B 1 291 ? 1.924 13.156 -7.406 1 96.12 291 SER B N 1
ATOM 4824 C CA . SER B 1 291 ? 0.962 12.133 -7.012 1 96.12 291 SER B CA 1
ATOM 4825 C C . SER B 1 291 ? 1.64 11.008 -6.242 1 96.12 291 SER B C 1
ATOM 4827 O O . SER B 1 291 ? 2.842 10.773 -6.395 1 96.12 291 SER B O 1
ATOM 4829 N N . VAL B 1 292 ? 0.873 10.398 -5.43 1 97.56 292 VAL B N 1
ATOM 4830 C CA . VAL B 1 292 ? 1.428 9.266 -4.695 1 97.56 292 VAL B CA 1
ATOM 4831 C C . VAL B 1 292 ? 1.703 8.109 -5.652 1 97.56 292 VAL B C 1
ATOM 4833 O O . VAL B 1 292 ? 0.839 7.734 -6.449 1 97.56 292 VAL B O 1
ATOM 4836 N N . TYR B 1 293 ? 2.936 7.688 -5.609 1 97.75 293 TYR B N 1
ATOM 4837 C CA . TYR B 1 293 ? 3.33 6.516 -6.375 1 97.75 293 TYR B CA 1
ATOM 4838 C C . TYR B 1 293 ? 3.088 5.238 -5.582 1 97.75 293 TYR B C 1
ATOM 4840 O O . TYR B 1 293 ? 2.574 4.254 -6.117 1 97.75 293 TYR B O 1
ATOM 4848 N N . THR B 1 294 ? 3.447 5.277 -4.25 1 97.31 294 THR B N 1
ATOM 4849 C CA . THR B 1 294 ? 3.207 4.133 -3.379 1 97.31 294 THR B CA 1
ATOM 4850 C C . THR B 1 294 ? 3.492 4.488 -1.923 1 97.31 294 THR B C 1
ATOM 4852 O O . THR B 1 294 ? 4.055 5.547 -1.636 1 97.31 294 THR B O 1
ATOM 4855 N N . SER B 1 295 ? 3.02 3.666 -1.037 1 97.62 295 SER B N 1
ATOM 4856 C CA . SER B 1 295 ? 3.48 3.609 0.346 1 97.62 295 SER B CA 1
ATOM 4857 C C . SER B 1 295 ? 4.215 2.305 0.631 1 97.62 295 SER B C 1
ATOM 4859 O O . SER B 1 295 ? 3.939 1.28 0.003 1 97.62 295 SER B O 1
ATOM 4861 N N . LEU B 1 296 ? 5.152 2.422 1.598 1 96.62 296 LEU B N 1
ATOM 4862 C CA . LEU B 1 296 ? 6.062 1.29 1.746 1 96.62 296 LEU B CA 1
ATOM 4863 C C . LEU B 1 296 ? 6.531 1.156 3.191 1 96.62 296 LEU B C 1
ATOM 4865 O O . LEU B 1 296 ? 6.941 2.141 3.809 1 96.62 296 LEU B O 1
ATOM 4869 N N . ASP B 1 297 ? 6.41 -0.031 3.713 1 94.88 297 ASP B N 1
ATOM 4870 C CA . ASP B 1 297 ? 7.102 -0.386 4.949 1 94.88 297 ASP B CA 1
ATOM 4871 C C . ASP B 1 297 ? 8.516 -0.888 4.66 1 94.88 297 ASP B C 1
ATOM 4873 O O . ASP B 1 297 ? 8.695 -1.983 4.125 1 94.88 297 ASP B O 1
ATOM 4877 N N . MET B 1 298 ? 9.508 -0.119 5.082 1 94.94 298 MET B N 1
ATOM 4878 C CA . MET B 1 298 ? 10.852 -0.471 4.645 1 94.94 298 MET B CA 1
ATOM 4879 C C . MET B 1 298 ? 11.766 -0.736 5.84 1 94.94 298 MET B C 1
ATOM 4881 O O . MET B 1 298 ? 12.961 -0.982 5.672 1 94.94 298 MET B O 1
ATOM 4885 N N . THR B 1 299 ? 11.234 -0.632 7.02 1 91.06 299 THR B N 1
ATOM 4886 C CA . THR B 1 299 ? 12.078 -0.799 8.195 1 91.06 299 THR B CA 1
ATOM 4887 C C . THR B 1 299 ? 11.492 -1.851 9.133 1 91.06 299 THR B C 1
ATOM 4889 O O . THR B 1 299 ? 10.312 -2.199 9.031 1 91.06 299 THR B O 1
ATOM 4892 N N . CYS B 1 300 ? 12.391 -2.404 9.945 1 81.94 300 CYS B N 1
ATOM 4893 C CA . CYS B 1 300 ? 11.938 -3.355 10.953 1 81.94 300 CYS B CA 1
ATOM 4894 C C . CYS B 1 300 ? 12.711 -3.191 12.258 1 81.94 300 CYS B C 1
ATOM 4896 O O . CYS B 1 300 ? 13.742 -2.512 12.289 1 81.94 300 CYS B O 1
ATOM 4898 N N . GLY B 1 301 ? 12.234 -3.803 13.406 1 69.75 301 GLY B N 1
ATOM 4899 C CA . GLY B 1 301 ? 12.922 -3.828 14.688 1 69.75 301 GLY B CA 1
ATOM 4900 C C . GLY B 1 301 ? 12.055 -3.355 15.836 1 69.75 301 GLY B C 1
ATOM 4901 O O . GLY B 1 301 ? 12.305 -3.697 17 1 69.75 301 GLY B O 1
ATOM 4902 N N . GLN B 1 302 ? 11.242 -2.533 15.586 1 67.81 302 GLN B N 1
ATOM 4903 C CA . GLN B 1 302 ? 10.273 -2.164 16.609 1 67.81 302 GLN B CA 1
ATOM 4904 C C . GLN B 1 302 ? 8.852 -2.514 16.188 1 67.81 302 GLN B C 1
ATOM 4906 O O . GLN B 1 302 ? 8.086 -1.634 15.789 1 67.81 302 GLN B O 1
ATOM 4911 N N . GLU B 1 303 ? 8.633 -3.768 16.328 1 62.19 303 GLU B N 1
ATOM 4912 C CA . GLU B 1 303 ? 7.352 -4.262 15.836 1 62.19 303 GLU B CA 1
ATOM 4913 C C . GLU B 1 303 ? 6.184 -3.518 16.484 1 62.19 303 GLU B C 1
ATOM 4915 O O . GLU B 1 303 ? 6.18 -3.287 17.688 1 62.19 303 GLU B O 1
ATOM 4920 N N . GLY B 1 304 ? 5.371 -3.062 15.664 1 62 304 GLY B N 1
ATOM 4921 C CA . GLY B 1 304 ? 4.191 -2.338 16.109 1 62 304 GLY B CA 1
ATOM 4922 C C . GLY B 1 304 ? 4.391 -0.834 16.141 1 62 304 GLY B C 1
ATOM 4923 O O . GLY B 1 304 ? 3.457 -0.084 16.438 1 62 304 GLY B O 1
ATOM 4924 N N . ARG B 1 305 ? 5.602 -0.474 15.758 1 70.25 305 ARG B N 1
ATOM 4925 C CA . ARG B 1 305 ? 5.863 0.961 15.781 1 70.25 305 ARG B CA 1
ATOM 4926 C C . ARG B 1 305 ? 6.547 1.413 14.492 1 70.25 305 ARG B C 1
ATOM 4928 O O . ARG B 1 305 ? 7.406 2.295 14.516 1 70.25 305 ARG B O 1
ATOM 4935 N N . GLU B 1 306 ? 6.16 0.792 13.461 1 82.25 306 GLU B N 1
ATOM 4936 C CA . GLU B 1 306 ? 6.742 1.13 12.172 1 82.25 306 GLU B CA 1
ATOM 4937 C C . GLU B 1 306 ? 5.711 1.794 11.258 1 82.25 306 GLU B C 1
ATOM 4939 O O . GLU B 1 306 ? 4.57 1.342 11.172 1 82.25 306 GLU B O 1
ATOM 4944 N N . THR B 1 307 ? 6.18 2.906 10.719 1 91.19 307 THR B N 1
ATOM 4945 C CA . THR B 1 307 ? 5.309 3.619 9.789 1 91.19 307 THR B CA 1
ATOM 4946 C C . THR B 1 307 ? 5.789 3.436 8.352 1 91.19 307 THR B C 1
ATOM 4948 O O . THR B 1 307 ? 6.965 3.141 8.117 1 91.19 307 THR B O 1
ATOM 4951 N N . ASP B 1 308 ? 4.859 3.609 7.473 1 95.31 308 ASP B N 1
ATOM 4952 C CA . ASP B 1 308 ? 5.199 3.631 6.055 1 95.31 308 ASP B CA 1
ATOM 4953 C C . ASP B 1 308 ? 5.898 4.934 5.68 1 95.31 308 ASP B C 1
ATOM 4955 O O . ASP B 1 308 ? 5.789 5.934 6.395 1 95.31 308 ASP B O 1
ATOM 4959 N N . VAL B 1 309 ? 6.602 4.805 4.605 1 97.06 309 VAL B N 1
ATOM 4960 C CA . VAL B 1 309 ? 6.957 6.008 3.859 1 97.06 309 VAL B CA 1
ATOM 4961 C C . VAL B 1 309 ? 6.031 6.164 2.654 1 97.06 309 VAL B C 1
ATOM 4963 O O . VAL B 1 309 ? 5.457 5.184 2.174 1 97.06 309 VAL B O 1
ATOM 4966 N N . MET B 1 310 ? 5.898 7.379 2.254 1 98.38 310 MET B N 1
ATOM 4967 C CA . MET B 1 310 ? 5.121 7.68 1.055 1 98.38 310 MET B CA 1
ATOM 4968 C C . MET B 1 310 ? 6.023 8.18 -0.067 1 98.38 310 MET B C 1
ATOM 4970 O O . MET B 1 310 ? 6.727 9.188 0.096 1 98.38 310 MET B O 1
ATOM 4974 N N . ILE B 1 311 ? 6.039 7.473 -1.176 1 98.69 311 ILE B N 1
ATOM 4975 C CA . ILE B 1 311 ? 6.805 7.883 -2.348 1 98.69 311 ILE B CA 1
ATOM 4976 C C . ILE B 1 311 ? 5.879 8.547 -3.361 1 98.69 311 ILE B C 1
ATOM 4978 O O . ILE B 1 311 ? 4.828 8 -3.709 1 98.69 311 ILE B O 1
ATOM 4982 N N . CYS B 1 312 ? 6.281 9.727 -3.754 1 98.5 312 CYS B N 1
ATOM 4983 C CA . CYS B 1 312 ? 5.504 10.492 -4.723 1 98.5 312 CYS B CA 1
ATOM 4984 C C . CYS B 1 312 ? 6.355 10.867 -5.93 1 98.5 312 CYS B C 1
ATOM 4986 O O . CYS B 1 312 ? 7.582 10.93 -5.836 1 98.5 312 CYS B O 1
ATOM 4988 N N . CYS B 1 313 ? 5.613 11.062 -7.023 1 97.94 313 CYS B N 1
ATOM 4989 C CA . CYS B 1 313 ? 6.352 11.445 -8.219 1 97.94 313 CYS B CA 1
ATOM 4990 C C . CYS B 1 313 ? 5.566 12.453 -9.047 1 97.94 313 CYS B C 1
ATOM 4992 O O . CYS B 1 313 ? 4.359 12.609 -8.867 1 97.94 313 CYS B O 1
ATOM 4994 N N . ARG B 1 314 ? 6.281 13.141 -9.82 1 97.31 314 ARG B N 1
ATOM 4995 C CA . ARG B 1 314 ? 5.801 14.125 -10.781 1 97.31 314 ARG B CA 1
ATOM 4996 C C . ARG B 1 314 ? 6.539 14.008 -12.109 1 97.31 314 ARG B C 1
ATOM 4998 O O . ARG B 1 314 ? 7.77 13.906 -12.133 1 97.31 314 ARG B O 1
ATOM 5005 N N . GLN B 1 315 ? 5.754 14.023 -13.18 1 96.56 315 GLN B N 1
ATOM 5006 C CA . GLN B 1 315 ? 6.418 13.961 -14.477 1 96.56 315 GLN B CA 1
ATOM 5007 C C . GLN B 1 315 ? 7.367 15.141 -14.672 1 96.56 315 GLN B C 1
ATOM 5009 O O . GLN B 1 315 ? 7.012 16.281 -14.375 1 96.56 315 GLN B O 1
ATOM 5014 N N . LYS B 1 316 ? 8.508 14.773 -15.133 1 96.25 316 LYS B N 1
ATOM 5015 C CA . LYS B 1 316 ? 9.469 15.844 -15.398 1 96.25 316 LYS B CA 1
ATOM 5016 C C . LYS B 1 316 ? 8.914 16.828 -16.422 1 96.25 316 LYS B C 1
ATOM 5018 O O . LYS B 1 316 ? 8.312 16.422 -17.422 1 96.25 316 LYS B O 1
ATOM 5023 N N . GLY B 1 317 ? 9.062 18.109 -16.156 1 94 317 GLY B N 1
ATOM 5024 C CA . GLY B 1 317 ? 8.586 19.141 -17.062 1 94 317 GLY B CA 1
ATOM 5025 C C . GLY B 1 317 ? 7.184 19.625 -16.734 1 94 317 GLY B C 1
ATOM 5026 O O . GLY B 1 317 ? 6.652 20.5 -17.406 1 94 317 GLY B O 1
ATOM 5027 N N . TRP B 1 318 ? 6.676 19.078 -15.688 1 94.94 318 TRP B N 1
ATOM 5028 C CA . TRP B 1 318 ? 5.352 19.516 -15.273 1 94.94 318 TRP B CA 1
ATOM 5029 C C . TRP B 1 318 ? 5.375 21 -14.883 1 94.94 318 TRP B C 1
ATOM 5031 O O . TRP B 1 318 ? 6.301 21.453 -14.211 1 94.94 318 TRP B O 1
ATOM 5041 N N . VAL B 1 319 ? 4.375 21.688 -15.32 1 92.44 319 VAL B N 1
ATOM 5042 C CA . VAL B 1 319 ? 4.227 23.078 -14.93 1 92.44 319 VAL B CA 1
ATOM 5043 C C . VAL B 1 319 ? 2.842 23.297 -14.328 1 92.44 319 VAL B C 1
ATOM 5045 O O . VAL B 1 319 ? 1.897 22.578 -14.633 1 92.44 319 VAL B O 1
ATOM 5048 N N . GLN B 1 320 ? 2.85 24.266 -13.562 1 89.06 320 GLN B N 1
ATOM 5049 C CA . GLN B 1 320 ? 1.601 24.594 -12.875 1 89.06 320 GLN B CA 1
ATOM 5050 C C . GLN B 1 320 ? 0.45 24.734 -13.867 1 89.06 320 GLN B C 1
ATOM 5052 O O . GLN B 1 320 ? 0.598 25.375 -14.906 1 89.06 320 GLN B O 1
ATOM 5057 N N . GLY B 1 321 ? -0.67 24.031 -13.523 1 85.69 321 GLY B N 1
ATOM 5058 C CA . GLY B 1 321 ? -1.831 24.094 -14.398 1 85.69 321 GLY B CA 1
ATOM 5059 C C . GLY B 1 321 ? -1.997 22.859 -15.266 1 85.69 321 GLY B C 1
ATOM 5060 O O . GLY B 1 321 ? -3.076 22.625 -15.812 1 85.69 321 GLY B O 1
ATOM 5061 N N . GLN B 1 322 ? -0.961 22.094 -15.445 1 88.38 322 GLN B N 1
ATOM 5062 C CA . GLN B 1 322 ? -1.057 20.844 -16.203 1 88.38 322 GLN B CA 1
ATOM 5063 C C . GLN B 1 322 ? -1.737 19.75 -15.391 1 88.38 322 GLN B C 1
ATOM 5065 O O . GLN B 1 322 ? -1.703 19.781 -14.156 1 88.38 322 GLN B O 1
ATOM 5070 N N . PRO B 1 323 ? -2.307 18.875 -16.094 1 87.06 323 PRO B N 1
ATOM 5071 C CA . PRO B 1 323 ? -2.922 17.75 -15.367 1 87.06 323 PRO B CA 1
ATOM 5072 C C . PRO B 1 323 ? -1.897 16.906 -14.617 1 87.06 323 PRO B C 1
ATOM 5074 O O . PRO B 1 323 ? -0.738 16.812 -15.031 1 87.06 323 PRO B O 1
ATOM 5077 N N . VAL B 1 324 ? -2.404 16.438 -13.562 1 90.25 324 VAL B N 1
ATOM 5078 C CA . VAL B 1 324 ? -1.57 15.531 -12.773 1 90.25 324 VAL B CA 1
ATOM 5079 C C . VAL B 1 324 ? -1.965 14.086 -13.062 1 90.25 324 VAL B C 1
ATOM 5081 O O . VAL B 1 324 ? -3.15 13.742 -13.039 1 90.25 324 VAL B O 1
ATOM 5084 N N . TRP B 1 325 ? -0.963 13.352 -13.344 1 81.62 325 TRP B N 1
ATOM 5085 C CA . TRP B 1 325 ? -1.215 11.93 -13.586 1 81.62 325 TRP B CA 1
ATOM 5086 C C . TRP B 1 325 ? -1.266 11.156 -12.273 1 81.62 325 TRP B C 1
ATOM 5088 O O . TRP B 1 325 ? -0.353 11.258 -11.453 1 81.62 325 TRP B O 1
ATOM 5098 N N . HIS B 1 326 ? -2.414 10.523 -12.172 1 83 326 HIS B N 1
ATOM 5099 C CA . HIS B 1 326 ? -2.588 9.688 -10.992 1 83 326 HIS B CA 1
ATOM 5100 C C . HIS B 1 326 ? -2.551 8.211 -11.352 1 83 326 HIS B C 1
ATOM 5102 O O . HIS B 1 326 ? -3.057 7.809 -12.406 1 83 326 HIS B O 1
ATOM 5108 N N . ARG B 1 327 ? -1.813 7.457 -10.477 1 76.5 327 ARG B N 1
ATOM 5109 C CA . ARG B 1 327 ? -1.821 6.008 -10.648 1 76.5 327 ARG B CA 1
ATOM 5110 C C . ARG B 1 327 ? -3.104 5.398 -10.094 1 76.5 327 ARG B C 1
ATOM 5112 O O . ARG B 1 327 ? -3.701 5.938 -9.164 1 76.5 327 ARG B O 1
#

Foldseek 3Di:
DCPPVPPPDPCPPPDDDDPPDDPDDPDDDDDDDDDDDDPDDDDPDDDDDDDDPDDPDPPDDPDDPPPDPPPPDPPDDPDPDPPPCPVPPPPDDWDKWKWAFDDQFKIKTARDDPVLVVVLLVLQQVQVPQHWDDWDDDPRIIMTGGPDGQFALPPQFHDPSSVSSVFVNQQVCLQCFWAWPAWDFPDPDAWGWTMTMTTGGPPHDFHKWKKKWDDGDFFKIKIFTNDDPVLLVLLQVLLVVLVFFDDWDDDDRMIMTGTPDGCVDDDDPSVVSSVVSVVSNQVSCQQAQKEWRYWIFRHHDDPPRTDIMTMIIGGPPDDGPDHHDYD/DDDPPPPPDPCPPPDDDDPPDDDDDDDDDDDDDDDDDDDDDDDDDDDDDPDDPDDPDPPDDPDDPPPPPDPPDPPDDPDDDPPPCPVPPPPDDWDKWKWAFDDQFKIKTARDDPVLVVQLLVLQQPQVVQHWPDWDDDPRIIMTGGPDGQFALPPQFHDPSSVVSVFVSQQVCLQCFWAWDAWDFPDPDAWGWTMTMTTGGPPHDFHKWKKKWDDGDFFKIKIFTNDDPVLLVLLQVLLVVLVFFDDWDDDDRMIMTGTPDGCVDDDDCSVVSSVVSVVSNQVSCQQQQKEWRYWIFRHHDDPPRTDIMTMIIGGPPDDGPDHHDYD

pLDDT: mean 74.12, std 32.59, range [16.42, 98.94]

Sequence (654 aa):
MADEKKSRHSWNPFSSHGRTSPQPPRPLSQGEPSSQGSAAPASSSSDPTKGPWQPEQHLQPPPSFQESQAYAAPPPPPTAAAAGSSSAAPVFRSQFACVTLNMFDRIRLINFPPDEVNAVRDVVTRVWPEGIKDVRPYGGATEIKCRGWPFSSGQFNGDDNSRRMILRIVNVLFDMGWVLQTTLDMSNKEYDKDALFFRRQSPPPPPCDWIIMSFDTYSKTKVIGDLPPELASGLMQVFQATGNLKRHEFAGDRLKIHLHGYPWAADGQATVATRMTIIRVLECMEAFGFSVYTSLDMTCGQEGRETDVMICCRQKGWVQGQPVWHRMADEKKSRHSWNPFSSHGRTSPQPPRPLSQGEPSSQGSAAPASSSSDPTKGPWQPEQHLQPPPSFQESQAYAAPPPPPTAAAAGSSSAAPVFRSQFACVTLNMFDRIRLINFPPDEVNAVRDVVTRVWPEGIKDVRPYGGATEIKCRGWPFSSGQFNGDDNSRRMILRIVNVLFDMGWVLQTTLDMSNKEYDKDALFFRRQSPPPPPCDWIIMSFDTYSKTKVIGDLPPELASGLMQVFQATGNLKRHEFAGDRLKIHLHGYPWAADGQATVATRMTIIRVLECMEAFGFSVYTSLDMTCGQEGRETDVMICCRQKGWVQGQPVWHR

Radius of gyration: 33.83 Å; Cα contacts (8 Å, |Δi|>4): 1065; chains: 2; bounding box: 138×103×99 Å

Organism: Pyricularia oryzae (strain 70-15 / ATCC MYA-4617 / FGSC 8958) (NCBI:txid242507)

Secondary structure (DSSP, 8-state):
-----------------------------------------------------------------------------------------------EEEEEEETTTEEEEES--HHHHHHHHHHHHHHSTT-EEEEEEETTEEEEEESS-TTBTT-TT--HHHHHHHHHHHHHHHHTTEEEEEEE----STT---EEEEEE-SSPPPPEEEEEEEEETTTEEEEEES--HHHHHHHHHHHHHTT-EEEEEEETTEEEEEESS-GGG--TTHHHHHHHHHHHHHHHHHHTT-EEEEEE---BSSTT----EEEEEEETT--TTSPPP--/-----------------------------------------------------------------------------------------------EEEEEEETTTEEEEES--HHHHHHHHHHHHHHSTT-EEEEEEETTEEEEEESS-TTBTT-TT--HHHHHHHHHHHHHHHHTTEEEEEEE----STT---EEEEEE-SSPPPPEEEEEEEEETTTEEEEEES--HHHHHHHHHHHHHTT-EEEEEEETTEEEEEESS-GGG--TTHHHHHHHHHHHHHHHHHHTT-EEEEEE---BSSTT----EEEEEEETT--TTSPPP--

Nearest PDB structures (foldseek):
  6xyd-assembly1_A  TM=6.755E-01  e=2.246E-03  Trypanosoma cruzi strain CL Brener
  4rjv-assembly2_C  TM=4.775E-01  e=2.159E-01  synthetic construct
  7pau-assembly1_7  TM=4.516E-01  e=7.579E-01  Mycoplasmoides pneumoniae M129
  6xyd-assembly1_A  TM=6.753E-01  e=1.469E-03  Trypanosoma cruzi strain CL Brener
  4rjv-assembly2_C  TM=4.774E-01  e=2.443E-01  synthetic construct

Solvent-accessible surface area (backbone atoms only — not comparable to full-atom values): 38353 Å² total; per-residue (Å²): 134,80,75,72,74,74,75,75,79,80,80,73,84,68,82,76,83,82,80,77,77,85,76,79,82,77,80,85,82,81,87,81,90,85,89,83,86,79,87,76,78,84,77,86,76,76,86,80,85,82,77,84,82,74,79,79,77,80,75,72,76,77,78,80,78,75,76,79,76,78,76,75,74,77,72,75,76,74,79,78,72,81,71,79,74,73,74,67,68,79,66,82,73,69,51,51,32,35,41,37,61,38,80,37,30,32,38,34,43,33,69,60,57,68,68,57,52,50,52,44,52,50,42,40,52,71,48,30,89,72,25,70,69,46,74,43,82,47,65,84,20,41,31,40,32,40,42,75,53,61,22,44,48,79,43,70,78,57,56,68,50,39,53,49,33,53,52,47,43,54,47,53,40,30,60,70,8,36,42,69,55,44,50,44,34,51,44,38,34,70,63,50,40,33,31,39,34,27,34,54,41,86,76,47,60,82,60,61,37,42,36,41,36,41,51,34,62,37,30,34,35,37,38,37,44,64,66,51,67,69,51,54,52,48,53,50,48,51,35,46,74,72,67,29,57,66,50,71,46,79,54,93,49,31,40,39,37,36,37,52,77,37,60,23,51,46,60,76,51,51,41,44,52,40,52,50,50,50,44,50,49,50,46,50,36,42,65,68,38,28,26,60,72,47,45,42,40,67,43,26,76,47,80,42,50,62,37,26,32,40,34,30,34,22,57,62,85,71,52,88,87,56,87,60,73,72,83,142,82,83,80,78,80,81,79,81,82,84,75,80,76,78,76,82,80,81,79,75,83,75,77,83,74,81,81,78,83,80,76,90,85,90,82,89,85,86,79,82,83,78,86,80,80,87,78,79,84,73,82,81,73,81,79,76,81,76,73,78,77,77,79,75,74,75,78,76,76,78,74,76,78,75,77,78,75,80,76,75,83,70,77,72,73,76,67,69,80,68,82,72,70,52,50,31,36,41,36,62,40,80,38,30,33,39,35,42,33,69,60,56,68,69,57,51,50,52,44,50,50,44,41,51,72,48,30,89,72,25,69,70,46,75,44,81,47,66,84,21,43,32,39,30,40,41,74,54,62,23,45,48,79,42,70,78,56,55,69,50,40,52,50,33,54,52,48,42,54,47,54,40,30,61,71,9,34,42,70,54,45,48,44,32,54,43,40,34,69,63,50,40,34,32,38,34,28,34,55,41,85,74,46,60,82,58,62,37,43,35,40,36,40,49,34,60,36,30,34,36,38,37,37,44,63,67,51,68,69,52,56,52,48,51,50,49,50,35,47,74,71,68,28,57,68,50,72,48,79,56,93,49,32,40,38,37,37,36,51,75,37,59,23,51,45,58,76,49,51,41,44,52,38,53,52,49,49,44,50,48,51,44,50,36,42,64,68,38,29,26,60,73,46,44,43,38,68,43,26,76,47,79,42,51,61,37,27,33,39,34,30,34,23,56,62,84,70,51,87,85,57,86,61,75,71,83